Protein AF-A0A2V2CBQ3-F1 (afdb_monomer_lite)

Foldseek 3Di:
DDDDDDDDDDDDDDDDDDDDDDDDDDDDDDDDDDDDDDDDDDDDDDDDDDDDDDPDDPPDPDDPCPDPDDQQAKWKAFAQDQWIQGLHDTDGHPGHWHDDPRFTKDQQCVLQVSLVWDWDDDPQKIKIKDWDWPCWDWDADPVGAIDTDGDDTDMWMKIFGAPAQWIDIVNHIFGFPDPDGWHDDPNTIIDGLRSQWGDPPVDIDGPCRRANPKDDDPVRRMIIGNHDQSQQDKPPDHFFDQQVPDDPVSCPQWDWPAWPAFFQDWQWTWTWTDDPFKIWTATDGDPPPDDTNYDRHRGTFKIKGQDQVMAGSNRQGQFAALVSCPSRDDCVQQQFKWFAADPRRTTRMIMGGHSGTDDDPPRIDGNVLVVVLVVCVVPVVPDDPQQDNVVSDGDD

Structure (mmCIF, N/CA/C/O backbone):
data_AF-A0A2V2CBQ3-F1
#
_entry.id   AF-A0A2V2CBQ3-F1
#
loop_
_atom_site.group_PDB
_atom_site.id
_atom_site.type_symbol
_atom_site.label_atom_id
_atom_site.label_alt_id
_atom_site.label_comp_id
_atom_site.label_asym_id
_atom_site.label_entity_id
_atom_site.label_seq_id
_atom_site.pdbx_PDB_ins_code
_atom_site.Cartn_x
_atom_site.Cartn_y
_atom_site.Cartn_z
_atom_site.occupancy
_atom_site.B_iso_or_equiv
_atom_site.auth_seq_id
_atom_site.auth_comp_id
_atom_site.auth_asym_id
_atom_site.auth_atom_id
_atom_site.pdbx_PDB_model_num
ATOM 1 N N . MET A 1 1 ? -43.769 33.024 8.539 1.00 32.38 1 MET A N 1
ATOM 2 C CA . MET A 1 1 ? -44.663 33.004 7.355 1.00 32.38 1 MET A CA 1
ATOM 3 C C . MET A 1 1 ? -44.149 31.916 6.425 1.00 32.38 1 MET A C 1
ATOM 5 O O . MET A 1 1 ? -42.959 31.910 6.174 1.00 32.38 1 MET A O 1
ATOM 9 N N . LYS A 1 2 ? -44.961 30.880 6.172 1.00 29.22 2 LYS A N 1
ATOM 10 C CA . LYS A 1 2 ? -45.545 30.566 4.846 1.00 29.22 2 LYS A CA 1
ATOM 11 C C . LYS A 1 2 ? -44.474 30.163 3.806 1.00 29.22 2 LYS A C 1
ATOM 13 O O . LYS A 1 2 ? -43.781 31.044 3.329 1.00 29.22 2 LYS A O 1
ATOM 18 N N . SER A 1 3 ? -44.202 28.866 3.587 1.00 29.14 3 SER A N 1
ATOM 19 C CA . SER A 1 3 ? -45.005 27.875 2.809 1.00 29.14 3 SER A CA 1
ATOM 20 C C . SER A 1 3 ? -44.884 28.097 1.291 1.00 29.14 3 SER A C 1
ATOM 22 O O . SER A 1 3 ? -45.005 29.240 0.870 1.00 29.14 3 SER A O 1
ATOM 24 N N . LEU A 1 4 ? -44.658 27.105 0.425 1.00 30.08 4 LEU A N 1
ATOM 25 C CA . LEU A 1 4 ? -45.409 25.860 0.130 1.00 30.08 4 LEU A CA 1
ATOM 26 C C . LEU A 1 4 ? -44.372 24.775 -0.323 1.00 30.08 4 LEU A C 1
ATOM 28 O O . LEU A 1 4 ? -43.324 25.156 -0.825 1.00 30.08 4 LEU A O 1
ATOM 32 N N . THR A 1 5 ? -44.484 23.458 -0.077 1.00 33.03 5 THR A N 1
ATOM 33 C CA . THR A 1 5 ? -45.500 22.476 -0.548 1.00 33.03 5 THR A CA 1
ATOM 34 C C . THR A 1 5 ? -45.423 22.212 -2.067 1.00 33.03 5 THR A C 1
ATOM 36 O O . THR A 1 5 ? -45.412 23.179 -2.815 1.00 33.03 5 THR A O 1
ATOM 39 N N . ALA A 1 6 ? -45.506 20.996 -2.628 1.00 31.03 6 ALA A N 1
ATOM 40 C CA . ALA A 1 6 ? -45.269 19.606 -2.185 1.00 31.03 6 ALA A CA 1
ATOM 41 C C . ALA A 1 6 ? -45.460 18.668 -3.418 1.00 31.03 6 ALA A C 1
ATOM 43 O O . ALA A 1 6 ? -45.726 19.144 -4.519 1.00 31.03 6 ALA A O 1
ATOM 44 N N . VAL A 1 7 ? -45.506 17.354 -3.141 1.00 28.03 7 VAL A N 1
ATOM 45 C CA . VAL A 1 7 ? -46.329 16.301 -3.784 1.00 28.03 7 VAL A CA 1
ATOM 46 C C . VAL A 1 7 ? -45.612 15.430 -4.824 1.00 28.03 7 VAL A C 1
ATOM 48 O O . VAL A 1 7 ? -45.522 15.803 -5.983 1.00 28.03 7 VAL A O 1
ATOM 51 N N . PHE A 1 8 ? -45.296 14.183 -4.450 1.00 26.88 8 PHE A N 1
ATOM 52 C CA . PHE A 1 8 ? -46.101 13.042 -4.915 1.00 26.88 8 PHE A CA 1
ATOM 53 C C . PHE A 1 8 ? -46.028 11.849 -3.951 1.00 26.88 8 PHE A C 1
ATOM 55 O O . PHE A 1 8 ? -44.972 11.497 -3.440 1.00 26.88 8 PHE A O 1
ATOM 62 N N . LEU A 1 9 ? -47.194 11.270 -3.666 1.00 25.61 9 LEU A N 1
ATOM 63 C CA . LEU A 1 9 ? -47.426 10.181 -2.718 1.00 25.61 9 LEU A CA 1
ATOM 64 C C . LEU A 1 9 ? -48.476 9.272 -3.354 1.00 25.61 9 LEU A C 1
ATOM 66 O O . LEU A 1 9 ? -49.533 9.789 -3.688 1.00 25.61 9 LEU A O 1
ATOM 70 N N . LEU A 1 10 ? -48.179 7.982 -3.549 1.00 25.28 10 LEU A N 1
ATOM 71 C CA . LEU A 1 10 ? -49.083 6.864 -3.906 1.00 25.28 10 LEU A CA 1
ATOM 72 C C . LEU A 1 10 ? -48.185 5.611 -4.138 1.00 25.28 10 LEU A C 1
ATOM 74 O O . LEU A 1 10 ? -47.135 5.764 -4.747 1.00 25.28 10 LEU A O 1
ATOM 78 N N . LEU A 1 11 ? -48.506 4.362 -3.769 1.00 24.80 11 LEU A N 1
ATOM 79 C CA . LEU A 1 11 ? -49.503 3.826 -2.830 1.00 24.80 11 LEU A CA 1
ATOM 80 C C . LEU A 1 11 ? -49.262 2.301 -2.624 1.00 24.80 11 LEU A C 1
ATOM 82 O O . LEU A 1 11 ? -49.096 1.590 -3.603 1.00 24.80 11 LEU A O 1
ATOM 86 N N . LEU A 1 12 ? -49.344 1.824 -1.373 1.00 27.50 12 LEU A N 1
ATOM 87 C CA . LEU A 1 12 ? -50.060 0.607 -0.910 1.00 27.50 12 LEU A CA 1
ATOM 88 C C . LEU A 1 12 ? -49.927 -0.758 -1.665 1.00 27.50 12 LEU A C 1
ATOM 90 O O . LEU A 1 12 ? -50.436 -0.910 -2.768 1.00 27.50 12 LEU A O 1
ATOM 94 N N . LEU A 1 13 ? -49.424 -1.802 -0.960 1.00 25.86 13 LEU A N 1
ATOM 95 C CA . LEU A 1 13 ? -50.165 -2.991 -0.412 1.00 25.86 13 LEU A CA 1
ATOM 96 C C . LEU A 1 13 ? -50.078 -4.286 -1.281 1.00 25.86 13 LEU A C 1
ATOM 98 O O . LEU A 1 13 ? -49.736 -4.183 -2.449 1.00 25.86 13 LEU A O 1
ATOM 102 N N . LEU A 1 14 ? -50.331 -5.536 -0.821 1.00 26.02 14 LEU A N 1
ATOM 103 C CA . LEU A 1 14 ? -50.767 -6.113 0.482 1.00 26.02 14 LEU A CA 1
ATOM 104 C C . LEU A 1 14 ? -50.340 -7.614 0.622 1.00 26.02 14 LEU A C 1
ATOM 106 O O . LEU A 1 14 ? -50.509 -8.361 -0.333 1.00 26.02 14 LEU A O 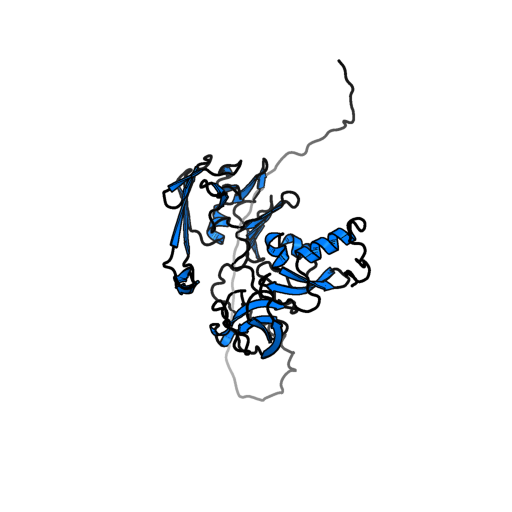1
ATOM 110 N N . THR A 1 15 ? -49.981 -8.074 1.838 1.00 28.55 15 THR A N 1
ATOM 111 C CA . THR A 1 15 ? -50.139 -9.459 2.407 1.00 28.55 15 THR A CA 1
ATOM 112 C C . THR A 1 15 ? -49.576 -10.730 1.741 1.00 28.55 15 THR A C 1
ATOM 114 O O . THR A 1 15 ? -49.825 -11.010 0.576 1.00 28.55 15 THR A O 1
ATOM 117 N N . GLY A 1 16 ? -49.043 -11.635 2.584 1.00 25.05 16 GLY A N 1
ATOM 118 C CA . GLY A 1 16 ? -48.804 -13.046 2.235 1.00 25.05 16 GLY A CA 1
ATOM 119 C C . GLY A 1 16 ? -48.281 -13.940 3.376 1.00 25.05 16 GLY A C 1
ATOM 120 O O . GLY A 1 16 ? -47.281 -14.621 3.189 1.00 25.05 16 GLY A O 1
ATOM 121 N N . CYS A 1 17 ? -48.900 -13.932 4.565 1.00 25.58 17 CYS A N 1
ATOM 122 C CA . CYS A 1 17 ? -48.469 -14.783 5.691 1.00 25.58 17 CYS A CA 1
ATOM 123 C C . CYS A 1 17 ? -49.008 -16.232 5.627 1.00 25.58 17 CYS A C 1
ATOM 125 O O . CYS A 1 17 ? -50.073 -16.461 5.058 1.00 25.58 17 CYS A O 1
ATOM 127 N N . ALA A 1 18 ? -48.341 -17.117 6.390 1.00 26.84 18 ALA A N 1
ATOM 128 C CA . ALA A 1 18 ? -48.795 -18.403 6.968 1.00 26.84 18 ALA A CA 1
ATOM 129 C C . ALA A 1 18 ? -48.280 -19.726 6.343 1.00 26.84 18 ALA A C 1
ATOM 131 O O . ALA A 1 18 ? -48.861 -20.287 5.421 1.00 26.84 18 ALA A O 1
ATOM 132 N N . GLU A 1 19 ? -47.207 -20.240 6.958 1.00 27.80 19 GLU A N 1
ATOM 133 C CA . GLU A 1 19 ? -47.078 -21.579 7.574 1.00 27.80 19 GLU A CA 1
ATOM 134 C C . GLU A 1 19 ? -47.936 -22.765 7.068 1.00 27.80 19 GLU A C 1
ATOM 136 O O . GLU A 1 19 ? -49.166 -22.720 7.126 1.00 27.80 19 GLU A O 1
ATOM 141 N N . ARG A 1 20 ? -47.281 -23.928 6.857 1.00 27.45 20 ARG A N 1
ATOM 142 C CA . ARG A 1 20 ? -47.580 -25.171 7.619 1.00 27.45 20 ARG A CA 1
ATOM 143 C C . ARG A 1 20 ? -46.588 -26.334 7.401 1.00 27.45 20 ARG A C 1
ATOM 145 O O . ARG A 1 20 ? -46.480 -26.869 6.309 1.00 27.45 20 ARG A O 1
ATOM 152 N N . THR A 1 21 ? -45.955 -26.743 8.506 1.00 26.55 21 THR A N 1
ATOM 153 C CA . THR A 1 21 ? -45.690 -28.127 8.989 1.00 26.55 21 THR A CA 1
ATOM 154 C C . THR A 1 21 ? -45.501 -29.307 8.012 1.00 26.55 21 THR A C 1
ATOM 156 O O . THR A 1 21 ? -46.413 -29.665 7.269 1.00 26.55 21 THR A O 1
ATOM 159 N N . ALA A 1 22 ? -44.390 -30.036 8.206 1.00 29.22 22 ALA A N 1
ATOM 160 C CA . ALA A 1 22 ? -44.133 -31.408 7.729 1.00 29.22 22 ALA A CA 1
ATOM 161 C C . ALA A 1 22 ? -45.016 -32.484 8.428 1.00 29.22 22 ALA A C 1
ATOM 163 O O . ALA A 1 22 ? -45.823 -32.138 9.299 1.00 29.22 22 ALA A O 1
ATOM 164 N N . PRO A 1 23 ? -44.877 -33.785 8.080 1.00 35.09 23 PRO A N 1
ATOM 165 C CA . PRO A 1 23 ? -43.941 -34.645 8.832 1.00 35.09 23 PRO A CA 1
ATOM 166 C C . PRO A 1 23 ? -43.165 -35.695 7.989 1.00 35.09 23 PRO A C 1
ATOM 168 O O . PRO A 1 23 ? -43.266 -35.733 6.767 1.00 35.09 23 PRO A O 1
ATOM 171 N N . ALA A 1 24 ? -42.356 -36.516 8.674 1.00 27.16 24 ALA A N 1
ATOM 172 C CA . ALA A 1 24 ? -41.306 -37.400 8.139 1.00 27.16 24 ALA A CA 1
ATOM 173 C C . ALA A 1 24 ? -41.681 -38.899 7.996 1.00 27.16 24 ALA A C 1
ATOM 175 O O . ALA A 1 24 ? -42.701 -39.329 8.526 1.00 27.16 24 ALA A O 1
ATOM 176 N N . GLN A 1 25 ? -40.789 -39.667 7.342 1.00 28.55 25 GLN A N 1
ATOM 177 C CA . GLN A 1 25 ? -40.514 -41.127 7.423 1.00 28.55 25 GLN A CA 1
ATOM 178 C C . GLN A 1 25 ? -39.205 -41.355 6.618 1.00 28.55 25 GLN A C 1
ATOM 180 O O . GLN A 1 25 ? -39.153 -40.907 5.478 1.00 28.55 25 GLN A O 1
ATOM 185 N N . GLU A 1 26 ? -38.045 -41.833 7.091 1.00 25.42 26 GLU A N 1
ATOM 186 C CA . GLU A 1 26 ? -37.598 -42.881 8.043 1.00 25.42 26 GLU A CA 1
ATOM 187 C C . GLU A 1 26 ? -37.241 -44.250 7.390 1.00 25.42 26 GLU A C 1
ATOM 189 O O . GLU A 1 26 ? -38.099 -45.100 7.193 1.00 25.42 26 GLU A O 1
ATOM 194 N N . LEU A 1 27 ? -35.938 -44.391 7.071 1.00 24.86 27 LEU A N 1
ATOM 195 C CA . LEU A 1 27 ? -35.013 -45.553 7.156 1.00 24.86 27 LEU A CA 1
ATOM 196 C C . LEU A 1 27 ? -35.394 -46.987 6.672 1.00 24.86 27 LEU A C 1
ATOM 198 O O . LEU A 1 27 ? -36.161 -47.665 7.343 1.00 24.86 27 LEU A O 1
ATOM 202 N N . GLU A 1 28 ? -34.626 -47.481 5.667 1.00 28.28 28 GLU A N 1
ATOM 203 C CA . GLU A 1 28 ? -33.830 -48.758 5.650 1.00 28.28 28 GLU A CA 1
ATOM 204 C C . GLU A 1 28 ? -34.537 -50.144 5.873 1.00 28.28 28 GLU A C 1
ATOM 206 O O . GLU A 1 28 ? -35.717 -50.174 6.217 1.00 28.28 28 GLU A O 1
ATOM 211 N N . PRO A 1 29 ? -33.887 -51.342 5.735 1.00 41.50 29 PRO A N 1
ATOM 212 C CA . PRO A 1 29 ? -32.581 -51.719 5.142 1.00 41.50 29 PRO A CA 1
ATOM 213 C C . PRO A 1 29 ? -32.579 -52.981 4.200 1.00 41.50 29 PRO A C 1
ATOM 215 O O . PRO A 1 29 ? -33.563 -53.704 4.066 1.00 41.50 29 PRO A O 1
ATOM 218 N N . ALA A 1 30 ? -31.370 -53.321 3.712 1.00 25.28 30 ALA A N 1
ATOM 219 C CA . ALA A 1 30 ? -30.761 -54.676 3.604 1.00 25.28 30 ALA A CA 1
ATOM 220 C C . ALA A 1 30 ? -31.042 -55.695 2.456 1.00 25.28 30 ALA A C 1
ATOM 222 O O . ALA A 1 30 ? -32.166 -55.932 2.025 1.00 25.28 30 ALA A O 1
ATOM 223 N N . HIS A 1 31 ? -29.932 -56.403 2.131 1.00 28.77 31 HIS A N 1
ATOM 224 C CA . HIS A 1 31 ? -29.731 -57.826 1.736 1.00 28.77 31 HIS A CA 1
ATOM 225 C C . HIS A 1 31 ? -28.999 -58.039 0.383 1.00 28.77 31 HIS A C 1
ATOM 227 O O . HIS A 1 31 ? -29.616 -58.014 -0.673 1.00 28.77 31 HIS A O 1
ATOM 233 N N . THR A 1 32 ? -27.656 -58.075 0.319 1.00 25.19 32 THR A N 1
ATOM 234 C CA . THR A 1 32 ? -26.702 -59.196 0.591 1.00 25.19 32 THR A CA 1
ATOM 235 C C . THR A 1 32 ? -26.794 -60.450 -0.311 1.00 25.19 32 THR A C 1
ATOM 237 O O . THR A 1 32 ? -27.691 -61.257 -0.104 1.00 25.19 32 THR A O 1
ATOM 240 N N . HIS A 1 33 ? -25.793 -60.608 -1.205 1.00 29.44 33 HIS A N 1
ATOM 241 C CA . HIS A 1 33 ? -25.006 -61.806 -1.642 1.00 29.44 33 HIS A CA 1
ATOM 242 C C . HIS A 1 33 ? -25.632 -63.231 -1.661 1.00 29.44 33 HIS A C 1
ATOM 244 O O . HIS A 1 33 ? -26.348 -63.592 -0.731 1.00 29.44 33 HIS A O 1
ATOM 250 N N . PRO A 1 34 ? -25.317 -64.095 -2.665 1.00 35.06 34 PRO A N 1
ATOM 251 C CA . PRO A 1 34 ? -23.983 -64.722 -2.884 1.00 35.06 34 PRO A CA 1
ATOM 252 C C . PRO A 1 34 ? -23.519 -64.728 -4.371 1.00 35.06 34 PRO A C 1
ATOM 254 O O . PRO A 1 34 ? -24.324 -64.462 -5.254 1.00 35.06 34 PRO A O 1
ATOM 257 N N . ALA A 1 35 ? -22.253 -64.889 -4.788 1.00 28.41 35 ALA A N 1
ATOM 258 C CA . ALA A 1 35 ? -21.064 -65.619 -4.306 1.00 28.41 35 ALA A CA 1
ATOM 259 C C . ALA A 1 35 ? -21.034 -67.134 -4.623 1.00 28.41 35 ALA A C 1
ATOM 261 O O . ALA A 1 35 ? -21.599 -67.920 -3.874 1.00 28.41 35 ALA A O 1
ATOM 262 N N . GLU A 1 36 ? -20.285 -67.543 -5.660 1.00 27.98 36 GLU A N 1
ATOM 263 C CA . GLU A 1 36 ? -19.547 -68.822 -5.670 1.00 27.98 36 GLU A CA 1
ATOM 264 C C . GLU A 1 36 ? -18.370 -68.813 -6.673 1.00 27.98 36 GLU A C 1
ATOM 266 O O . GLU A 1 36 ? -18.295 -67.956 -7.555 1.00 27.98 36 GLU A O 1
ATOM 271 N N . THR A 1 37 ? -17.405 -69.709 -6.457 1.00 27.81 37 THR A N 1
ATOM 272 C CA . THR A 1 37 ? -16.025 -69.692 -6.984 1.00 27.81 37 THR A CA 1
ATOM 273 C C . THR A 1 37 ? -15.750 -70.776 -8.037 1.00 27.81 37 THR A C 1
ATOM 275 O O . THR A 1 37 ? -16.454 -71.780 -8.052 1.00 27.81 37 THR A O 1
ATOM 278 N N . GLN A 1 38 ? -14.670 -70.634 -8.834 1.00 29.81 38 GLN A N 1
ATOM 279 C CA . GLN A 1 38 ? -13.606 -71.664 -8.957 1.00 29.81 38 GLN A CA 1
ATOM 280 C C . GLN A 1 38 ? -12.414 -71.274 -9.866 1.00 29.81 38 GLN A C 1
ATOM 282 O O . GLN A 1 38 ? -12.567 -71.016 -11.053 1.00 29.81 38 GLN A O 1
ATOM 287 N N . ASP A 1 39 ? -11.235 -71.252 -9.239 1.00 27.12 39 ASP A N 1
ATOM 288 C CA . ASP A 1 39 ? -9.911 -71.761 -9.644 1.00 27.12 39 ASP A CA 1
ATOM 289 C C . ASP A 1 39 ? -9.388 -71.731 -11.105 1.00 27.12 39 ASP A C 1
ATOM 291 O O . ASP A 1 39 ? -9.804 -72.487 -11.975 1.00 27.12 39 ASP A O 1
ATOM 295 N N . ALA A 1 40 ? -8.296 -70.967 -11.248 1.00 29.75 40 ALA A N 1
ATOM 296 C CA . ALA A 1 40 ? -6.975 -71.367 -11.766 1.00 29.75 40 ALA A CA 1
ATOM 297 C C . ALA A 1 40 ? -6.806 -72.004 -13.167 1.00 29.75 40 ALA A C 1
ATOM 299 O O . ALA A 1 40 ? -6.965 -73.207 -13.340 1.00 29.75 40 ALA A O 1
ATOM 300 N N . GLU A 1 41 ? -6.169 -71.248 -14.072 1.00 29.66 41 GLU A N 1
ATOM 301 C CA . GLU A 1 41 ? -4.864 -71.632 -14.649 1.00 29.66 41 GLU A CA 1
ATOM 302 C C . GLU A 1 41 ? -4.155 -70.403 -15.252 1.00 29.66 41 GLU A C 1
ATOM 304 O O . GLU A 1 41 ? -4.803 -69.489 -15.757 1.00 29.66 41 GLU A O 1
ATOM 309 N N . ALA A 1 42 ? -2.821 -70.376 -15.204 1.00 36.94 42 ALA A N 1
ATOM 310 C CA . ALA A 1 42 ? -1.997 -69.392 -15.903 1.00 36.94 42 ALA A CA 1
ATOM 311 C C . ALA A 1 42 ? -0.841 -70.111 -16.603 1.00 36.94 42 ALA A C 1
ATOM 313 O O . ALA A 1 42 ? -0.143 -70.903 -15.964 1.00 36.94 42 ALA A O 1
ATOM 314 N N . PRO A 1 43 ? -0.615 -69.819 -17.893 1.00 37.41 43 PRO A N 1
ATOM 315 C CA . PRO A 1 43 ? 0.761 -69.681 -18.356 1.00 37.41 43 PRO A CA 1
ATOM 316 C C . PRO A 1 43 ? 0.996 -68.504 -19.322 1.00 37.41 43 PRO A C 1
ATOM 318 O O . PRO A 1 43 ? 0.245 -68.273 -20.262 1.00 37.41 43 PRO A O 1
ATOM 321 N N . GLU A 1 44 ? 2.116 -67.830 -19.062 1.00 29.89 44 GLU A N 1
ATOM 322 C CA . GLU A 1 44 ? 3.075 -67.218 -19.998 1.00 29.89 44 GLU A CA 1
ATOM 323 C C . GLU A 1 44 ? 2.595 -66.324 -21.164 1.00 29.89 44 GLU A C 1
ATOM 325 O O . GLU A 1 44 ? 2.169 -66.768 -22.226 1.00 29.89 44 GLU A O 1
ATOM 330 N N . ALA A 1 45 ? 2.838 -65.026 -20.950 1.00 39.59 45 ALA A N 1
ATOM 331 C CA . ALA A 1 45 ? 3.334 -64.015 -21.888 1.00 39.59 45 ALA A CA 1
ATOM 332 C C . ALA A 1 45 ? 3.377 -64.343 -23.398 1.00 39.59 45 ALA A C 1
ATOM 334 O O . ALA A 1 45 ? 4.243 -65.071 -23.887 1.00 39.59 45 ALA A O 1
ATOM 335 N N . VAL A 1 46 ? 2.566 -63.600 -24.153 1.00 32.78 46 VAL A N 1
ATOM 336 C CA . VAL A 1 46 ? 2.851 -63.209 -25.539 1.00 32.78 46 VAL A CA 1
ATOM 337 C C . VAL A 1 46 ? 2.710 -61.692 -25.602 1.00 32.78 46 VAL A C 1
ATOM 339 O O . VAL A 1 46 ? 1.652 -61.167 -25.263 1.00 32.78 46 VAL A O 1
ATOM 342 N N . GLU A 1 47 ? 3.766 -60.987 -26.005 1.00 41.28 47 GLU A N 1
ATOM 343 C CA . GLU A 1 47 ? 3.702 -59.535 -26.187 1.00 41.28 47 GLU A CA 1
ATOM 344 C C . GLU A 1 47 ? 2.909 -59.174 -27.449 1.00 41.28 47 GLU A C 1
ATOM 346 O O . GLU A 1 47 ? 3.100 -59.757 -28.521 1.00 41.28 47 GLU A O 1
ATOM 351 N N . THR A 1 48 ? 2.045 -58.170 -27.322 1.00 32.12 48 THR A N 1
ATOM 352 C CA . THR A 1 48 ? 1.369 -57.494 -28.435 1.00 32.12 48 THR A CA 1
ATOM 353 C C . THR A 1 48 ? 1.502 -55.979 -28.270 1.00 32.12 48 THR A C 1
ATOM 355 O O . THR A 1 48 ? 1.667 -55.527 -27.138 1.00 32.12 48 THR A O 1
ATOM 358 N N . PRO A 1 49 ? 1.500 -55.204 -29.372 1.00 37.97 49 PRO A N 1
ATOM 359 C CA . PRO A 1 49 ? 2.113 -53.876 -29.391 1.00 37.97 49 PRO A CA 1
ATOM 360 C C . PRO A 1 49 ? 1.341 -52.817 -28.606 1.00 37.97 49 PRO A C 1
ATOM 362 O O . PRO A 1 49 ? 0.130 -52.923 -28.433 1.00 37.97 49 PRO A O 1
ATOM 365 N N . GLU A 1 50 ? 2.074 -51.782 -28.204 1.00 35.25 50 GLU A N 1
ATOM 366 C CA . GLU A 1 50 ? 1.601 -50.629 -27.439 1.00 35.25 50 GLU A CA 1
ATOM 367 C C . GLU A 1 50 ? 0.410 -49.921 -28.111 1.00 35.25 50 GLU A C 1
ATOM 369 O O . GLU A 1 50 ? 0.435 -49.620 -29.310 1.00 35.25 50 GLU A O 1
ATOM 374 N N . ASP A 1 51 ? -0.621 -49.623 -27.315 1.00 37.16 51 ASP A N 1
ATOM 375 C CA . ASP A 1 51 ? -1.684 -48.687 -27.686 1.00 37.16 51 ASP A CA 1
ATOM 376 C C . ASP A 1 51 ? -1.103 -47.273 -27.901 1.00 37.16 51 ASP A C 1
ATOM 378 O O . ASP A 1 51 ? -0.084 -46.917 -27.300 1.00 37.16 51 ASP A O 1
ATOM 382 N N . PRO A 1 52 ? -1.720 -46.432 -28.753 1.00 39.41 52 PRO A N 1
ATOM 383 C CA . PRO A 1 52 ? -1.186 -45.110 -29.050 1.00 39.41 52 PRO A CA 1
ATOM 384 C C . PRO A 1 52 ? -1.178 -44.229 -27.798 1.00 39.41 52 PRO A C 1
ATOM 386 O O . PRO A 1 52 ? -2.226 -43.977 -27.200 1.00 39.41 52 PRO A O 1
ATOM 389 N N . VAL A 1 53 ? 0.007 -43.715 -27.454 1.00 37.84 53 VAL A N 1
ATOM 390 C CA . VAL A 1 53 ? 0.207 -42.748 -26.369 1.00 37.84 53 VAL A CA 1
ATOM 391 C C . VAL A 1 53 ? -0.750 -41.573 -26.562 1.00 37.84 53 VAL A C 1
ATOM 393 O O . VAL A 1 53 ? -0.606 -40.768 -27.485 1.00 37.84 53 VAL A O 1
ATOM 396 N N . THR A 1 54 ? -1.744 -41.484 -25.679 1.00 35.97 54 THR A N 1
ATOM 397 C CA . THR A 1 54 ? -2.515 -40.254 -25.500 1.00 35.97 54 THR A CA 1
ATOM 398 C C . THR A 1 54 ? -1.546 -39.227 -24.922 1.00 35.97 54 THR A C 1
ATOM 400 O O . THR A 1 54 ? -0.882 -39.565 -23.942 1.00 35.97 54 THR A O 1
ATOM 403 N N . PRO A 1 55 ? -1.407 -38.017 -25.496 1.00 37.09 55 PRO A N 1
ATOM 404 C CA . PRO A 1 55 ? -0.543 -37.006 -24.907 1.00 37.09 55 PRO A CA 1
ATOM 405 C C . PRO A 1 55 ? -1.045 -36.716 -23.497 1.00 37.09 55 PRO A C 1
ATOM 407 O O . PRO A 1 55 ? -2.209 -36.340 -23.332 1.00 37.09 55 PRO A O 1
ATOM 410 N N . GLU A 1 56 ? -0.192 -36.919 -22.497 1.00 36.22 56 GLU A N 1
ATOM 411 C CA . GLU A 1 56 ? -0.491 -36.458 -21.148 1.00 36.22 56 GLU A CA 1
ATOM 412 C C . GLU A 1 56 ? -0.723 -34.946 -21.213 1.00 36.22 56 GLU A C 1
ATOM 414 O O . GLU A 1 56 ? -0.027 -34.219 -21.934 1.00 36.22 56 GLU A O 1
ATOM 419 N N . ALA A 1 57 ? -1.770 -34.481 -20.529 1.00 38.97 57 ALA A N 1
ATOM 420 C CA . ALA A 1 57 ? -1.994 -33.051 -20.388 1.00 38.97 57 ALA A CA 1
ATOM 421 C C . ALA A 1 57 ? -0.739 -32.443 -19.742 1.00 38.97 57 ALA A C 1
ATOM 423 O O . ALA A 1 57 ? -0.176 -33.087 -18.854 1.00 38.97 57 ALA A O 1
ATOM 424 N N . PRO A 1 58 ? -0.282 -31.252 -20.172 1.00 35.41 58 PRO A N 1
ATOM 425 C CA . PRO A 1 58 ? 0.873 -30.629 -19.545 1.00 35.41 58 PRO A CA 1
ATOM 426 C C . PRO A 1 58 ? 0.586 -30.503 -18.052 1.00 35.41 58 PRO A C 1
ATOM 428 O O . PRO A 1 58 ? -0.451 -29.951 -17.675 1.00 35.41 58 PRO A O 1
ATOM 431 N N . GLU A 1 59 ? 1.476 -31.054 -17.227 1.00 34.72 59 GLU A N 1
ATOM 432 C CA . GLU A 1 59 ? 1.388 -30.889 -15.783 1.00 34.72 59 GLU A CA 1
ATOM 433 C C . GLU A 1 59 ? 1.329 -29.389 -15.498 1.00 34.72 59 GLU A C 1
ATOM 435 O O . GLU A 1 59 ? 2.185 -28.620 -15.947 1.00 34.72 59 GLU A O 1
ATOM 440 N N . THR A 1 60 ? 0.267 -28.959 -14.815 1.00 34.47 60 THR A N 1
ATOM 441 C CA . THR A 1 60 ? 0.182 -27.596 -14.296 1.00 34.47 60 THR A CA 1
ATOM 442 C C . THR A 1 60 ? 1.432 -27.383 -13.449 1.00 34.47 60 THR A C 1
ATOM 444 O O . THR A 1 60 ? 1.660 -28.216 -12.568 1.00 34.47 60 THR A O 1
ATOM 447 N N . PRO A 1 61 ? 2.247 -26.338 -13.692 1.00 34.97 61 PRO A N 1
ATOM 448 C CA . PRO A 1 61 ? 3.451 -26.123 -12.905 1.00 34.97 61 PRO A CA 1
ATOM 449 C C . PRO A 1 61 ? 3.082 -26.116 -11.425 1.00 34.97 61 PRO A C 1
ATOM 451 O O . PRO A 1 61 ? 2.168 -25.384 -11.035 1.00 34.97 61 PRO A O 1
ATOM 454 N N . GLU A 1 62 ? 3.753 -26.943 -10.618 1.00 32.38 62 GLU A N 1
ATOM 455 C CA . GLU A 1 62 ? 3.623 -26.839 -9.168 1.00 32.38 62 GLU A CA 1
ATOM 456 C C . GLU A 1 62 ? 3.961 -25.396 -8.791 1.00 32.38 62 GLU A C 1
ATOM 458 O O . GLU A 1 62 ? 5.032 -24.886 -9.135 1.00 32.38 62 GLU A O 1
ATOM 463 N N . ALA A 1 63 ? 3.005 -24.713 -8.155 1.00 31.66 63 ALA A N 1
ATOM 464 C CA . ALA A 1 63 ? 3.228 -23.368 -7.658 1.00 31.66 63 ALA A CA 1
ATOM 465 C C . ALA A 1 63 ? 4.437 -23.414 -6.721 1.00 31.66 63 ALA A C 1
ATOM 467 O O . ALA A 1 63 ? 4.507 -24.285 -5.853 1.00 31.66 63 ALA A O 1
ATOM 468 N N . ALA A 1 64 ? 5.399 -22.515 -6.932 1.00 26.78 64 ALA A N 1
ATOM 469 C CA . ALA A 1 64 ? 6.620 -22.507 -6.146 1.00 26.78 64 ALA A CA 1
ATOM 470 C C . ALA A 1 64 ? 6.276 -22.390 -4.653 1.00 26.78 64 ALA A C 1
ATOM 472 O O . ALA A 1 64 ? 5.593 -21.453 -4.240 1.00 26.78 64 ALA A O 1
ATOM 473 N N . ASP A 1 65 ? 6.745 -23.360 -3.865 1.00 29.69 65 ASP A N 1
ATOM 474 C CA . ASP A 1 65 ? 6.566 -23.412 -2.414 1.00 29.69 65 ASP A CA 1
ATOM 475 C C . ASP A 1 65 ? 7.440 -22.338 -1.748 1.00 29.69 65 ASP A C 1
ATOM 477 O O . ASP A 1 65 ? 8.557 -22.584 -1.282 1.00 29.69 65 ASP A O 1
ATOM 481 N N . TYR A 1 66 ? 6.939 -21.102 -1.764 1.00 29.56 66 TYR A N 1
ATOM 482 C CA . TYR A 1 66 ? 7.432 -20.006 -0.941 1.00 29.56 66 TYR A CA 1
ATOM 483 C C . TYR A 1 66 ? 6.990 -20.267 0.505 1.00 29.56 66 TYR A C 1
ATOM 485 O O . TYR A 1 66 ? 5.959 -19.764 0.952 1.00 29.56 66 TYR A O 1
ATOM 493 N N . GLY A 1 67 ? 7.754 -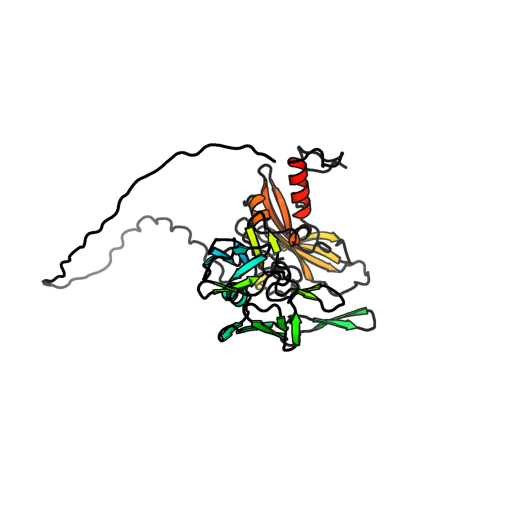21.117 1.197 1.00 27.05 67 GLY A N 1
ATOM 494 C CA . GLY A 1 67 ? 7.404 -21.637 2.520 1.00 27.05 67 GLY A CA 1
ATOM 495 C C . GLY A 1 67 ? 7.039 -20.548 3.533 1.00 27.05 67 GLY A C 1
ATOM 496 O O . GLY A 1 67 ? 7.736 -19.540 3.631 1.00 27.05 67 GLY A O 1
ATOM 497 N N . ASP A 1 68 ? 5.952 -20.790 4.280 1.00 33.91 68 ASP A N 1
ATOM 498 C CA . ASP A 1 68 ? 5.320 -19.874 5.243 1.00 33.91 68 ASP A CA 1
ATOM 499 C C . ASP A 1 68 ? 5.300 -18.416 4.753 1.00 33.91 68 ASP A C 1
ATOM 501 O O . ASP A 1 68 ? 6.020 -17.560 5.270 1.00 33.91 68 ASP A O 1
ATOM 505 N N . ALA A 1 69 ? 4.457 -18.150 3.747 1.00 33.88 69 ALA A N 1
ATOM 506 C CA . ALA A 1 69 ? 4.264 -16.838 3.135 1.00 33.88 69 ALA A CA 1
ATOM 507 C C . ALA A 1 69 ? 4.115 -15.724 4.187 1.00 33.88 69 ALA A C 1
ATOM 509 O O . ALA A 1 69 ? 3.049 -15.513 4.775 1.00 33.88 69 ALA A O 1
ATOM 510 N N . ALA A 1 70 ? 5.211 -14.999 4.412 1.00 35.62 70 ALA A N 1
ATOM 511 C CA . ALA A 1 70 ? 5.218 -13.807 5.234 1.00 35.62 70 ALA A CA 1
ATOM 512 C C . ALA A 1 70 ? 4.252 -12.769 4.644 1.00 35.62 70 ALA A C 1
ATOM 514 O O . ALA A 1 70 ? 4.037 -12.703 3.436 1.00 35.62 70 ALA A O 1
ATOM 515 N N . PHE A 1 71 ? 3.681 -11.931 5.504 1.00 37.03 71 PHE A N 1
ATOM 516 C CA . PHE A 1 71 ? 2.872 -10.793 5.081 1.00 37.03 71 PHE A CA 1
ATOM 517 C C . PHE A 1 71 ? 3.711 -9.847 4.193 1.00 37.03 71 PHE A C 1
ATOM 519 O O . PHE A 1 71 ? 4.664 -9.222 4.674 1.00 37.03 71 PHE A O 1
ATOM 526 N N . CYS A 1 72 ? 3.366 -9.760 2.903 1.00 36.09 72 CYS A N 1
ATOM 527 C CA . CYS A 1 72 ? 4.133 -9.043 1.872 1.00 36.09 72 CYS A CA 1
ATOM 528 C C . CYS A 1 72 ? 3.384 -7.849 1.253 1.00 36.09 72 CYS A C 1
ATOM 530 O O . CYS A 1 72 ? 4.002 -7.055 0.551 1.00 36.09 72 CYS A O 1
ATOM 532 N N . GLY A 1 73 ? 2.077 -7.712 1.484 1.00 49.34 73 GLY A N 1
ATOM 533 C CA . GLY A 1 73 ? 1.213 -6.699 0.880 1.00 49.34 73 GLY A CA 1
ATOM 534 C C . GLY A 1 73 ? 0.123 -6.229 1.839 1.00 49.34 73 GLY A C 1
ATOM 535 O O . GLY A 1 73 ? -0.282 -6.958 2.742 1.00 49.34 73 GLY A O 1
ATOM 536 N N . GLY A 1 74 ? -0.350 -5.001 1.641 1.00 64.44 74 GLY A N 1
ATOM 537 C CA . GLY A 1 74 ? -1.321 -4.344 2.512 1.00 64.44 74 GLY A CA 1
ATOM 538 C C . GLY A 1 74 ? -2.672 -5.060 2.575 1.00 64.44 74 GLY A C 1
ATOM 539 O O . GLY A 1 74 ? -3.014 -5.897 1.735 1.00 64.44 74 GLY A O 1
ATOM 540 N N . ILE A 1 75 ? -3.466 -4.703 3.585 1.00 78.75 75 ILE A N 1
ATOM 541 C CA . ILE A 1 75 ? -4.837 -5.207 3.745 1.00 78.75 75 ILE A CA 1
ATOM 542 C C . ILE A 1 75 ? -5.793 -4.187 3.135 1.00 78.75 75 ILE A C 1
ATOM 544 O O . ILE A 1 75 ? -5.942 -3.107 3.706 1.00 78.75 75 ILE A O 1
ATOM 548 N N . THR A 1 76 ? -6.460 -4.516 2.027 1.00 80.38 76 THR A N 1
ATOM 549 C CA . THR A 1 76 ? -7.553 -3.693 1.483 1.00 80.38 76 THR A CA 1
ATOM 550 C C . THR A 1 76 ? -8.885 -4.128 2.091 1.00 80.38 76 THR A C 1
ATOM 552 O O . THR A 1 76 ? -9.252 -5.306 2.052 1.00 80.38 76 THR A O 1
ATOM 555 N N . LEU A 1 77 ? -9.615 -3.162 2.640 1.00 87.88 77 LEU A N 1
ATOM 556 C CA . LEU A 1 77 ? -10.884 -3.314 3.344 1.00 87.88 77 LEU A CA 1
ATOM 557 C C . LEU A 1 77 ? -11.967 -2.501 2.632 1.00 87.88 77 LEU A C 1
ATOM 559 O O . LEU A 1 77 ? -11.744 -1.324 2.371 1.00 87.88 77 LEU A O 1
ATOM 563 N N . PHE A 1 78 ? -13.147 -3.073 2.394 1.00 86.75 78 PHE A N 1
ATOM 564 C CA . PHE A 1 78 ? -14.269 -2.377 1.748 1.00 86.75 78 PHE A CA 1
ATOM 565 C C . PHE A 1 78 ? -15.432 -2.184 2.736 1.00 86.75 78 PHE A C 1
ATOM 567 O O . PHE A 1 78 ? -15.804 -3.106 3.464 1.00 86.75 78 PHE A O 1
ATOM 574 N N . ALA A 1 79 ? -16.023 -0.987 2.785 1.00 89.62 79 ALA A N 1
ATOM 575 C CA . ALA A 1 79 ? -17.150 -0.696 3.670 1.00 89.62 79 ALA A CA 1
ATOM 576 C C . ALA A 1 79 ? -18.382 -1.535 3.297 1.00 89.62 79 ALA A C 1
ATOM 578 O O . ALA A 1 79 ? -18.877 -1.486 2.173 1.00 89.62 79 ALA A O 1
ATOM 579 N N . GLY A 1 80 ? -18.923 -2.267 4.271 1.00 93.12 80 GLY A N 1
ATOM 580 C CA . GLY A 1 80 ? -20.091 -3.129 4.089 1.00 93.12 80 GLY A CA 1
ATOM 581 C C . GLY A 1 80 ? -19.800 -4.493 3.454 1.00 93.12 80 GLY A C 1
ATOM 582 O O . GLY A 1 80 ? -20.722 -5.308 3.392 1.00 93.12 80 GLY A O 1
ATOM 583 N N . ASP A 1 81 ? -18.557 -4.777 3.050 1.00 92.31 81 ASP A N 1
ATOM 584 C CA . ASP A 1 81 ? -18.145 -6.092 2.550 1.00 92.31 81 ASP A CA 1
ATOM 585 C C . ASP A 1 81 ? -17.407 -6.890 3.646 1.00 92.31 81 ASP A C 1
ATOM 587 O O . ASP A 1 81 ? -16.428 -6.397 4.211 1.00 92.31 81 ASP A O 1
ATOM 591 N N . PRO A 1 82 ? -17.844 -8.114 3.999 1.00 94.81 82 PRO A N 1
ATOM 592 C CA . PRO A 1 82 ? -17.090 -8.994 4.888 1.00 94.81 82 PRO A CA 1
ATOM 593 C C . PRO A 1 82 ? -15.873 -9.657 4.213 1.00 94.81 82 PRO A C 1
ATOM 595 O O . PRO A 1 82 ? -15.188 -10.433 4.876 1.00 94.81 82 PRO A O 1
ATOM 598 N N . VAL A 1 83 ? -15.592 -9.401 2.930 1.00 90.44 83 VAL A N 1
ATOM 599 C CA . VAL A 1 83 ? -14.404 -9.901 2.220 1.00 90.44 83 VAL A CA 1
ATOM 600 C C . VAL A 1 83 ? -13.348 -8.798 2.100 1.00 90.44 83 VAL A C 1
ATOM 602 O O . VAL A 1 83 ? -13.577 -7.738 1.522 1.00 90.44 83 VAL A O 1
ATOM 605 N N . ALA A 1 84 ? -12.166 -9.063 2.650 1.00 89.19 84 ALA A N 1
ATOM 606 C CA . ALA A 1 84 ? -10.970 -8.243 2.499 1.00 89.19 84 ALA A CA 1
ATOM 607 C C . ALA A 1 84 ? -10.074 -8.803 1.389 1.00 89.19 84 ALA A C 1
ATOM 609 O O . ALA A 1 84 ? -10.183 -9.975 1.023 1.00 89.19 84 ALA A O 1
ATOM 610 N N . ARG A 1 85 ? -9.124 -7.993 0.912 1.00 76.00 85 ARG A N 1
ATOM 611 C CA . ARG A 1 85 ? -7.964 -8.489 0.159 1.00 76.00 85 ARG A CA 1
ATOM 612 C C . ARG A 1 85 ? -6.726 -8.429 1.045 1.00 76.00 85 ARG A C 1
ATOM 614 O O . ARG A 1 85 ? -6.300 -7.341 1.421 1.00 76.00 85 ARG A O 1
ATOM 621 N N . VAL A 1 86 ? -6.151 -9.585 1.360 1.00 76.19 86 VAL A N 1
ATOM 622 C CA . VAL A 1 86 ? -4.887 -9.716 2.103 1.00 76.19 86 VAL A CA 1
ATOM 623 C C . VAL A 1 86 ? -3.850 -10.264 1.138 1.00 76.19 86 VAL A C 1
ATOM 625 O O . VAL A 1 86 ? -4.055 -11.340 0.586 1.00 76.19 86 VAL A O 1
ATOM 628 N N . ASN A 1 87 ? -2.769 -9.524 0.879 1.00 65.38 87 ASN A N 1
ATOM 629 C CA . ASN A 1 87 ? -1.837 -9.848 -0.211 1.00 65.38 87 ASN A CA 1
ATOM 630 C C . ASN A 1 87 ? -2.571 -10.115 -1.551 1.00 65.38 87 ASN A C 1
ATOM 632 O O . ASN A 1 87 ? -2.201 -11.009 -2.311 1.00 65.38 87 ASN A O 1
ATOM 636 N N . SER A 1 88 ? -3.641 -9.361 -1.847 1.00 61.06 88 SER A N 1
ATOM 637 C CA . SER A 1 88 ? -4.588 -9.561 -2.976 1.00 61.06 88 SER A CA 1
ATOM 638 C C . SER A 1 88 ? -5.532 -10.766 -2.920 1.00 61.06 88 SER A C 1
ATOM 640 O O . SER A 1 88 ? -6.441 -10.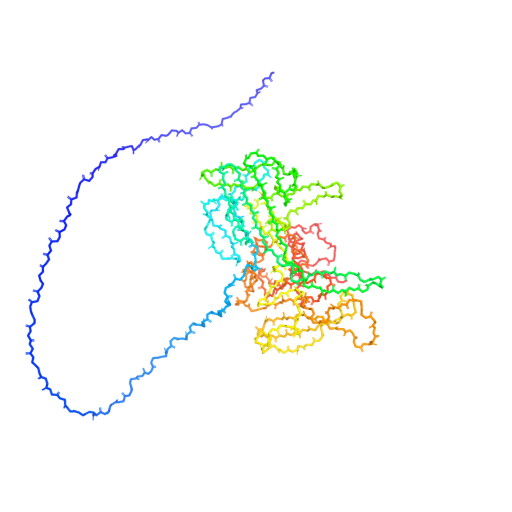830 -3.750 1.00 61.06 88 SER A O 1
ATOM 642 N N . GLU A 1 89 ? -5.357 -11.705 -1.993 1.00 69.50 89 GLU A N 1
ATOM 643 C CA . GLU A 1 89 ? -6.234 -12.872 -1.870 1.00 69.50 89 GLU A CA 1
ATOM 644 C C . GLU A 1 89 ? -7.501 -12.526 -1.081 1.00 69.50 89 GLU A C 1
ATOM 646 O O . GLU A 1 89 ? -7.459 -11.756 -0.119 1.00 69.50 89 GLU A O 1
ATOM 651 N N . GLU A 1 90 ? -8.643 -13.078 -1.497 1.00 81.81 90 GLU A N 1
ATOM 652 C CA . GLU A 1 90 ? -9.925 -12.857 -0.823 1.00 81.81 90 GLU A CA 1
ATOM 653 C C . GLU A 1 90 ? -9.961 -13.592 0.523 1.00 81.81 90 GLU A C 1
ATOM 655 O O . GLU A 1 90 ? -9.954 -14.824 0.580 1.00 81.81 90 GLU A O 1
ATOM 660 N N . VAL A 1 91 ? -10.044 -12.829 1.616 1.00 87.94 91 VAL A N 1
ATOM 661 C CA . VAL A 1 91 ? -10.120 -13.356 2.983 1.00 87.94 91 VAL A CA 1
ATOM 662 C C . VAL A 1 91 ? -11.399 -12.868 3.653 1.00 87.94 91 VAL A C 1
ATOM 664 O O . VAL A 1 91 ? -11.675 -11.671 3.710 1.00 87.94 91 VAL A O 1
ATOM 667 N N . ALA A 1 92 ? -12.188 -13.804 4.179 1.00 94.62 92 ALA A N 1
ATOM 668 C CA . ALA A 1 92 ? -13.403 -13.489 4.921 1.00 94.62 92 ALA A CA 1
ATOM 669 C C . ALA A 1 92 ? -13.082 -13.020 6.352 1.00 94.62 92 ALA A C 1
ATOM 671 O O . ALA A 1 92 ? -12.368 -13.699 7.091 1.00 94.62 92 ALA A O 1
ATOM 672 N N . MET A 1 93 ? -13.663 -11.888 6.742 1.00 95.44 93 MET A N 1
ATOM 673 C CA . MET A 1 93 ? -13.595 -11.293 8.077 1.00 95.44 93 MET A CA 1
ATOM 674 C C . MET A 1 93 ? -14.754 -11.769 8.965 1.00 95.44 93 MET A C 1
ATOM 676 O O . MET A 1 93 ? -15.794 -12.215 8.476 1.00 95.44 93 MET A O 1
ATOM 680 N N . GLU A 1 94 ? -14.625 -11.606 10.286 1.00 94.88 94 GLU A N 1
ATOM 681 C CA . GLU A 1 94 ? -15.712 -11.866 11.242 1.00 94.88 94 GLU A CA 1
ATOM 682 C C . GLU A 1 94 ? -16.940 -10.963 11.037 1.00 94.88 94 GLU A C 1
ATOM 684 O O . GLU A 1 94 ? -18.055 -11.353 11.385 1.00 94.88 94 GLU A O 1
ATOM 689 N N . SER A 1 95 ? -16.742 -9.766 10.480 1.00 96.19 95 SER A N 1
ATOM 690 C CA . SER A 1 95 ? -17.792 -8.817 10.114 1.00 96.19 95 SER A CA 1
ATOM 691 C C . SER A 1 95 ? -17.237 -7.760 9.155 1.00 96.19 95 SER A C 1
ATOM 693 O O . SER A 1 95 ? -16.028 -7.547 9.091 1.00 96.19 95 SER A O 1
ATOM 695 N N . ALA A 1 96 ? -18.115 -7.075 8.424 1.00 96.50 96 ALA A N 1
ATOM 696 C CA . ALA A 1 96 ? -17.717 -6.019 7.500 1.00 96.50 96 ALA A CA 1
ATOM 697 C C . ALA A 1 96 ? -17.184 -4.764 8.236 1.00 96.50 96 ALA A C 1
ATOM 699 O O . ALA A 1 96 ? -17.761 -4.380 9.265 1.00 96.50 96 ALA A O 1
ATOM 700 N N . PRO A 1 97 ? -16.152 -4.082 7.700 1.00 96.38 97 PRO A N 1
ATOM 701 C CA . PRO A 1 97 ? -15.823 -2.691 8.008 1.00 96.38 97 PRO A CA 1
ATOM 702 C C . PRO A 1 97 ? -17.005 -1.765 7.700 1.00 96.38 97 PRO A C 1
ATOM 704 O O . PRO A 1 97 ? -17.889 -2.105 6.909 1.00 96.38 97 PRO A O 1
ATOM 707 N N . PHE A 1 98 ? -17.024 -0.567 8.279 1.00 95.00 98 PHE A N 1
ATOM 708 C CA . PHE A 1 98 ? -18.059 0.424 7.973 1.00 95.00 98 PHE A CA 1
ATOM 709 C C . PHE A 1 98 ? -17.541 1.858 8.079 1.00 95.00 98 PHE A C 1
ATOM 711 O O . PHE A 1 98 ? -16.583 2.134 8.794 1.00 95.00 98 PHE A O 1
ATOM 718 N N . PHE A 1 99 ? -18.219 2.780 7.397 1.00 91.50 99 PHE A N 1
ATOM 719 C CA . PHE A 1 99 ? -17.980 4.214 7.518 1.00 91.50 99 PHE A CA 1
ATOM 720 C C . PHE A 1 99 ? -19.130 4.882 8.275 1.00 91.50 99 PHE A C 1
ATOM 722 O O . PHE A 1 99 ? -20.297 4.686 7.927 1.00 91.50 99 PHE A O 1
ATOM 729 N N . GLU A 1 100 ? -18.821 5.663 9.309 1.00 90.38 100 GLU A N 1
ATOM 730 C CA . GLU A 1 100 ? -19.825 6.350 10.127 1.00 90.38 100 GLU A CA 1
ATOM 731 C C . GLU A 1 100 ? -19.269 7.654 10.714 1.00 90.38 100 GLU A C 1
ATOM 733 O O . GLU A 1 100 ? -18.139 7.698 11.180 1.00 90.38 100 GLU A O 1
ATOM 738 N N . GLU A 1 101 ? -20.063 8.729 10.680 1.00 88.06 101 GLU A N 1
ATOM 739 C CA . GLU A 1 101 ? -19.733 10.055 11.248 1.00 88.06 101 GLU A CA 1
ATOM 740 C C . GLU A 1 101 ? -18.401 10.698 10.786 1.00 88.06 101 GLU A C 1
ATOM 742 O O . GLU A 1 101 ? -17.956 11.683 11.370 1.00 88.06 101 GLU A O 1
ATOM 747 N N . GLY A 1 102 ? -17.824 10.227 9.675 1.00 86.56 102 GLY A N 1
ATOM 748 C CA . GLY A 1 102 ? -16.540 10.701 9.142 1.00 86.56 102 GLY A CA 1
ATOM 749 C C . GLY A 1 102 ? -15.374 9.738 9.379 1.00 86.56 102 GLY A C 1
ATOM 750 O O . GLY A 1 102 ? -14.286 9.993 8.876 1.00 86.56 102 GLY A O 1
ATOM 751 N N . GLU A 1 103 ? -15.616 8.625 10.072 1.00 90.06 103 GLU A N 1
ATOM 752 C CA . GLU A 1 103 ? -14.612 7.650 10.497 1.00 90.06 103 GLU A CA 1
ATOM 753 C C . GLU A 1 103 ? -14.787 6.300 9.795 1.00 90.06 103 GLU A C 1
ATOM 755 O O . GLU A 1 103 ? -15.903 5.774 9.709 1.00 90.06 103 GLU A O 1
ATOM 760 N N . PHE A 1 104 ? -13.684 5.706 9.327 1.00 92.00 104 PHE A N 1
ATOM 761 C CA . PHE A 1 104 ? -13.672 4.329 8.826 1.00 92.00 104 PHE A CA 1
ATOM 762 C C . PHE A 1 104 ? -13.298 3.368 9.953 1.00 92.00 104 PHE A C 1
ATOM 764 O O . PHE A 1 104 ? -12.206 3.433 10.516 1.00 92.00 104 PHE A O 1
ATOM 771 N N . TYR A 1 105 ? -14.218 2.469 10.279 1.00 95.12 105 TYR A N 1
ATOM 772 C CA . TYR A 1 105 ? -14.108 1.517 11.372 1.00 95.12 105 TYR A CA 1
ATOM 773 C C . TYR A 1 105 ? -13.699 0.143 10.848 1.00 95.12 105 TYR A C 1
ATOM 775 O O . TYR A 1 105 ? -14.449 -0.502 10.108 1.00 95.12 105 TYR A O 1
ATOM 783 N N . VAL A 1 106 ? -12.532 -0.334 11.284 1.00 95.19 106 VAL A N 1
ATOM 784 C CA . VAL A 1 106 ? -11.984 -1.640 10.887 1.00 95.19 106 VAL A CA 1
ATOM 785 C C . VAL A 1 106 ? -12.246 -2.705 11.960 1.00 95.19 106 VAL A C 1
ATOM 787 O O . VAL A 1 106 ? -12.129 -2.383 13.146 1.00 95.19 106 VAL A O 1
ATOM 790 N N . PRO A 1 107 ? -12.574 -3.963 11.596 1.00 96.88 107 PRO A N 1
ATOM 791 C CA . PRO A 1 107 ? -12.619 -5.077 12.544 1.00 96.88 107 PRO A CA 1
ATOM 792 C C . PRO A 1 107 ? -11.229 -5.286 13.162 1.00 96.88 107 PRO A C 1
ATOM 794 O O . PRO A 1 107 ? -10.268 -5.637 12.473 1.00 96.88 107 PRO A O 1
ATOM 797 N N . LEU A 1 108 ? -11.097 -5.003 14.460 1.00 96.00 108 LEU A N 1
ATOM 798 C CA . LEU A 1 108 ? -9.789 -4.842 15.096 1.00 96.00 108 LEU A CA 1
ATOM 799 C C . LEU A 1 108 ? -9.023 -6.160 15.199 1.00 96.00 108 LEU A C 1
ATOM 801 O O . LEU A 1 108 ? -7.808 -6.163 15.013 1.00 96.00 108 LEU A O 1
ATOM 805 N N . ARG A 1 109 ? -9.711 -7.272 15.489 1.00 95.62 109 ARG A N 1
ATOM 806 C CA . ARG A 1 109 ? -9.056 -8.578 15.616 1.00 95.62 109 ARG A CA 1
ATOM 807 C C . ARG A 1 109 ? -8.496 -9.025 14.273 1.00 95.62 109 ARG A C 1
ATOM 809 O O . ARG A 1 109 ? -7.296 -9.269 14.200 1.00 95.62 109 ARG A O 1
ATOM 816 N N . PHE A 1 110 ? -9.324 -9.027 13.224 1.00 94.44 110 PHE A N 1
ATOM 817 C CA . PHE A 1 110 ? -8.874 -9.300 11.859 1.00 94.44 110 PHE A CA 1
ATOM 818 C C . PHE A 1 110 ? -7.638 -8.482 11.472 1.00 94.44 110 PHE A C 1
ATOM 820 O O . PHE A 1 110 ? -6.617 -9.049 11.083 1.00 94.44 110 PHE A O 1
ATOM 827 N N . ALA A 1 111 ? -7.714 -7.154 11.606 1.00 91.19 111 ALA A N 1
ATOM 828 C CA . ALA A 1 111 ? -6.628 -6.270 11.207 1.00 91.19 111 ALA A CA 1
ATOM 829 C C . ALA A 1 111 ? -5.350 -6.526 12.025 1.00 91.19 111 ALA A C 1
ATOM 831 O O . ALA A 1 111 ? -4.270 -6.634 11.452 1.00 91.19 111 ALA A O 1
ATOM 832 N N . ALA A 1 112 ? -5.460 -6.672 13.349 1.00 89.62 112 ALA A N 1
ATOM 833 C CA . ALA A 1 112 ? -4.315 -6.921 14.220 1.00 89.62 112 ALA A CA 1
ATOM 834 C C . ALA A 1 112 ? -3.640 -8.269 13.931 1.00 89.62 112 ALA A C 1
ATOM 836 O O . ALA A 1 112 ? -2.433 -8.303 13.680 1.00 89.62 112 ALA A O 1
ATOM 837 N N . GLU A 1 113 ? -4.406 -9.361 13.914 1.00 89.25 113 GLU A N 1
ATOM 838 C CA . GLU A 1 113 ? -3.870 -10.712 13.718 1.00 89.25 113 GLU A CA 1
ATOM 839 C C . GLU A 1 113 ? -3.255 -10.873 12.319 1.00 89.25 113 GLU A C 1
ATOM 841 O O . GLU A 1 113 ? -2.156 -11.414 12.193 1.00 89.25 113 GLU A O 1
ATOM 846 N N . THR A 1 114 ? -3.882 -10.302 11.282 1.00 84.50 114 THR A N 1
ATOM 847 C CA . THR A 1 114 ? -3.348 -10.315 9.905 1.00 84.50 114 THR A CA 1
ATOM 848 C C . THR A 1 114 ? -2.030 -9.537 9.780 1.00 84.50 114 THR A C 1
ATOM 850 O O . THR A 1 114 ? -1.150 -9.924 9.015 1.00 84.50 114 THR A O 1
ATOM 853 N N . LEU A 1 115 ? -1.844 -8.472 10.570 1.00 78.69 115 LEU A N 1
ATOM 854 C CA . LEU A 1 115 ? -0.605 -7.679 10.625 1.00 78.69 115 LEU A CA 1
ATOM 855 C C . LEU A 1 115 ?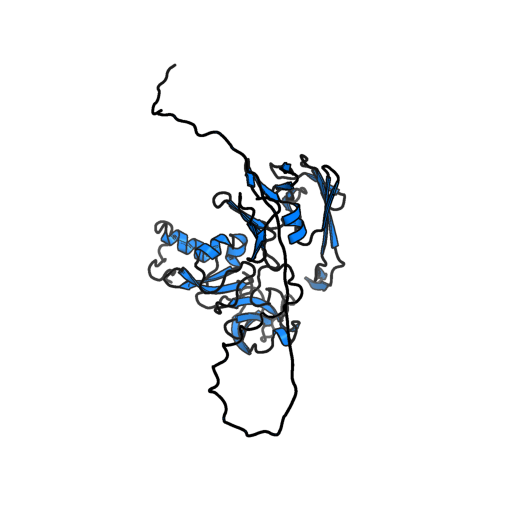 0.477 -8.267 11.555 1.00 78.69 115 LEU A C 1
ATOM 857 O O . LEU A 1 115 ? 1.512 -7.627 11.789 1.00 78.69 115 LEU A O 1
ATOM 861 N N . GLY A 1 116 ? 0.247 -9.468 12.098 1.00 79.38 116 GLY A N 1
ATOM 862 C CA . GLY A 1 116 ? 1.175 -10.171 12.984 1.00 79.38 116 GLY A CA 1
ATOM 863 C C . GLY A 1 116 ? 1.177 -9.674 14.434 1.00 79.38 116 GLY A C 1
ATOM 864 O O . GLY A 1 116 ? 2.143 -9.924 15.157 1.00 79.38 116 GLY A O 1
ATOM 865 N N . TRP A 1 117 ? 0.132 -8.966 14.872 1.00 87.50 117 TRP A N 1
ATOM 866 C CA . TRP A 1 117 ? -0.076 -8.639 16.283 1.00 87.50 117 TRP A CA 1
ATOM 867 C C . TRP A 1 117 ? -0.853 -9.750 16.990 1.00 87.50 117 TRP A C 1
ATOM 869 O O . TRP A 1 117 ? -1.799 -10.322 16.454 1.00 87.50 117 TRP A O 1
ATOM 879 N N . HIS A 1 118 ? -0.506 -10.006 18.245 1.00 90.94 118 HIS A N 1
ATOM 880 C CA . HIS A 1 118 ? -1.343 -10.775 19.148 1.00 90.94 118 HIS A CA 1
ATOM 881 C C . HIS A 1 118 ? -2.504 -9.906 19.647 1.00 90.94 118 HIS A C 1
ATOM 883 O O . HIS A 1 118 ? -2.266 -8.827 20.188 1.00 90.94 118 HIS A O 1
ATOM 889 N N . TYR A 1 119 ? -3.739 -10.387 19.491 1.00 95.75 119 TYR A N 1
ATOM 890 C CA . TYR A 1 119 ? -4.954 -9.772 20.028 1.00 95.75 119 TYR A CA 1
ATOM 891 C C . TYR A 1 119 ? -5.412 -10.503 21.301 1.00 95.75 119 TYR A C 1
ATOM 893 O O . TYR A 1 119 ? -5.563 -11.727 21.306 1.00 95.75 119 TYR A O 1
ATOM 901 N N . ALA A 1 120 ? -5.706 -9.753 22.364 1.00 96.94 120 ALA A N 1
ATOM 902 C CA . ALA A 1 120 ? -6.349 -10.250 23.578 1.00 96.94 120 ALA A CA 1
ATOM 903 C C . ALA A 1 120 ? -7.450 -9.286 24.057 1.00 96.94 120 ALA A C 1
ATOM 905 O O . ALA A 1 120 ? -7.365 -8.077 23.864 1.00 96.94 120 ALA A O 1
ATOM 906 N N . GLU A 1 121 ? -8.492 -9.825 24.691 1.00 95.56 121 GLU A N 1
ATOM 907 C CA . GLU A 1 121 ? -9.700 -9.090 25.088 1.00 95.56 121 GLU A CA 1
ATOM 908 C C . GLU A 1 121 ? -10.174 -9.565 26.470 1.00 95.56 121 GLU A C 1
ATOM 910 O O . GLU A 1 121 ? -10.416 -10.760 26.664 1.00 95.56 121 GLU A O 1
ATOM 915 N N . ASP A 1 122 ? -10.324 -8.635 27.417 1.00 96.06 122 ASP A N 1
ATOM 916 C CA . ASP A 1 122 ? -10.930 -8.860 28.736 1.00 96.06 122 ASP A CA 1
ATOM 917 C C . ASP A 1 122 ? -12.021 -7.809 28.987 1.00 96.06 122 ASP A C 1
ATOM 919 O O . ASP A 1 122 ? -11.760 -6.650 29.316 1.00 96.06 122 ASP A O 1
ATOM 923 N N . GLY A 1 123 ? -13.278 -8.204 28.776 1.00 93.75 123 GLY A N 1
ATOM 924 C CA . GLY A 1 123 ? -14.412 -7.287 28.866 1.00 93.75 123 GLY A CA 1
ATOM 925 C C . GLY A 1 123 ? -14.311 -6.167 27.830 1.00 93.75 123 GLY A C 1
ATOM 926 O O . GLY A 1 123 ? -14.332 -6.431 26.634 1.00 93.75 123 GLY A O 1
ATOM 927 N N . ASP A 1 124 ? -14.236 -4.916 28.279 1.00 95.50 124 ASP A N 1
ATOM 928 C CA . ASP A 1 124 ? -14.103 -3.741 27.406 1.00 95.50 124 ASP A CA 1
ATOM 929 C C . ASP A 1 124 ? -12.643 -3.318 27.170 1.00 95.50 124 ASP A C 1
ATOM 931 O O . ASP A 1 124 ? -12.406 -2.351 26.450 1.00 95.50 124 ASP A O 1
ATOM 935 N N . THR A 1 125 ? -11.671 -4.039 27.736 1.00 96.56 125 THR A N 1
ATOM 936 C CA . THR A 1 125 ? -10.236 -3.790 27.552 1.00 96.56 125 THR A CA 1
ATOM 937 C C . THR A 1 125 ? -9.671 -4.714 26.473 1.00 96.56 125 THR A C 1
ATOM 939 O O . THR A 1 125 ? -9.915 -5.922 26.482 1.00 96.56 125 THR A O 1
ATOM 942 N N . ILE A 1 126 ? -8.904 -4.145 25.542 1.00 97.88 126 ILE A N 1
ATOM 943 C CA . ILE A 1 126 ? -8.200 -4.863 24.476 1.00 97.88 126 ILE A CA 1
ATOM 944 C C . ILE A 1 126 ? -6.703 -4.638 24.661 1.00 97.88 126 ILE A C 1
ATOM 946 O O . ILE A 1 126 ? -6.254 -3.494 24.727 1.00 97.88 126 ILE A O 1
ATOM 950 N N . THR A 1 127 ? -5.932 -5.720 24.684 1.00 96.75 127 THR A N 1
ATOM 951 C CA . THR A 1 127 ? -4.468 -5.678 24.665 1.00 96.75 127 THR A CA 1
ATOM 952 C C . THR A 1 127 ? -3.984 -6.163 23.305 1.00 96.75 127 THR A C 1
ATOM 954 O O . THR A 1 127 ? -4.356 -7.253 22.867 1.00 96.75 127 THR A O 1
ATOM 957 N N . LEU A 1 128 ? -3.142 -5.373 22.642 1.00 95.06 128 LEU A N 1
ATOM 958 C CA . LEU A 1 128 ? -2.449 -5.772 21.418 1.00 95.06 128 LEU A CA 1
ATOM 959 C C . LEU A 1 128 ? -0.948 -5.805 21.696 1.00 95.06 128 LEU A C 1
ATOM 961 O O . LEU A 1 128 ? -0.421 -4.864 22.284 1.00 95.06 128 LEU A O 1
ATOM 965 N N . SER A 1 129 ? -0.235 -6.833 21.241 1.00 91.50 129 SER A N 1
ATOM 966 C CA . SER A 1 129 ? 1.233 -6.815 21.282 1.00 91.50 129 SER A CA 1
ATOM 967 C C . SER A 1 129 ? 1.881 -7.394 20.029 1.00 91.50 129 SER A C 1
ATOM 969 O O . SER A 1 129 ? 1.400 -8.360 19.443 1.00 91.50 129 SER A O 1
ATOM 971 N N . ALA A 1 130 ? 2.990 -6.793 19.607 1.00 83.25 130 ALA A N 1
ATOM 972 C CA . ALA A 1 130 ? 3.804 -7.277 18.499 1.00 83.25 130 ALA A CA 1
ATOM 973 C C . ALA A 1 130 ? 5.285 -7.119 18.834 1.00 83.25 130 ALA A C 1
ATOM 975 O O . ALA A 1 130 ? 5.731 -6.048 19.243 1.00 83.25 130 ALA A O 1
ATOM 976 N N . THR A 1 131 ? 6.063 -8.175 18.610 1.00 78.00 131 THR A N 1
ATOM 977 C CA . THR A 1 131 ? 7.525 -8.123 18.683 1.00 78.00 131 THR A CA 1
ATOM 978 C C . THR A 1 131 ? 8.064 -8.117 17.265 1.00 78.00 131 THR A C 1
ATOM 980 O O . THR A 1 131 ? 7.966 -9.130 16.574 1.00 78.00 131 THR A O 1
ATOM 983 N N . LYS A 1 132 ? 8.643 -6.993 16.829 1.00 61.97 132 LYS A N 1
ATOM 984 C CA . LYS A 1 132 ? 9.338 -6.904 15.541 1.00 61.97 132 LYS A CA 1
ATOM 985 C C . LYS A 1 132 ? 10.817 -6.628 15.782 1.00 61.97 132 LYS A C 1
ATOM 987 O O . LYS A 1 132 ? 11.196 -5.628 16.396 1.00 61.97 132 LYS A O 1
ATOM 992 N N . THR A 1 133 ? 11.664 -7.512 15.271 1.00 51.44 133 THR A N 1
ATOM 993 C CA . THR A 1 133 ? 13.071 -7.194 15.036 1.00 51.44 133 THR A CA 1
ATOM 994 C C . THR A 1 133 ? 13.104 -6.146 13.934 1.00 51.44 133 THR A C 1
ATOM 996 O O . THR A 1 133 ? 12.575 -6.391 12.851 1.00 51.44 133 THR A O 1
ATOM 999 N N . TRP A 1 134 ? 13.700 -4.978 14.178 1.00 49.28 134 TRP A N 1
ATOM 1000 C CA . TRP A 1 134 ? 14.153 -4.188 13.036 1.00 49.28 134 TRP A CA 1
ATOM 1001 C C . TRP A 1 134 ? 15.368 -4.949 12.526 1.00 49.28 134 TRP A C 1
ATOM 1003 O O . TRP A 1 134 ? 16.326 -5.123 13.282 1.00 49.28 134 TRP A O 1
ATOM 1013 N N . GLU A 1 135 ? 15.324 -5.441 11.292 1.00 41.16 135 GLU A N 1
ATOM 1014 C CA . GLU A 1 135 ? 16.454 -6.196 10.741 1.00 41.16 135 GLU A CA 1
ATOM 1015 C C . GLU A 1 135 ? 17.736 -5.358 10.812 1.00 41.16 135 GLU A C 1
ATOM 1017 O O . GLU A 1 135 ? 18.790 -5.884 11.163 1.00 41.16 135 GLU A O 1
ATOM 1022 N N . TRP A 1 136 ? 17.603 -4.034 10.635 1.00 39.78 136 TRP A N 1
ATOM 1023 C CA . TRP A 1 136 ? 18.689 -3.070 10.766 1.00 39.78 136 TRP A CA 1
ATOM 1024 C C . TRP A 1 136 ? 18.244 -1.749 11.417 1.00 39.78 136 TRP A C 1
ATOM 1026 O O . TRP A 1 136 ? 17.174 -1.211 11.125 1.00 39.78 136 TRP A O 1
ATOM 1036 N N . GLY A 1 137 ? 19.100 -1.198 12.276 1.00 40.44 137 GLY A N 1
ATOM 1037 C CA . GLY A 1 137 ? 19.058 0.177 12.776 1.00 40.44 137 GLY A CA 1
ATOM 1038 C C . GLY A 1 137 ? 20.315 0.943 12.364 1.00 40.44 137 GLY A C 1
ATOM 1039 O O . GLY A 1 137 ? 21.377 0.345 12.197 1.00 40.44 137 GLY A O 1
ATOM 1040 N N . VAL A 1 138 ? 20.195 2.261 12.198 1.00 40.44 138 VAL A N 1
ATOM 1041 C CA . VAL A 1 138 ? 21.281 3.134 11.726 1.00 40.44 138 VAL A CA 1
ATOM 1042 C C . VAL A 1 138 ? 21.960 3.817 12.914 1.00 40.44 138 VAL A C 1
ATOM 1044 O O . VAL A 1 138 ? 21.355 4.670 13.564 1.00 40.44 138 VAL A O 1
ATOM 1047 N N . ASP A 1 139 ? 23.221 3.479 13.178 1.00 47.72 139 ASP A N 1
ATOM 1048 C CA . ASP A 1 139 ? 24.072 4.247 14.091 1.00 47.72 139 ASP A CA 1
ATOM 1049 C C . ASP A 1 139 ? 24.893 5.268 13.289 1.00 47.72 139 ASP A C 1
ATOM 1051 O O . ASP A 1 139 ? 25.562 4.901 12.325 1.00 47.72 139 ASP A O 1
ATOM 1055 N N . PHE A 1 140 ? 24.874 6.540 13.695 1.00 44.38 140 PHE A N 1
ATOM 1056 C CA . PHE A 1 140 ? 25.635 7.614 13.043 1.00 44.38 140 PHE A CA 1
ATOM 1057 C C . PHE A 1 140 ? 26.973 7.860 13.750 1.00 44.38 140 PHE A C 1
ATOM 1059 O O . PHE A 1 140 ? 27.025 8.089 14.963 1.00 44.38 140 PHE A O 1
ATOM 1066 N N . ALA A 1 141 ? 28.061 7.847 12.985 1.00 50.59 141 ALA A N 1
ATOM 1067 C CA . ALA A 1 141 ? 29.406 8.132 13.458 1.00 50.59 141 ALA A CA 1
ATOM 1068 C C . ALA A 1 141 ? 29.681 9.656 13.505 1.00 50.59 141 ALA A C 1
ATOM 1070 O O . ALA A 1 141 ? 29.118 10.418 12.715 1.00 50.59 141 ALA A O 1
ATOM 1071 N N . PRO A 1 142 ? 30.558 10.148 14.408 1.00 47.00 142 PRO A N 1
ATOM 1072 C CA . PRO A 1 142 ? 30.813 11.588 14.569 1.00 47.00 142 PRO A CA 1
ATOM 1073 C C . PRO A 1 142 ? 31.479 12.291 13.373 1.00 47.00 142 PRO A C 1
ATOM 1075 O O . PRO A 1 142 ? 31.572 13.517 13.370 1.00 47.00 142 PRO A O 1
ATOM 1078 N N . ASP A 1 143 ? 31.988 11.531 12.406 1.00 59.75 143 ASP A N 1
ATOM 1079 C CA . ASP A 1 143 ? 32.564 12.001 11.141 1.00 59.75 143 ASP A CA 1
ATOM 1080 C C . ASP A 1 143 ? 31.532 12.094 10.001 1.00 59.75 143 ASP A C 1
ATOM 1082 O O . ASP A 1 143 ? 31.861 12.600 8.930 1.00 59.75 143 ASP A O 1
ATOM 1086 N N . GLY A 1 144 ? 30.284 11.674 10.240 1.00 36.56 144 GLY A N 1
ATOM 1087 C CA . GLY A 1 144 ? 29.205 11.654 9.252 1.00 36.56 144 GLY A CA 1
ATOM 1088 C C . GLY A 1 144 ? 28.996 10.299 8.571 1.00 36.56 144 GLY A C 1
ATOM 1089 O O . GLY A 1 144 ? 28.046 10.170 7.802 1.00 36.56 144 GLY A O 1
ATOM 1090 N N . GLY A 1 145 ? 29.822 9.288 8.864 1.00 34.25 145 GLY A N 1
ATOM 1091 C CA . GLY A 1 145 ? 29.534 7.910 8.461 1.00 34.25 145 GLY A CA 1
ATOM 1092 C C . GLY A 1 145 ? 28.309 7.342 9.188 1.00 34.25 145 GLY A C 1
ATOM 1093 O O . GLY A 1 145 ? 27.860 7.881 10.202 1.00 34.25 145 GLY A O 1
ATOM 1094 N N . TYR A 1 146 ? 27.782 6.218 8.711 1.00 45.00 146 TYR A N 1
ATOM 1095 C CA . TYR A 1 146 ? 26.793 5.431 9.446 1.00 45.00 146 TYR A CA 1
ATOM 1096 C C . TYR A 1 146 ? 27.100 3.935 9.343 1.00 45.00 146 TYR A C 1
ATOM 1098 O O . TYR A 1 146 ? 27.811 3.500 8.439 1.00 45.00 146 TYR A O 1
ATOM 1106 N N . SER A 1 147 ? 26.562 3.141 10.267 1.00 40.78 147 SER A N 1
ATOM 1107 C CA . SER A 1 147 ? 26.614 1.678 10.209 1.00 40.78 147 SER A CA 1
ATOM 1108 C C . SER A 1 147 ? 25.246 1.079 10.500 1.00 40.78 147 SER A C 1
ATOM 1110 O O . SER A 1 147 ? 24.597 1.466 11.475 1.00 40.78 147 SER A O 1
ATOM 1112 N N . LEU A 1 148 ? 24.841 0.106 9.685 1.00 40.53 148 LEU A N 1
ATOM 1113 C CA . LEU A 1 148 ? 23.701 -0.751 9.985 1.00 40.53 148 LEU A CA 1
ATOM 1114 C C . LEU A 1 148 ? 24.093 -1.747 11.082 1.00 40.53 148 LEU A C 1
ATOM 1116 O O . LEU A 1 148 ? 25.114 -2.427 10.978 1.00 40.53 148 LEU A O 1
ATOM 1120 N N . ARG A 1 149 ? 23.274 -1.854 12.128 1.00 52.84 149 ARG A N 1
ATOM 1121 C CA . ARG A 1 149 ? 23.377 -2.919 13.137 1.00 52.84 149 ARG A CA 1
ATOM 1122 C C . ARG A 1 149 ? 22.066 -3.690 13.245 1.00 52.84 149 ARG A C 1
ATOM 1124 O O . ARG A 1 149 ? 21.017 -3.059 13.135 1.00 52.84 149 ARG A O 1
ATOM 1131 N N . PRO A 1 150 ? 22.090 -5.000 13.538 1.00 47.00 150 PRO A N 1
ATOM 1132 C CA . PRO A 1 150 ? 20.885 -5.703 13.950 1.00 47.00 150 PRO A CA 1
ATOM 1133 C C . PRO A 1 150 ? 20.311 -5.016 15.191 1.00 47.00 150 PRO A C 1
ATOM 1135 O O . PRO A 1 150 ? 21.047 -4.765 16.154 1.00 47.00 150 PRO A O 1
ATOM 1138 N N . CYS A 1 151 ? 19.023 -4.679 15.181 1.00 52.28 151 CYS A N 1
ATOM 1139 C CA . CYS A 1 151 ? 18.374 -4.203 16.397 1.00 52.28 151 CYS A CA 1
ATOM 1140 C C . CYS A 1 151 ? 17.997 -5.384 17.287 1.00 52.28 151 CYS A C 1
ATOM 1142 O O . CYS A 1 151 ? 17.610 -6.450 16.807 1.00 52.28 151 CYS A O 1
ATOM 1144 N N . ASP A 1 152 ? 18.029 -5.159 18.600 1.00 62.97 152 ASP A N 1
ATOM 1145 C CA . ASP A 1 152 ? 17.305 -6.026 19.521 1.00 62.97 152 ASP A CA 1
ATOM 1146 C C . ASP A 1 152 ? 15.809 -6.031 19.139 1.00 62.97 152 ASP A C 1
ATOM 1148 O O . ASP A 1 152 ? 15.285 -4.986 18.731 1.00 62.97 152 ASP A O 1
ATOM 1152 N N . PRO A 1 153 ? 15.096 -7.168 19.260 1.00 66.00 153 PRO A N 1
ATOM 1153 C CA . PRO A 1 153 ? 13.660 -7.215 19.020 1.00 66.00 153 PRO A CA 1
ATOM 1154 C C . PRO A 1 153 ? 12.926 -6.206 19.904 1.00 66.00 153 PRO A C 1
ATOM 1156 O O . PRO A 1 153 ? 13.011 -6.268 21.132 1.00 66.00 153 PRO A O 1
ATOM 1159 N N . VAL A 1 154 ? 12.191 -5.285 19.282 1.00 69.75 154 VAL A N 1
ATOM 1160 C CA . VAL A 1 154 ? 11.373 -4.311 20.004 1.00 69.75 154 VAL A CA 1
ATOM 1161 C C . VAL A 1 154 ? 9.958 -4.870 20.105 1.00 69.75 154 VAL A C 1
ATOM 1163 O O . VAL A 1 154 ? 9.330 -5.186 19.094 1.00 69.75 154 VAL A O 1
ATOM 1166 N N . THR A 1 155 ? 9.451 -4.993 21.328 1.00 81.44 155 THR A N 1
ATOM 1167 C CA . THR A 1 155 ? 8.034 -5.273 21.578 1.00 81.44 155 THR A CA 1
ATOM 1168 C C . THR A 1 155 ? 7.287 -3.950 21.694 1.00 81.44 155 THR A C 1
ATOM 1170 O O . THR A 1 155 ? 7.687 -3.090 22.477 1.00 81.44 155 THR A O 1
ATOM 1173 N N . GLN A 1 156 ? 6.219 -3.790 20.915 1.00 83.00 156 GLN A N 1
ATOM 1174 C CA . GLN A 1 156 ? 5.188 -2.786 21.159 1.00 83.00 156 GLN A CA 1
ATOM 1175 C C . GLN A 1 156 ? 3.995 -3.453 21.840 1.00 83.00 156 GLN A C 1
ATOM 1177 O O . GLN A 1 156 ? 3.585 -4.548 21.449 1.00 83.00 156 GLN A O 1
ATOM 1182 N N . GLU A 1 157 ? 3.441 -2.776 22.837 1.00 91.00 157 GLU A N 1
ATOM 1183 C CA . GLU A 1 157 ? 2.230 -3.163 23.555 1.00 91.00 157 GLU A CA 1
ATOM 1184 C C . GLU A 1 157 ? 1.252 -1.982 23.558 1.00 91.00 157 GLU A C 1
ATOM 1186 O O . GLU A 1 157 ? 1.646 -0.840 23.809 1.00 91.00 157 GLU A O 1
ATOM 1191 N N . LEU A 1 158 ? -0.014 -2.255 23.251 1.00 93.81 158 LEU A N 1
ATOM 1192 C CA . LEU A 1 158 ? -1.115 -1.300 23.275 1.00 93.81 158 LEU A CA 1
ATOM 1193 C C . LEU A 1 158 ? -2.198 -1.805 24.227 1.00 93.81 158 LEU A C 1
ATOM 1195 O O . LEU A 1 158 ? -2.609 -2.960 24.118 1.00 93.81 158 LEU A O 1
ATOM 1199 N N . GLU A 1 159 ? -2.722 -0.931 25.082 1.00 96.19 159 GLU A N 1
ATOM 1200 C CA . GLU A 1 159 ? -3.955 -1.189 25.836 1.00 96.19 159 GLU A CA 1
ATOM 1201 C C . GLU A 1 159 ? -5.024 -0.164 25.439 1.00 96.19 159 GLU A C 1
ATOM 1203 O O . GLU A 1 159 ? -4.834 1.042 25.599 1.00 96.19 159 GLU A O 1
ATOM 1208 N N . LEU A 1 160 ? -6.140 -0.653 24.902 1.00 96.06 160 LEU A N 1
ATOM 1209 C CA . LEU A 1 160 ? -7.280 0.118 24.405 1.00 96.06 160 LEU A CA 1
ATOM 1210 C C . LEU A 1 160 ? -8.505 -0.189 25.278 1.00 96.06 160 LEU A C 1
ATOM 1212 O O . LEU A 1 160 ? -8.636 -1.298 25.795 1.00 96.06 160 LEU A O 1
ATOM 1216 N N . THR A 1 161 ? -9.442 0.752 25.410 1.00 97.19 161 THR A N 1
ATOM 1217 C CA . THR A 1 161 ? -10.738 0.501 26.067 1.00 97.19 161 THR A CA 1
ATOM 1218 C C . THR A 1 161 ? -11.896 0.955 25.180 1.00 97.19 161 THR A C 1
ATOM 1220 O O . THR A 1 161 ? -11.853 2.035 24.590 1.00 97.19 161 THR A O 1
ATOM 1223 N N . VAL A 1 162 ? -12.940 0.130 25.068 1.00 97.44 162 VAL A N 1
ATOM 1224 C CA . VAL A 1 162 ? -14.142 0.438 24.275 1.00 97.44 162 VAL A CA 1
ATOM 1225 C C . VAL A 1 162 ? -14.819 1.705 24.801 1.00 97.44 162 VAL A C 1
ATOM 1227 O O . VAL A 1 162 ? -15.129 1.813 25.985 1.00 97.44 162 VAL A O 1
ATOM 1230 N N . GLY A 1 163 ? -15.089 2.650 23.902 1.00 96.75 163 GLY A N 1
ATOM 1231 C CA . GLY A 1 163 ? -15.716 3.936 24.206 1.00 96.75 163 GLY A CA 1
ATOM 1232 C C . GLY A 1 163 ? -14.765 5.026 24.712 1.00 96.75 163 GLY A C 1
ATOM 1233 O O . GLY A 1 163 ? -15.207 6.164 24.859 1.00 96.75 163 GLY A O 1
ATOM 1234 N N . GLU A 1 164 ? -13.486 4.719 24.943 1.00 96.31 164 GLU A N 1
ATOM 1235 C CA . GLU A 1 164 ? -12.498 5.673 25.455 1.00 96.31 164 GLU A CA 1
ATOM 1236 C C . GLU A 1 164 ? -11.586 6.218 24.345 1.00 96.31 164 GLU A C 1
ATOM 1238 O O . GLU A 1 164 ? -11.259 5.531 23.380 1.00 96.31 164 GLU A O 1
ATOM 1243 N N . ARG A 1 165 ? -11.157 7.478 24.494 1.00 92.75 165 ARG A N 1
ATOM 1244 C CA . ARG A 1 165 ? -10.196 8.139 23.583 1.00 92.75 165 ARG A CA 1
ATOM 1245 C C . ARG A 1 165 ? -8.738 7.929 23.978 1.00 92.75 165 ARG A C 1
ATOM 1247 O O . ARG A 1 165 ? -7.838 8.135 23.166 1.00 92.75 165 ARG A O 1
ATOM 1254 N N . ALA A 1 166 ? -8.514 7.602 25.245 1.00 93.00 166 ALA A N 1
ATOM 1255 C CA . ALA A 1 166 ? -7.195 7.344 25.784 1.00 93.00 166 ALA A CA 1
ATOM 1256 C C . ALA A 1 166 ? -6.835 5.867 25.610 1.00 93.00 166 ALA A C 1
ATOM 1258 O O . ALA A 1 166 ? -7.680 4.984 25.754 1.00 93.00 166 ALA A O 1
ATOM 1259 N N . PHE A 1 167 ? -5.563 5.618 25.339 1.00 94.12 167 PHE A N 1
ATOM 1260 C CA . PHE A 1 167 ? -4.965 4.292 25.280 1.00 94.12 167 PHE A CA 1
ATOM 1261 C C . PHE A 1 167 ? -3.602 4.321 25.970 1.00 94.12 167 PHE A C 1
ATOM 1263 O O . PHE A 1 167 ? -3.101 5.395 26.311 1.00 94.12 167 PHE A O 1
ATOM 1270 N N . THR A 1 168 ? -2.988 3.162 26.197 1.00 93.94 168 THR A N 1
ATOM 1271 C CA . THR A 1 168 ? -1.569 3.116 26.572 1.00 93.94 168 THR A CA 1
ATOM 1272 C C . THR A 1 168 ? -0.726 2.561 25.435 1.00 93.94 168 THR A C 1
ATOM 1274 O O . THR A 1 168 ? -1.152 1.646 24.734 1.00 93.94 168 THR A O 1
ATOM 1277 N N . LEU A 1 169 ? 0.464 3.130 25.254 1.00 90.19 169 LEU A N 1
ATOM 1278 C CA . LEU A 1 169 ? 1.516 2.643 24.371 1.00 90.19 169 LEU A CA 1
ATOM 1279 C C . LEU A 1 169 ? 2.728 2.326 25.246 1.00 90.19 169 LEU A C 1
ATOM 1281 O O . LEU A 1 169 ? 3.293 3.217 25.877 1.00 90.19 169 LEU A O 1
ATOM 1285 N N . ASN A 1 170 ? 3.111 1.051 25.321 1.00 90.00 170 ASN A N 1
ATOM 1286 C CA . ASN A 1 170 ? 4.199 0.555 26.173 1.00 90.00 170 ASN A CA 1
ATOM 1287 C C . ASN A 1 170 ? 4.066 0.981 27.656 1.00 90.00 170 ASN A C 1
ATOM 1289 O O . ASN A 1 170 ? 5.063 1.202 28.345 1.00 90.00 170 ASN A O 1
ATOM 1293 N N . GLY A 1 171 ? 2.826 1.114 28.144 1.00 90.06 171 GLY A N 1
ATOM 1294 C CA . GLY A 1 171 ? 2.500 1.558 29.504 1.00 90.06 171 GLY A CA 1
ATOM 1295 C C . GLY A 1 171 ? 2.449 3.079 29.718 1.00 90.06 171 GLY A C 1
ATOM 1296 O O . GLY A 1 171 ? 2.100 3.513 30.817 1.00 90.06 171 GLY A O 1
ATOM 1297 N N . GLU A 1 172 ? 2.749 3.899 28.706 1.00 90.44 172 GLU A N 1
ATOM 1298 C CA . GLU A 1 172 ? 2.553 5.354 28.759 1.00 90.44 172 GLU A CA 1
ATOM 1299 C C . GLU A 1 172 ? 1.171 5.732 28.215 1.00 90.44 172 GLU A C 1
ATOM 1301 O O . GLU A 1 172 ? 0.751 5.233 27.175 1.00 90.44 172 GLU A O 1
ATOM 1306 N N . ALA A 1 173 ? 0.441 6.597 28.924 1.00 91.81 173 ALA A N 1
ATOM 1307 C CA . ALA A 1 173 ? -0.904 7.011 28.528 1.00 91.81 173 ALA A CA 1
ATOM 1308 C C . ALA A 1 173 ? -0.864 8.066 27.409 1.00 91.81 173 ALA A C 1
ATOM 1310 O O . ALA A 1 173 ? -0.204 9.097 27.545 1.00 91.81 173 ALA A O 1
ATOM 1311 N N . VAL A 1 174 ? -1.623 7.819 26.344 1.00 90.31 174 VAL A N 1
ATOM 1312 C CA . VAL A 1 174 ? -1.716 8.632 25.126 1.00 90.31 174 VAL A CA 1
ATOM 1313 C C . VAL A 1 174 ? -3.191 8.937 24.847 1.00 90.31 174 VAL A C 1
ATOM 1315 O O . VAL A 1 174 ? -4.057 8.095 25.082 1.00 90.31 174 VAL A O 1
ATOM 1318 N N . GLU A 1 175 ? -3.500 10.137 24.351 1.00 90.06 175 GLU A N 1
ATOM 1319 C CA . GLU A 1 175 ? -4.853 10.506 23.913 1.00 90.06 175 GLU A CA 1
ATOM 1320 C C . GLU A 1 175 ? -4.916 10.565 22.380 1.00 90.06 175 GLU A C 1
ATOM 1322 O O . GLU A 1 175 ? -4.075 11.199 21.739 1.00 90.06 175 GLU A O 1
ATOM 1327 N N . SER A 1 176 ? -5.910 9.891 21.797 1.00 89.69 176 SER A N 1
ATOM 1328 C CA . SER A 1 176 ? -6.125 9.852 20.350 1.00 89.69 176 SER A CA 1
ATOM 1329 C C . SER A 1 176 ? -6.548 11.210 19.776 1.00 89.69 176 SER A C 1
ATOM 1331 O O . SER A 1 176 ? -7.322 11.955 20.390 1.00 89.69 176 SER A O 1
ATOM 1333 N N . CYS A 1 177 ? -6.100 11.500 18.552 1.00 86.44 177 CYS A N 1
ATOM 1334 C CA . CYS A 1 177 ? -6.561 12.623 17.736 1.00 86.44 177 CYS A CA 1
ATOM 1335 C C . CYS A 1 177 ? -7.848 12.334 16.939 1.00 86.44 177 CYS A C 1
ATOM 1337 O O . CYS A 1 177 ? -8.504 13.299 16.552 1.00 86.44 177 CYS A O 1
ATOM 1339 N N . SER A 1 178 ? -8.222 11.063 16.738 1.00 86.12 178 SER A N 1
ATOM 1340 C CA . SER A 1 178 ? -9.421 10.631 15.988 1.00 86.12 178 SER A CA 1
ATOM 1341 C C . SER A 1 178 ? -10.695 11.305 16.483 1.00 86.12 178 SER A C 1
ATOM 1343 O O . SER A 1 178 ? -10.783 11.615 17.670 1.00 86.12 178 SER A O 1
ATOM 1345 N N . ALA A 1 179 ? -11.715 11.534 15.655 1.00 86.94 179 ALA A N 1
ATOM 1346 C CA . ALA A 1 179 ? -13.020 11.954 16.175 1.00 86.94 179 ALA A CA 1
ATOM 1347 C C . ALA A 1 179 ? -13.757 10.774 16.841 1.00 86.94 179 ALA A C 1
ATOM 1349 O O . ALA A 1 179 ? -14.487 10.981 17.817 1.00 86.94 179 ALA A O 1
ATOM 1350 N N . GLY A 1 180 ? -13.513 9.552 16.361 1.00 91.94 180 GLY A N 1
ATOM 1351 C CA . GLY A 1 180 ? -14.073 8.307 16.877 1.00 91.94 180 GLY A CA 1
ATOM 1352 C C . GLY A 1 180 ? -13.465 7.791 18.191 1.00 91.94 180 GLY A C 1
ATOM 1353 O O . GLY A 1 180 ? -12.582 8.387 18.810 1.00 91.94 180 GLY A O 1
ATOM 1354 N N . VAL A 1 181 ? -13.982 6.637 18.619 1.00 96.12 181 VAL A N 1
ATOM 1355 C CA . VAL A 1 181 ? -13.509 5.805 19.744 1.00 96.12 181 VAL A CA 1
ATOM 1356 C C . VAL A 1 181 ? -13.661 4.326 19.364 1.00 96.12 181 VAL A C 1
ATOM 1358 O O . VAL A 1 181 ? -14.434 4.033 18.451 1.00 96.12 181 VAL A O 1
ATOM 1361 N N . PRO A 1 182 ? -12.997 3.363 20.031 1.00 97.12 182 PRO A N 1
ATOM 1362 C CA . PRO A 1 182 ? -13.217 1.950 19.746 1.00 97.12 182 PRO A CA 1
ATOM 1363 C C . PRO A 1 182 ? -14.660 1.575 20.113 1.00 97.12 182 PRO A C 1
ATOM 1365 O O . PRO A 1 182 ? -15.140 1.945 21.186 1.00 97.12 182 PRO A O 1
ATOM 1368 N N . VAL A 1 183 ? -15.368 0.836 19.256 1.00 97.50 183 VAL A N 1
ATOM 1369 C CA . VAL A 1 183 ? -16.780 0.463 19.475 1.00 97.50 183 VAL A CA 1
ATOM 1370 C C . VAL A 1 183 ? -16.989 -1.041 19.365 1.00 97.50 183 VAL A C 1
ATOM 1372 O O . VAL A 1 183 ? -16.382 -1.697 18.524 1.00 97.50 183 VAL A O 1
ATOM 1375 N N . ARG A 1 184 ? -17.896 -1.602 20.174 1.00 97.12 184 ARG A N 1
ATOM 1376 C CA . ARG A 1 184 ? -18.352 -2.990 20.012 1.00 97.12 184 ARG A CA 1
ATOM 1377 C C . ARG A 1 184 ? -19.674 -3.032 19.244 1.00 97.12 184 ARG A C 1
ATOM 1379 O O . ARG A 1 184 ? -20.650 -2.420 19.676 1.00 97.12 184 ARG A O 1
ATOM 1386 N N . ARG A 1 185 ? -19.731 -3.802 18.154 1.00 95.56 185 ARG A N 1
ATOM 1387 C CA . ARG A 1 185 ? -20.961 -4.123 17.402 1.00 95.56 185 ARG A CA 1
ATOM 1388 C C . ARG A 1 185 ? -21.011 -5.628 17.172 1.00 95.56 185 ARG A C 1
ATOM 1390 O O . ARG A 1 185 ? -20.014 -6.205 16.767 1.00 95.56 185 ARG A O 1
ATOM 1397 N N . ASP A 1 186 ? -22.134 -6.263 17.504 1.00 92.62 186 ASP A N 1
ATOM 1398 C CA . ASP A 1 186 ? -22.363 -7.706 17.309 1.00 92.62 186 ASP A CA 1
ATOM 1399 C C . ASP A 1 186 ? -21.203 -8.617 17.782 1.00 92.62 186 ASP A C 1
ATOM 1401 O O . ASP A 1 186 ? -20.834 -9.597 17.143 1.00 92.62 186 ASP A O 1
ATOM 1405 N N . SER A 1 187 ? -20.645 -8.289 18.956 1.00 92.88 187 SER A N 1
ATOM 1406 C CA . SER A 1 187 ? -19.473 -8.928 19.590 1.00 92.88 187 SER A CA 1
ATOM 1407 C C . SER A 1 187 ? -18.116 -8.736 18.891 1.00 92.88 187 SER A C 1
ATOM 1409 O O . SER A 1 187 ? -17.121 -9.263 19.381 1.00 92.88 187 SER A O 1
ATOM 1411 N N . VAL A 1 188 ? -18.041 -7.944 17.821 1.00 96.94 188 VAL A N 1
ATOM 1412 C CA . VAL A 1 188 ? -16.790 -7.524 17.169 1.00 96.94 188 VAL A CA 1
ATOM 1413 C C . VAL A 1 188 ? -16.359 -6.159 17.713 1.00 96.94 188 VAL A C 1
ATOM 1415 O O . VAL A 1 188 ? -17.186 -5.252 17.853 1.00 96.94 188 VAL A O 1
ATOM 1418 N N . ILE A 1 189 ? -15.070 -6.012 18.035 1.00 97.81 189 ILE A N 1
ATOM 1419 C CA . ILE A 1 189 ? -14.456 -4.711 18.322 1.00 97.81 189 ILE A CA 1
ATOM 1420 C C . ILE A 1 189 ? -14.031 -4.064 17.014 1.00 97.81 189 ILE A C 1
ATOM 1422 O O . ILE A 1 189 ? -13.330 -4.672 16.209 1.00 97.81 189 ILE A O 1
ATOM 1426 N N . TYR A 1 190 ? -14.414 -2.807 16.855 1.00 97.31 190 TYR A N 1
ATOM 1427 C CA . TYR A 1 190 ? -14.007 -1.952 15.761 1.00 97.31 190 TYR A CA 1
ATOM 1428 C C . TYR A 1 190 ? -13.159 -0.798 16.273 1.00 97.31 190 TYR A C 1
ATOM 1430 O O . TYR A 1 190 ? -13.469 -0.213 17.313 1.00 97.31 190 TYR A O 1
ATOM 1438 N N . LEU A 1 191 ? -12.129 -0.445 15.512 1.00 95.94 191 LEU A N 1
ATOM 1439 C CA . LEU A 1 191 ? -11.248 0.684 15.792 1.00 95.94 191 LEU A CA 1
ATOM 1440 C C . LEU A 1 191 ? -11.364 1.697 14.637 1.00 95.94 191 LEU A C 1
ATOM 1442 O O . LEU A 1 191 ? -11.324 1.260 13.484 1.00 95.94 191 LEU A O 1
ATOM 1446 N N . PRO A 1 192 ? -11.528 3.010 14.896 1.00 93.94 192 PRO A N 1
ATOM 1447 C CA . PRO A 1 192 ? -11.342 4.022 13.860 1.00 93.94 192 PRO A CA 1
ATOM 1448 C C . PRO A 1 192 ? -9.928 3.915 13.285 1.00 93.94 192 PRO A C 1
ATOM 1450 O O . PRO A 1 192 ? -8.967 3.707 14.032 1.00 93.94 192 PRO A O 1
ATOM 1453 N N . LEU A 1 193 ? -9.792 4.040 11.967 1.00 88.25 193 LEU A N 1
ATOM 1454 C CA . LEU A 1 193 ? -8.518 3.847 11.273 1.00 88.25 193 LEU A CA 1
ATOM 1455 C C . LEU A 1 193 ? -7.420 4.806 11.761 1.00 88.25 193 LEU A C 1
ATOM 1457 O O . LEU A 1 193 ? -6.256 4.425 11.875 1.00 88.25 193 LEU A O 1
ATOM 1461 N N . ASP A 1 194 ? -7.791 6.039 12.089 1.00 86.38 194 ASP A N 1
ATOM 1462 C CA . ASP A 1 194 ? -6.881 7.070 12.577 1.00 86.38 194 ASP A CA 1
ATOM 1463 C C . ASP A 1 194 ? -6.726 7.066 14.113 1.00 86.38 194 ASP A C 1
ATOM 1465 O O . ASP A 1 194 ? -5.956 7.867 14.645 1.00 86.38 194 ASP A O 1
ATOM 1469 N N . PHE A 1 195 ? -7.384 6.151 14.844 1.00 91.25 195 PHE A N 1
ATOM 1470 C CA . PHE A 1 195 ? -7.409 6.142 16.314 1.00 91.25 195 PHE A CA 1
ATOM 1471 C C . PHE A 1 195 ? -6.018 6.085 16.952 1.00 91.25 195 PHE A C 1
ATOM 1473 O O . PHE A 1 195 ? -5.781 6.687 17.998 1.00 91.25 195 PHE A O 1
ATOM 1480 N N . LEU A 1 196 ? -5.074 5.404 16.308 1.00 87.62 196 LEU A N 1
ATOM 1481 C CA . LEU A 1 196 ? -3.692 5.299 16.778 1.00 87.62 196 LEU A CA 1
ATOM 1482 C C . LEU A 1 196 ? -2.808 6.485 16.364 1.00 87.62 196 LEU A C 1
ATOM 1484 O O . LEU A 1 196 ? -1.581 6.394 16.434 1.00 87.62 196 LEU A O 1
ATOM 1488 N N . THR A 1 197 ? -3.426 7.592 15.955 1.00 84.62 197 THR A N 1
ATOM 1489 C CA . THR A 1 197 ? -2.784 8.878 15.680 1.00 84.62 197 THR A CA 1
ATOM 1490 C C . THR A 1 197 ? -2.931 9.796 16.893 1.00 84.62 197 THR A C 1
ATOM 1492 O O . THR A 1 197 ? -4.017 9.923 17.456 1.00 84.62 197 THR A O 1
ATOM 1495 N N . PHE A 1 198 ? -1.843 10.437 17.308 1.00 81.44 198 PHE A N 1
ATOM 1496 C CA . PHE A 1 198 ? -1.758 11.263 18.517 1.00 81.44 198 PHE A CA 1
ATOM 1497 C C . PHE A 1 198 ? -0.773 12.426 18.320 1.00 81.44 198 PHE A C 1
ATOM 1499 O O . PHE A 1 198 ? -0.147 12.541 17.268 1.00 81.44 198 PHE A O 1
ATOM 1506 N N . SER A 1 199 ? -0.610 13.304 19.313 1.00 79.00 199 SER A N 1
ATOM 1507 C CA . SER A 1 199 ? 0.408 14.366 19.282 1.00 79.00 199 SER A CA 1
ATOM 1508 C C . SER A 1 199 ? 1.277 14.343 20.536 1.00 79.00 199 SER A C 1
ATOM 1510 O O . SER A 1 199 ? 0.770 14.216 21.649 1.00 79.00 199 SER A O 1
ATOM 1512 N N . ASP A 1 200 ? 2.586 14.486 20.341 1.00 72.94 200 ASP A N 1
ATOM 1513 C CA . ASP A 1 200 ? 3.620 14.555 21.384 1.00 72.94 200 ASP A CA 1
ATOM 1514 C C . ASP A 1 200 ? 4.093 15.996 21.676 1.00 72.94 200 ASP A C 1
ATOM 1516 O O . ASP A 1 200 ? 4.888 16.225 22.588 1.00 72.94 200 ASP A O 1
ATOM 1520 N N . GLY A 1 201 ? 3.576 16.977 20.930 1.00 69.06 201 GLY A N 1
ATOM 1521 C CA . GLY A 1 201 ? 3.954 18.390 21.007 1.00 69.06 201 GLY A CA 1
ATOM 1522 C C . GLY A 1 201 ? 4.992 18.839 19.972 1.00 69.06 201 GLY A C 1
ATOM 1523 O O . GLY A 1 201 ? 5.042 20.037 19.688 1.00 69.06 201 GLY A O 1
ATOM 1524 N N . ASP A 1 202 ? 5.743 17.913 19.369 1.00 64.69 202 ASP A N 1
ATOM 1525 C CA . ASP A 1 202 ? 6.665 18.184 18.254 1.00 64.69 202 ASP A CA 1
ATOM 1526 C C . ASP A 1 202 ? 6.020 17.868 16.889 1.00 64.69 202 ASP A C 1
ATOM 1528 O O . ASP A 1 202 ? 6.408 18.441 15.868 1.00 64.69 202 ASP A O 1
ATOM 1532 N N . GLY A 1 203 ? 4.980 17.026 16.860 1.00 65.38 203 GLY A N 1
ATOM 1533 C CA . GLY A 1 203 ? 4.180 16.783 15.662 1.00 65.38 203 GLY A CA 1
ATOM 1534 C C . GLY A 1 203 ? 2.909 15.970 15.906 1.00 65.38 203 GLY A C 1
ATOM 1535 O O . GLY A 1 203 ? 2.414 15.846 17.029 1.00 65.38 203 GLY A O 1
ATOM 1536 N N . GLN A 1 204 ? 2.371 15.426 14.815 1.00 65.62 204 GLN A N 1
ATOM 1537 C CA . GLN A 1 204 ? 1.344 14.390 14.830 1.00 65.62 204 GLN A CA 1
ATOM 1538 C C . GLN A 1 204 ? 2.035 13.054 14.530 1.00 65.62 204 GLN A C 1
ATOM 1540 O O . GLN A 1 204 ? 2.674 12.903 13.491 1.00 65.62 204 GLN A O 1
ATOM 1545 N N . GLN A 1 205 ? 1.941 12.119 15.469 1.00 69.62 205 GLN A N 1
ATOM 1546 C CA . GLN A 1 205 ? 2.543 10.789 15.429 1.00 69.62 205 GLN A CA 1
ATOM 1547 C C . GLN A 1 205 ? 1.464 9.740 15.156 1.00 69.62 205 GLN A C 1
ATOM 1549 O O . GLN A 1 205 ? 0.294 9.960 15.460 1.00 69.62 205 GLN A O 1
ATOM 1554 N N . SER A 1 206 ? 1.850 8.573 14.644 1.00 70.38 206 SER A N 1
ATOM 1555 C CA . SER A 1 206 ? 0.978 7.392 14.586 1.00 70.38 206 SER A CA 1
ATOM 1556 C C . SER A 1 206 ? 1.724 6.150 15.065 1.00 70.38 206 SER A C 1
ATOM 1558 O O . SER A 1 206 ? 2.948 6.083 14.939 1.00 70.38 206 SER A O 1
ATOM 1560 N N . VAL A 1 207 ? 1.015 5.163 15.624 1.00 69.56 207 VAL A N 1
ATOM 1561 C CA . VAL A 1 207 ? 1.633 3.883 16.014 1.00 69.56 207 VAL A CA 1
ATOM 1562 C C . VAL A 1 207 ? 2.038 3.115 14.744 1.00 69.56 207 VAL A C 1
ATOM 1564 O O . VAL A 1 207 ? 1.165 2.624 14.021 1.00 69.56 207 VAL A O 1
ATOM 1567 N N . PRO A 1 208 ? 3.345 2.964 14.454 1.00 58.22 208 PRO A N 1
ATOM 1568 C CA . PRO A 1 208 ? 3.819 2.709 13.094 1.00 58.22 208 PRO A CA 1
ATOM 1569 C C . PRO A 1 208 ? 3.641 1.263 12.610 1.00 58.22 208 PRO A C 1
ATOM 1571 O O . PRO A 1 208 ? 4.052 0.950 11.499 1.00 58.22 208 PRO A O 1
ATOM 1574 N N . TRP A 1 209 ? 3.105 0.362 13.440 1.00 64.25 209 TRP A N 1
ATOM 1575 C CA . TRP A 1 209 ? 3.034 -1.075 13.145 1.00 64.25 209 TRP A CA 1
ATOM 1576 C C . TRP A 1 209 ? 1.620 -1.652 13.066 1.00 64.25 209 TRP A C 1
ATOM 1578 O O . TRP A 1 209 ? 1.491 -2.788 12.607 1.00 64.25 209 TRP A O 1
ATOM 1588 N N . LEU A 1 210 ? 0.584 -0.936 13.527 1.00 71.94 210 LEU A N 1
ATOM 1589 C CA . LEU A 1 210 ? -0.808 -1.381 13.374 1.00 71.94 210 LEU A CA 1
ATOM 1590 C C . LEU A 1 210 ? -1.486 -0.636 12.224 1.00 71.94 210 LEU A C 1
ATOM 1592 O O . LEU A 1 210 ? -1.806 -1.269 11.233 1.00 71.94 210 LEU A O 1
ATOM 1596 N N . PHE A 1 211 ? -1.625 0.691 12.295 1.00 72.44 211 PHE A N 1
ATOM 1597 C CA . PHE A 1 211 ? -2.208 1.488 11.200 1.00 72.44 211 PHE A CA 1
ATOM 1598 C C . PHE A 1 211 ? -1.251 2.552 10.633 1.00 72.44 211 PHE A C 1
ATOM 1600 O O . PHE A 1 211 ? -1.680 3.429 9.884 1.00 72.44 211 PHE A O 1
ATOM 1607 N N . GLY A 1 212 ? 0.047 2.478 10.942 1.00 63.78 212 GLY A N 1
ATOM 1608 C CA . GLY A 1 212 ? 1.054 3.400 10.410 1.00 63.78 212 GLY A CA 1
ATOM 1609 C C . GLY A 1 212 ? 1.074 3.422 8.880 1.00 63.78 212 GLY A C 1
ATOM 1610 O O . GLY A 1 212 ? 1.280 2.392 8.247 1.00 63.78 212 GLY A O 1
ATOM 1611 N N . GLY A 1 213 ? 0.853 4.593 8.277 1.00 60.41 213 GLY A N 1
ATOM 1612 C CA . GLY A 1 213 ? 0.786 4.720 6.816 1.00 60.41 213 GLY A CA 1
ATOM 1613 C C . GLY A 1 213 ? -0.396 3.977 6.182 1.00 60.41 213 GLY A C 1
ATOM 1614 O O . GLY A 1 213 ? -0.261 3.453 5.080 1.00 60.41 213 GLY A O 1
ATOM 1615 N N . SER A 1 214 ? -1.526 3.882 6.888 1.00 72.12 214 SER A N 1
ATOM 1616 C CA . SER A 1 214 ? -2.789 3.423 6.299 1.00 72.12 214 SER A CA 1
ATOM 1617 C C . SER A 1 214 ? -3.501 4.566 5.580 1.00 72.12 214 SER A C 1
ATOM 1619 O O . SER A 1 214 ? -3.401 5.724 5.992 1.00 72.12 214 SER A O 1
ATOM 1621 N N . THR A 1 215 ? -4.241 4.237 4.528 1.00 68.19 215 THR A N 1
ATOM 1622 C CA . THR A 1 215 ? -4.973 5.179 3.673 1.00 68.19 215 THR A CA 1
ATOM 1623 C C . THR A 1 215 ? -6.460 4.833 3.636 1.00 68.19 215 THR A C 1
ATOM 1625 O O . THR A 1 215 ? -6.863 3.716 3.968 1.00 68.19 215 THR A O 1
ATOM 1628 N N . TYR A 1 216 ? -7.297 5.809 3.282 1.00 74.94 216 TYR A N 1
ATOM 1629 C CA . TYR A 1 216 ? -8.745 5.644 3.201 1.00 74.94 216 TYR A CA 1
ATOM 1630 C C . TYR A 1 216 ? -9.357 6.600 2.175 1.00 74.94 216 TYR A C 1
ATOM 1632 O O . TYR A 1 216 ? -9.083 7.800 2.217 1.00 74.94 216 TYR A O 1
ATOM 1640 N N . ASP A 1 217 ? -10.212 6.067 1.302 1.00 67.75 217 ASP A N 1
ATOM 1641 C CA . ASP A 1 217 ? -11.037 6.830 0.368 1.00 67.75 217 ASP A CA 1
ATOM 1642 C C . ASP A 1 217 ? -12.520 6.785 0.809 1.00 67.75 217 ASP A C 1
ATOM 1644 O O . ASP A 1 217 ? -13.148 5.719 0.759 1.00 67.75 217 ASP A O 1
ATOM 1648 N N . PRO A 1 218 ? -13.112 7.923 1.231 1.00 67.00 218 PRO A N 1
ATOM 1649 C CA . PRO A 1 218 ? -14.510 7.994 1.648 1.00 67.00 218 PRO A CA 1
ATOM 1650 C C . PRO A 1 218 ? -15.542 8.013 0.518 1.00 67.00 218 PRO A C 1
ATOM 1652 O O . PRO A 1 218 ? -16.723 7.795 0.799 1.00 67.00 218 PRO A O 1
ATOM 1655 N N . GLU A 1 219 ? -15.148 8.287 -0.725 1.00 64.94 219 GLU A N 1
ATOM 1656 C CA . GLU A 1 219 ? -16.054 8.264 -1.878 1.00 64.94 219 GLU A CA 1
ATOM 1657 C C . GLU A 1 219 ? -16.113 6.863 -2.496 1.00 64.94 219 GLU A C 1
ATOM 1659 O O . GLU A 1 219 ? -17.203 6.364 -2.790 1.00 64.94 219 GLU A O 1
ATOM 1664 N N . ALA A 1 220 ? -14.961 6.196 -2.616 1.00 58.38 220 ALA A N 1
ATOM 1665 C CA . ALA A 1 220 ? -14.860 4.812 -3.075 1.00 58.38 220 ALA A CA 1
ATOM 1666 C C . ALA A 1 220 ? -15.157 3.778 -1.967 1.00 58.38 220 ALA A C 1
ATOM 1668 O O . ALA A 1 220 ? -15.490 2.630 -2.265 1.00 58.38 220 ALA A O 1
ATOM 1669 N N . GLY A 1 221 ? -15.084 4.177 -0.693 1.00 73.06 221 GLY A N 1
ATOM 1670 C CA . GLY A 1 221 ? -15.500 3.369 0.454 1.00 73.06 221 GLY A CA 1
ATOM 1671 C C . GLY A 1 221 ? -14.533 2.244 0.827 1.00 73.06 221 GLY A C 1
ATOM 1672 O O . GLY A 1 221 ? -14.982 1.217 1.343 1.00 73.06 221 GLY A O 1
ATOM 1673 N N . TYR A 1 222 ? -13.231 2.412 0.583 1.00 77.25 222 TYR A N 1
ATOM 1674 C CA . TYR A 1 222 ? -12.205 1.420 0.917 1.00 77.25 222 TYR A CA 1
ATOM 1675 C C . TYR A 1 222 ? -11.040 2.022 1.711 1.00 77.25 222 TYR A C 1
ATOM 1677 O O . TYR A 1 222 ? -10.684 3.184 1.529 1.00 77.25 222 TYR A O 1
ATOM 1685 N N . ALA A 1 223 ? -10.420 1.213 2.571 1.00 79.50 223 ALA A N 1
ATOM 1686 C CA . ALA A 1 223 ? -9.199 1.546 3.307 1.00 79.50 223 ALA A CA 1
ATOM 1687 C C . ALA A 1 223 ? -8.082 0.540 3.014 1.00 79.50 223 ALA A C 1
ATOM 1689 O O . ALA A 1 223 ? -8.363 -0.620 2.705 1.00 79.50 223 ALA A O 1
ATOM 1690 N N . ILE A 1 224 ? -6.823 0.961 3.158 1.00 73.88 224 ILE A N 1
ATOM 1691 C CA . ILE A 1 224 ? -5.648 0.098 2.993 1.00 73.88 224 ILE A CA 1
ATOM 1692 C C . ILE A 1 224 ? -4.713 0.227 4.199 1.00 73.88 224 ILE A C 1
ATOM 1694 O O . ILE A 1 224 ? -4.365 1.337 4.590 1.00 73.88 224 ILE A O 1
ATOM 1698 N N . LEU A 1 225 ? -4.308 -0.898 4.801 1.00 80.19 225 LEU A N 1
ATOM 1699 C CA . LEU A 1 225 ? -3.505 -0.927 6.036 1.00 80.19 225 LEU A CA 1
ATOM 1700 C C . LEU A 1 225 ? -2.005 -1.199 5.791 1.00 80.19 225 LEU A C 1
ATOM 1702 O O . LEU A 1 225 ? -1.672 -2.147 5.083 1.00 80.19 225 LEU A O 1
ATOM 1706 N N . ASN A 1 226 ? -1.125 -0.442 6.475 1.00 65.88 226 ASN A N 1
ATOM 1707 C CA . ASN A 1 226 ? 0.358 -0.545 6.473 1.00 65.88 226 ASN A CA 1
ATOM 1708 C C . ASN A 1 226 ? 1.034 -0.440 5.087 1.00 65.88 226 ASN A C 1
ATOM 1710 O O . ASN A 1 226 ? 1.773 -1.326 4.657 1.00 65.88 226 ASN A O 1
ATOM 1714 N N . GLY A 1 227 ? 0.828 0.687 4.409 1.00 52.12 227 GLY A N 1
ATOM 1715 C CA . GLY A 1 227 ? 0.915 0.761 2.957 1.00 52.12 227 GLY A CA 1
ATOM 1716 C C . GLY A 1 227 ? 2.272 0.876 2.248 1.00 52.12 227 GLY A C 1
ATOM 1717 O O . GLY A 1 227 ? 2.218 1.214 1.081 1.00 52.12 227 GLY A O 1
ATOM 1718 N N . GLN A 1 228 ? 3.470 0.725 2.842 1.00 49.16 228 GLN A N 1
ATOM 1719 C CA . GLN A 1 228 ? 4.713 1.113 2.113 1.00 49.16 228 GLN A CA 1
ATOM 1720 C C . GLN A 1 228 ? 5.932 0.173 2.185 1.00 49.16 228 GLN A C 1
ATOM 1722 O O . GLN A 1 228 ? 6.406 -0.282 1.146 1.00 49.16 228 GLN A O 1
ATOM 1727 N N . ARG A 1 229 ? 6.515 -0.097 3.364 1.00 46.75 229 ARG A N 1
ATOM 1728 C CA . ARG A 1 229 ? 7.902 -0.626 3.418 1.00 46.75 229 ARG A CA 1
ATOM 1729 C C . ARG A 1 229 ? 8.103 -2.046 2.885 1.00 46.75 229 ARG A C 1
ATOM 1731 O O . ARG A 1 229 ? 9.138 -2.297 2.282 1.00 46.75 229 ARG A O 1
ATOM 1738 N N . ASN A 1 230 ? 7.144 -2.944 3.094 1.00 48.59 230 ASN A N 1
ATOM 1739 C CA . ASN A 1 230 ? 7.242 -4.331 2.617 1.00 48.59 230 ASN A CA 1
ATOM 1740 C C . ASN A 1 230 ? 6.599 -4.519 1.233 1.00 48.59 230 ASN A C 1
ATOM 1742 O O . ASN A 1 230 ? 6.743 -5.577 0.632 1.00 48.59 230 ASN A O 1
ATOM 1746 N N . GLU A 1 231 ? 5.900 -3.495 0.738 1.00 57.78 231 GLU A N 1
ATOM 1747 C CA . GLU A 1 231 ? 5.080 -3.562 -0.473 1.00 57.78 231 GLU A CA 1
ATOM 1748 C C . GLU A 1 231 ? 5.813 -3.110 -1.734 1.00 57.78 231 GLU A C 1
ATOM 1750 O O . GLU A 1 231 ? 5.370 -3.413 -2.839 1.00 57.78 231 GLU A O 1
ATOM 1755 N N . ALA A 1 232 ? 6.928 -2.392 -1.582 1.00 61.94 232 ALA A N 1
ATOM 1756 C CA . ALA A 1 232 ? 7.798 -1.983 -2.677 1.00 61.94 232 ALA A CA 1
ATOM 1757 C C . ALA A 1 232 ? 8.659 -3.169 -3.155 1.00 61.94 232 ALA A C 1
ATOM 1759 O O . ALA A 1 232 ? 9.877 -3.185 -2.987 1.00 61.94 232 ALA A O 1
ATOM 1760 N N . GLY A 1 233 ? 8.016 -4.196 -3.709 1.00 68.00 233 GLY A N 1
ATOM 1761 C CA . GLY A 1 233 ? 8.665 -5.416 -4.175 1.00 68.00 233 GLY A CA 1
ATOM 1762 C C . GLY A 1 233 ? 7.834 -6.188 -5.196 1.00 68.00 233 GLY A C 1
ATOM 1763 O O . GLY A 1 233 ? 6.632 -5.977 -5.335 1.00 68.00 233 GLY A O 1
ATOM 1764 N N . LEU A 1 234 ? 8.491 -7.067 -5.950 1.00 77.38 234 LEU A N 1
ATOM 1765 C CA . LEU A 1 234 ? 7.921 -7.791 -7.084 1.00 77.38 234 LEU A CA 1
ATOM 1766 C C . LEU A 1 234 ? 8.747 -9.056 -7.370 1.00 77.38 234 LEU A C 1
ATOM 1768 O O . LEU A 1 234 ? 9.969 -9.055 -7.230 1.00 77.38 234 LEU A O 1
ATOM 1772 N N . GLY A 1 235 ? 8.098 -10.160 -7.752 1.00 75.31 235 GLY A N 1
ATOM 1773 C CA . GLY A 1 235 ? 8.798 -11.389 -8.168 1.00 75.31 235 GLY A CA 1
ATOM 1774 C C . GLY A 1 235 ? 9.751 -12.002 -7.125 1.00 75.31 235 GLY A C 1
ATOM 1775 O O . GLY A 1 235 ? 10.698 -12.693 -7.499 1.00 75.31 235 GLY A O 1
ATOM 1776 N N . GLY A 1 236 ? 9.527 -11.732 -5.833 1.00 73.69 236 GLY A N 1
ATOM 1777 C CA . GLY A 1 236 ? 10.369 -12.181 -4.716 1.00 73.69 236 GLY A CA 1
ATOM 1778 C C . GLY A 1 236 ? 11.492 -11.219 -4.301 1.00 73.69 236 GLY A C 1
ATOM 1779 O O . GLY A 1 236 ? 12.226 -11.531 -3.369 1.00 73.69 236 GLY A O 1
ATOM 1780 N N . PHE A 1 237 ? 11.632 -10.062 -4.952 1.00 79.19 237 PHE A N 1
ATOM 1781 C CA . PHE A 1 237 ? 12.628 -9.032 -4.628 1.00 79.19 237 PHE A CA 1
ATOM 1782 C C . PHE A 1 237 ? 11.946 -7.801 -4.033 1.00 79.19 237 PHE A C 1
ATOM 1784 O O . PHE A 1 237 ? 10.863 -7.437 -4.483 1.00 79.19 237 PHE A O 1
ATOM 1791 N N . ALA A 1 238 ? 12.581 -7.135 -3.070 1.00 75.88 238 ALA A N 1
ATOM 1792 C CA . ALA A 1 238 ? 12.100 -5.873 -2.509 1.00 75.88 238 ALA A CA 1
ATOM 1793 C C . ALA A 1 238 ? 13.151 -4.761 -2.628 1.00 75.88 238 ALA A C 1
ATOM 1795 O O . ALA A 1 238 ? 14.357 -5.000 -2.535 1.00 75.88 238 ALA A O 1
ATOM 1796 N N . VAL A 1 239 ? 12.678 -3.531 -2.814 1.00 76.44 239 VAL A N 1
ATOM 1797 C CA . VAL A 1 239 ? 13.501 -2.320 -2.807 1.00 76.44 239 VAL A CA 1
ATOM 1798 C C . VAL A 1 239 ? 14.214 -2.203 -1.450 1.00 76.44 239 VAL A C 1
ATOM 1800 O O . VAL A 1 239 ? 13.649 -2.503 -0.400 1.00 76.44 239 VAL A O 1
ATOM 1803 N N . TRP A 1 240 ? 15.476 -1.781 -1.490 1.00 75.00 240 TRP A N 1
ATOM 1804 C CA . TRP A 1 240 ? 16.457 -1.737 -0.400 1.00 75.00 240 TRP A CA 1
ATOM 1805 C C . TRP A 1 240 ? 16.994 -3.081 0.123 1.00 75.00 240 TRP A C 1
ATOM 1807 O O . TRP A 1 240 ? 17.860 -3.064 0.997 1.00 75.00 240 TRP A O 1
ATOM 1817 N N . GLN A 1 241 ? 16.597 -4.234 -0.430 1.00 75.06 241 GLN A N 1
ATOM 1818 C CA . GLN A 1 241 ? 17.359 -5.476 -0.216 1.00 75.06 241 GLN A CA 1
ATOM 1819 C C . GLN A 1 241 ? 18.741 -5.381 -0.877 1.00 75.06 241 GLN A C 1
ATOM 1821 O O . GLN A 1 241 ? 18.871 -4.803 -1.957 1.00 75.06 241 GLN A O 1
ATOM 1826 N N . ASN A 1 242 ? 19.770 -5.984 -0.270 1.00 81.19 242 ASN A N 1
ATOM 1827 C CA . ASN A 1 242 ? 21.079 -6.095 -0.909 1.00 81.19 242 ASN A CA 1
ATOM 1828 C C . ASN A 1 242 ? 21.132 -7.328 -1.826 1.00 81.19 242 ASN A C 1
ATOM 1830 O O . ASN A 1 242 ? 21.115 -8.466 -1.359 1.00 81.19 242 ASN A O 1
ATOM 1834 N N . TRP A 1 243 ? 21.224 -7.088 -3.133 1.00 85.88 243 TRP A N 1
ATOM 1835 C CA . TRP A 1 243 ? 21.332 -8.092 -4.188 1.00 85.88 243 TRP A CA 1
ATOM 1836 C C . TRP A 1 243 ? 22.440 -9.116 -3.923 1.00 85.88 243 TRP A C 1
ATOM 1838 O O . TRP A 1 243 ? 22.199 -10.316 -4.040 1.00 85.88 243 TRP A O 1
ATOM 1848 N N . ASP A 1 244 ? 23.641 -8.687 -3.533 1.00 85.12 244 ASP A N 1
ATOM 1849 C CA . ASP A 1 244 ? 24.779 -9.603 -3.383 1.00 85.12 244 ASP A CA 1
ATOM 1850 C C . ASP A 1 244 ? 24.666 -10.490 -2.136 1.00 85.12 244 ASP A C 1
ATOM 1852 O O . ASP A 1 244 ? 25.235 -11.585 -2.102 1.00 85.12 244 ASP A O 1
ATOM 1856 N N . GLU A 1 245 ? 23.873 -10.061 -1.150 1.00 81.25 245 GLU A N 1
ATOM 1857 C CA . GLU A 1 245 ? 23.536 -10.835 0.047 1.00 81.25 245 GLU A CA 1
ATOM 1858 C C . GLU A 1 245 ? 22.370 -11.817 -0.178 1.00 81.25 245 GLU A C 1
ATOM 1860 O O . GLU A 1 245 ? 22.192 -12.744 0.616 1.00 81.25 245 GLU A O 1
ATOM 1865 N N . LEU A 1 246 ? 21.602 -11.678 -1.271 1.00 78.31 246 LEU A N 1
ATOM 1866 C CA . LEU A 1 246 ? 20.495 -12.591 -1.576 1.00 78.31 246 LEU A CA 1
ATOM 1867 C C . LEU A 1 246 ? 20.986 -14.033 -1.804 1.00 78.31 246 LEU A C 1
ATOM 1869 O O . LEU A 1 246 ? 22.047 -14.234 -2.417 1.00 78.31 246 LEU A O 1
ATOM 1873 N N . PRO A 1 247 ? 20.191 -15.051 -1.412 1.00 81.31 247 PRO A N 1
ATOM 1874 C CA . PRO A 1 247 ? 20.477 -16.454 -1.697 1.00 81.31 247 PRO A CA 1
ATOM 1875 C C . PRO A 1 247 ? 20.765 -16.713 -3.181 1.00 81.31 247 PRO A C 1
ATOM 1877 O O . PRO A 1 247 ? 20.064 -16.218 -4.062 1.00 81.31 247 PRO A O 1
ATOM 1880 N N . GLU A 1 248 ? 21.766 -17.551 -3.467 1.00 83.69 248 GLU A N 1
ATOM 1881 C CA . GLU A 1 248 ? 22.181 -17.872 -4.843 1.00 83.69 248 GLU A CA 1
ATOM 1882 C C . GLU A 1 248 ? 21.012 -18.394 -5.696 1.00 83.69 248 GLU A C 1
ATOM 1884 O O . GLU A 1 248 ? 20.824 -17.936 -6.818 1.00 83.69 248 GLU A O 1
ATOM 1889 N N . VAL A 1 249 ? 20.159 -19.248 -5.118 1.00 82.56 249 VAL A N 1
ATOM 1890 C CA . VAL A 1 249 ? 18.945 -19.797 -5.756 1.00 82.56 249 VAL A CA 1
ATOM 1891 C C . VAL A 1 249 ? 17.928 -18.731 -6.182 1.00 82.56 249 VAL A C 1
ATOM 1893 O O . VAL A 1 249 ? 17.191 -18.929 -7.143 1.00 82.56 249 VAL A O 1
ATOM 1896 N N . GLN A 1 250 ? 17.883 -17.583 -5.501 1.00 81.38 250 GLN A N 1
ATOM 1897 C CA . GLN A 1 250 ? 16.966 -16.493 -5.839 1.00 81.38 250 GLN A CA 1
ATOM 1898 C C . GLN A 1 250 ? 17.474 -15.717 -7.063 1.00 81.38 250 GLN A C 1
ATOM 1900 O O . GLN A 1 250 ? 16.695 -15.388 -7.962 1.00 81.38 250 GLN A O 1
ATOM 1905 N N . ARG A 1 251 ? 18.794 -15.497 -7.123 1.00 88.69 251 ARG A N 1
ATOM 1906 C CA . ARG A 1 251 ? 19.502 -14.835 -8.232 1.00 88.69 251 ARG A CA 1
ATOM 1907 C C . ARG A 1 251 ? 19.807 -15.754 -9.418 1.00 88.69 251 ARG A C 1
ATOM 1909 O O . ARG A 1 251 ? 20.215 -15.266 -10.470 1.00 88.69 251 ARG A O 1
ATOM 1916 N N . GLU A 1 252 ? 19.623 -17.065 -9.283 1.00 89.94 252 GLU A N 1
ATOM 1917 C CA . GLU A 1 252 ? 19.945 -18.027 -10.338 1.00 89.94 252 GLU A CA 1
ATOM 1918 C C . GLU A 1 252 ? 19.194 -17.709 -11.645 1.00 89.94 252 GLU A C 1
ATOM 1920 O O . GLU A 1 252 ? 17.993 -17.428 -11.664 1.00 89.94 252 GLU A O 1
ATOM 1925 N N . GLY A 1 253 ? 19.919 -17.716 -12.764 1.00 89.88 253 GLY A N 1
ATOM 1926 C CA . GLY A 1 253 ? 19.366 -17.417 -14.085 1.00 89.88 253 GLY A CA 1
ATOM 1927 C C . GLY A 1 253 ? 19.135 -15.931 -14.393 1.00 89.88 253 GLY A C 1
ATOM 1928 O O . GLY A 1 253 ? 18.733 -15.633 -15.516 1.00 89.88 253 GLY A O 1
ATOM 1929 N N . PHE A 1 254 ? 19.406 -15.003 -13.467 1.00 95.12 254 PHE A N 1
ATOM 1930 C CA . PHE A 1 254 ? 19.510 -13.583 -13.811 1.00 95.12 254 PHE A CA 1
ATOM 1931 C C . PHE A 1 254 ? 20.827 -13.287 -14.531 1.00 95.12 254 PHE A C 1
ATOM 1933 O O . PHE A 1 254 ? 21.896 -13.741 -14.121 1.00 95.12 254 PHE A O 1
ATOM 1940 N N . ALA A 1 255 ? 20.747 -12.490 -15.594 1.00 93.19 255 ALA A N 1
ATOM 1941 C CA . ALA A 1 255 ? 21.902 -11.977 -16.322 1.00 93.19 255 ALA A CA 1
ATOM 1942 C C . ALA A 1 255 ? 21.979 -10.454 -16.185 1.00 93.19 255 ALA A C 1
ATOM 1944 O O . ALA A 1 255 ? 20.955 -9.777 -16.252 1.00 93.19 255 ALA A O 1
ATOM 1945 N N . GLU A 1 256 ? 23.190 -9.917 -16.031 1.00 94.88 256 GLU A N 1
ATOM 1946 C CA . GLU A 1 256 ? 23.424 -8.475 -16.139 1.00 94.88 256 GLU A CA 1
ATOM 1947 C C . GLU A 1 256 ? 23.105 -8.020 -17.570 1.00 94.88 256 GLU A C 1
ATOM 1949 O O . GLU A 1 256 ? 23.671 -8.531 -18.541 1.00 94.88 256 GLU A O 1
ATOM 1954 N N . SER A 1 257 ? 22.161 -7.092 -17.687 1.00 88.94 257 SER A N 1
ATOM 1955 C CA . SER A 1 257 ? 21.690 -6.502 -18.941 1.00 88.94 257 SER A CA 1
ATOM 1956 C C . SER A 1 257 ? 22.564 -5.317 -19.351 1.00 88.94 257 SER A C 1
ATOM 1958 O O . SER A 1 257 ? 22.980 -5.195 -20.507 1.00 88.94 257 SER A O 1
ATOM 1960 N N . GLY A 1 258 ? 22.914 -4.481 -18.370 1.00 89.50 258 GLY A N 1
ATOM 1961 C CA . GLY A 1 258 ? 23.813 -3.350 -18.530 1.00 89.50 258 GLY A CA 1
ATOM 1962 C C . GLY A 1 258 ? 23.563 -2.247 -17.504 1.00 89.50 258 GLY A C 1
ATOM 1963 O O . GLY A 1 258 ? 22.785 -2.392 -16.566 1.00 89.50 258 GLY A O 1
ATOM 1964 N N . MET A 1 259 ? 24.242 -1.120 -17.704 1.00 90.12 259 MET A N 1
ATOM 1965 C CA . MET A 1 259 ? 24.063 0.098 -16.917 1.00 90.12 259 MET A CA 1
ATOM 1966 C C . MET A 1 259 ? 22.988 0.980 -17.562 1.00 90.12 259 MET A C 1
ATOM 1968 O O . MET A 1 259 ? 23.150 1.388 -18.713 1.00 90.12 259 MET A O 1
ATOM 1972 N N . LEU A 1 260 ? 21.931 1.305 -16.814 1.00 89.12 260 LEU A N 1
ATOM 1973 C CA . LEU A 1 260 ? 20.839 2.173 -17.270 1.00 89.12 260 LEU A CA 1
ATOM 1974 C C . LEU A 1 260 ? 21.237 3.654 -17.233 1.00 89.12 260 LEU A C 1
ATOM 1976 O O . LEU A 1 260 ? 20.893 4.421 -18.131 1.00 89.12 260 LEU A O 1
ATOM 1980 N N . GLY A 1 261 ? 22.014 4.051 -16.224 1.00 87.38 261 GLY A N 1
ATOM 1981 C CA . GLY A 1 261 ? 22.519 5.412 -16.075 1.00 87.38 261 GLY A CA 1
ATOM 1982 C C . GLY A 1 261 ? 23.042 5.698 -14.670 1.00 87.38 261 GLY A C 1
ATOM 1983 O O . GLY A 1 261 ? 23.214 4.790 -13.861 1.00 87.38 261 GLY A O 1
ATOM 1984 N N . GLN A 1 262 ? 23.288 6.975 -14.392 1.00 85.56 262 GLN A N 1
ATOM 1985 C CA . GLN A 1 262 ? 23.593 7.481 -13.054 1.00 85.56 262 GLN A CA 1
ATOM 1986 C C . GLN A 1 262 ? 22.290 7.717 -12.278 1.00 85.56 262 GLN A C 1
ATOM 1988 O O . GLN A 1 262 ? 21.374 8.345 -12.806 1.00 85.56 262 GLN A O 1
ATOM 1993 N N . SER A 1 263 ? 22.243 7.261 -11.025 1.00 79.12 263 SER A N 1
ATOM 1994 C CA . SER A 1 263 ? 21.168 7.565 -10.075 1.00 79.12 263 SER A CA 1
ATOM 1995 C C . SER A 1 263 ? 20.958 9.077 -9.924 1.00 79.12 263 SER A C 1
ATOM 1997 O O . SER A 1 263 ? 21.923 9.843 -9.851 1.00 79.12 263 SER A O 1
ATOM 1999 N N . SER A 1 264 ? 19.698 9.506 -9.813 1.00 67.44 264 SER A N 1
ATOM 2000 C CA . SER A 1 264 ? 19.321 10.913 -9.606 1.00 67.44 264 SER A CA 1
ATOM 2001 C C . SER A 1 264 ? 19.887 11.507 -8.308 1.00 67.44 264 SER A C 1
ATOM 2003 O O . SER A 1 264 ? 20.096 12.720 -8.226 1.00 67.44 264 SER A O 1
ATOM 2005 N N . ILE A 1 265 ? 20.163 10.667 -7.301 1.00 61.59 265 ILE A N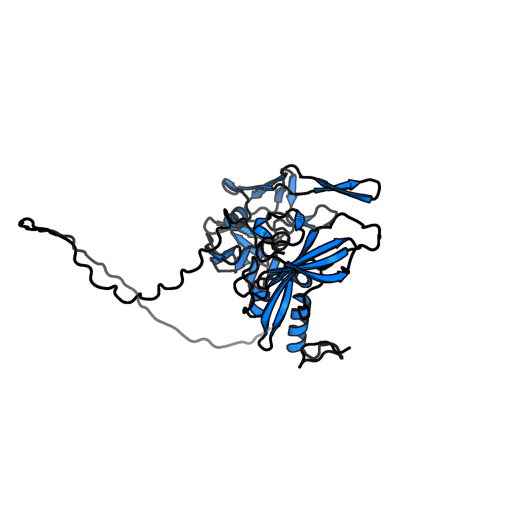 1
ATOM 2006 C CA . ILE A 1 265 ? 20.823 11.042 -6.043 1.00 61.59 265 ILE A CA 1
ATOM 2007 C C . ILE A 1 265 ? 22.002 10.097 -5.752 1.00 61.59 265 ILE A C 1
ATOM 2009 O O . ILE A 1 265 ? 21.909 8.881 -5.910 1.00 61.59 265 ILE A O 1
ATOM 2013 N N . GLY A 1 266 ? 23.117 10.660 -5.279 1.00 65.81 266 GLY A N 1
ATOM 2014 C CA . GLY A 1 266 ? 24.312 9.909 -4.883 1.00 65.81 266 GLY A CA 1
ATOM 2015 C C . GLY A 1 266 ? 25.273 9.578 -6.032 1.00 65.81 266 GLY A C 1
ATOM 2016 O O . GLY A 1 266 ? 25.086 9.973 -7.181 1.00 65.81 266 GLY A O 1
ATOM 2017 N N . GLU A 1 267 ? 26.339 8.853 -5.692 1.00 81.94 267 GLU A N 1
ATOM 2018 C CA . GLU A 1 267 ? 27.475 8.551 -6.579 1.00 81.94 267 GLU A CA 1
ATOM 2019 C C . GLU A 1 267 ? 27.423 7.094 -7.066 1.00 81.94 267 GLU A C 1
ATOM 2021 O O . GLU A 1 267 ? 28.379 6.321 -6.957 1.00 81.94 267 GLU A O 1
ATOM 2026 N N . TYR A 1 268 ? 26.251 6.714 -7.581 1.00 84.38 268 TYR A N 1
ATOM 2027 C CA . TYR A 1 268 ? 25.923 5.350 -7.985 1.00 84.38 268 TYR A CA 1
ATOM 2028 C C . TYR A 1 268 ? 25.411 5.282 -9.426 1.00 84.38 268 TYR A C 1
ATOM 2030 O O . TYR A 1 268 ? 24.639 6.128 -9.881 1.00 84.38 268 TYR A O 1
ATOM 2038 N N . ASN A 1 269 ? 25.812 4.229 -10.126 1.00 90.44 269 ASN A N 1
ATOM 2039 C CA . ASN A 1 269 ? 25.196 3.777 -11.363 1.00 90.44 269 ASN A CA 1
ATOM 2040 C C . ASN A 1 269 ? 24.054 2.806 -11.039 1.00 90.44 269 ASN A C 1
ATOM 2042 O O . ASN A 1 269 ? 24.190 1.976 -10.142 1.00 90.44 269 ASN A O 1
ATOM 2046 N N . VAL A 1 270 ? 22.971 2.863 -11.808 1.00 93.00 270 VAL A N 1
ATOM 2047 C CA . VAL A 1 270 ? 21.904 1.859 -11.789 1.00 93.00 270 VAL A CA 1
ATOM 2048 C C . VAL A 1 270 ? 22.248 0.776 -12.812 1.00 93.00 270 VAL A C 1
ATOM 2050 O O . VAL A 1 270 ? 22.404 1.064 -14.003 1.00 93.00 270 VAL A O 1
ATOM 2053 N N . VAL A 1 271 ? 22.396 -0.464 -12.348 1.00 95.38 271 VAL A N 1
ATOM 2054 C CA . VAL A 1 271 ? 22.692 -1.649 -13.168 1.00 95.38 271 VAL A CA 1
ATOM 2055 C C . VAL A 1 271 ? 21.493 -2.590 -13.152 1.00 95.38 271 VAL A C 1
ATOM 2057 O O . VAL A 1 271 ? 20.946 -2.893 -12.096 1.00 95.38 271 VAL A O 1
ATOM 2060 N N . GLU A 1 272 ? 21.084 -3.046 -14.331 1.00 96.88 272 GLU A N 1
ATOM 2061 C CA . GLU A 1 272 ? 19.929 -3.919 -14.525 1.00 96.88 272 GLU A CA 1
ATOM 2062 C C . GLU A 1 272 ? 20.353 -5.394 -14.598 1.00 96.88 272 GLU A C 1
ATOM 2064 O O . GLU A 1 272 ? 21.226 -5.772 -15.386 1.00 96.88 272 GLU A O 1
ATOM 2069 N N . TYR A 1 273 ? 19.665 -6.244 -13.835 1.00 96.69 273 TYR A N 1
ATOM 2070 C CA . TYR A 1 273 ? 19.695 -7.700 -13.958 1.00 96.69 273 TYR A CA 1
ATOM 2071 C C . TYR A 1 273 ? 18.328 -8.202 -14.440 1.00 96.69 273 TYR A C 1
ATOM 2073 O O . TYR A 1 273 ? 17.303 -7.863 -13.854 1.00 96.69 273 TYR A O 1
ATOM 2081 N N . MET A 1 274 ? 18.294 -9.042 -15.478 1.00 94.50 274 MET A N 1
ATOM 2082 C CA . MET A 1 274 ? 17.046 -9.543 -16.075 1.00 94.50 274 MET A CA 1
ATOM 2083 C C . MET A 1 274 ? 16.925 -11.068 -16.028 1.00 94.50 274 MET A C 1
ATOM 2085 O O . MET A 1 274 ? 17.897 -11.789 -16.276 1.00 94.50 274 MET A O 1
ATOM 2089 N N . ARG A 1 275 ? 15.698 -11.560 -15.809 1.00 92.88 275 ARG A N 1
ATOM 2090 C CA . ARG A 1 275 ? 15.299 -12.965 -15.991 1.00 92.88 275 ARG A CA 1
ATOM 2091 C C . ARG A 1 275 ? 13.831 -13.046 -16.409 1.00 92.88 275 ARG A C 1
ATOM 2093 O O . ARG A 1 275 ? 12.953 -12.705 -15.632 1.00 92.88 275 ARG A O 1
ATOM 2100 N N . GLY A 1 276 ? 13.555 -13.540 -17.617 1.00 86.00 276 GLY A N 1
ATOM 2101 C CA . GLY A 1 276 ? 12.190 -13.905 -18.033 1.00 86.00 276 GLY A CA 1
ATOM 2102 C C . GLY A 1 276 ? 11.153 -12.773 -18.018 1.00 86.00 276 GLY A C 1
ATOM 2103 O O . GLY A 1 276 ? 9.993 -13.046 -17.765 1.00 86.00 276 GLY A O 1
ATOM 2104 N N . GLY A 1 277 ? 11.550 -11.518 -18.257 1.00 89.00 277 GLY A N 1
ATOM 2105 C CA . GLY A 1 277 ? 10.637 -10.367 -18.170 1.00 89.00 277 GLY A CA 1
ATOM 2106 C C . GLY A 1 277 ? 10.467 -9.797 -16.757 1.00 89.00 277 GLY A C 1
ATOM 2107 O O . GLY A 1 277 ? 9.634 -8.917 -16.563 1.00 89.00 277 GLY A O 1
ATOM 2108 N N . LEU A 1 278 ? 11.250 -10.267 -15.780 1.00 93.88 278 LEU A N 1
ATOM 2109 C CA . LEU A 1 278 ? 11.496 -9.612 -14.493 1.00 93.88 278 LEU A CA 1
ATOM 2110 C C . LEU A 1 278 ? 12.854 -8.894 -14.548 1.00 93.88 278 LEU A C 1
ATOM 2112 O O . LEU A 1 278 ? 13.861 -9.491 -14.942 1.00 93.88 278 LEU A O 1
ATOM 2116 N N . HIS A 1 279 ? 12.864 -7.626 -14.150 1.00 95.44 279 HIS A N 1
ATOM 2117 C CA . HIS A 1 279 ? 13.993 -6.701 -14.202 1.00 95.44 279 HIS A CA 1
ATOM 2118 C C . HIS A 1 279 ? 14.273 -6.208 -12.781 1.00 95.44 279 HIS A C 1
ATOM 2120 O O . HIS A 1 279 ? 13.351 -5.783 -12.086 1.00 95.44 279 HIS A O 1
ATOM 2126 N N . VAL A 1 280 ? 15.526 -6.275 -12.336 1.00 95.75 280 VAL A N 1
ATOM 2127 C CA . VAL A 1 280 ? 15.959 -5.836 -11.003 1.00 95.75 280 VAL A CA 1
ATOM 2128 C C . VAL A 1 280 ? 17.058 -4.796 -11.175 1.00 95.75 280 VAL A C 1
ATOM 2130 O O . VAL A 1 280 ? 18.111 -5.082 -11.746 1.00 95.75 280 VAL A O 1
ATOM 2133 N N . HIS A 1 281 ? 16.801 -3.584 -10.702 1.00 96.12 281 HIS A N 1
ATOM 2134 C CA . HIS A 1 281 ? 17.710 -2.448 -10.774 1.00 96.12 281 HIS A CA 1
ATOM 2135 C C . HIS A 1 281 ? 18.493 -2.347 -9.467 1.00 96.12 281 HIS A C 1
ATOM 2137 O O . HIS A 1 281 ? 17.904 -2.319 -8.386 1.00 96.12 281 HIS A O 1
ATOM 2143 N N . VAL A 1 282 ? 19.820 -2.294 -9.561 1.00 94.19 282 VAL A N 1
ATOM 2144 C CA . VAL A 1 282 ? 20.740 -2.383 -8.422 1.00 94.19 282 VAL A CA 1
ATOM 2145 C C . VAL A 1 282 ? 21.748 -1.240 -8.478 1.00 94.19 282 VAL A C 1
ATOM 2147 O O . VAL A 1 282 ? 22.347 -0.986 -9.526 1.00 94.19 282 VAL A O 1
ATOM 2150 N N . LEU A 1 283 ? 21.966 -0.565 -7.351 1.00 90.44 283 LEU A N 1
ATOM 2151 C CA . LEU A 1 283 ? 22.997 0.463 -7.237 1.00 90.44 283 LEU A CA 1
ATOM 2152 C C . LEU A 1 283 ? 24.394 -0.154 -7.214 1.00 90.44 283 LEU A C 1
ATOM 2154 O O . LEU A 1 283 ? 24.671 -1.078 -6.450 1.00 90.44 283 LEU A O 1
ATOM 2158 N N . ARG A 1 284 ? 25.289 0.416 -8.022 1.00 91.75 284 ARG A N 1
ATOM 2159 C CA . ARG A 1 284 ? 26.720 0.101 -8.075 1.00 91.75 284 ARG A CA 1
ATOM 2160 C C . ARG A 1 284 ? 27.544 1.385 -7.963 1.00 91.75 284 ARG A C 1
ATOM 2162 O O . ARG A 1 284 ? 27.255 2.325 -8.703 1.00 91.75 284 ARG A O 1
ATOM 2169 N N . PRO A 1 285 ? 28.563 1.463 -7.090 1.00 86.62 285 PRO A N 1
ATOM 2170 C CA . PRO A 1 285 ? 29.441 2.623 -6.978 1.00 86.62 285 PRO A CA 1
ATOM 2171 C C . PRO A 1 285 ? 30.018 3.081 -8.318 1.00 86.62 285 PRO A C 1
ATOM 2173 O O . PRO A 1 285 ? 30.342 2.272 -9.195 1.00 86.62 285 PRO A O 1
ATOM 2176 N N . MET A 1 286 ? 30.198 4.390 -8.475 1.00 83.25 286 MET A N 1
ATOM 2177 C CA . MET A 1 286 ? 30.900 4.933 -9.635 1.00 83.25 286 MET A CA 1
ATOM 2178 C C . MET A 1 286 ? 32.372 4.512 -9.644 1.00 83.25 286 MET A C 1
ATOM 2180 O O . MET A 1 286 ? 33.128 4.714 -8.697 1.00 83.25 286 MET A O 1
ATOM 2184 N N . THR A 1 287 ? 32.813 3.944 -10.767 1.00 71.06 287 THR A N 1
ATOM 2185 C CA . THR A 1 287 ? 34.192 3.461 -10.945 1.00 71.06 287 THR A CA 1
ATOM 2186 C C . THR A 1 287 ? 35.206 4.574 -11.244 1.00 71.06 287 THR A C 1
ATOM 2188 O O . THR A 1 287 ? 36.351 4.279 -11.587 1.00 71.06 287 THR A O 1
ATOM 2191 N N . ASP A 1 288 ? 34.804 5.845 -11.183 1.00 72.00 288 ASP A N 1
ATOM 2192 C CA . ASP A 1 288 ? 35.665 7.002 -11.463 1.00 72.00 288 ASP A CA 1
ATOM 2193 C C . ASP A 1 288 ? 36.497 7.463 -10.252 1.00 72.00 288 ASP A C 1
ATOM 2195 O O . ASP A 1 288 ? 37.418 8.269 -10.409 1.00 72.00 288 ASP A O 1
ATOM 2199 N N . GLY A 1 289 ? 36.250 6.875 -9.076 1.00 56.66 289 GLY A N 1
ATOM 2200 C CA . GLY A 1 289 ? 36.999 7.129 -7.846 1.00 56.66 289 GLY A CA 1
ATOM 2201 C C . GLY A 1 289 ? 36.452 8.279 -7.003 1.00 56.66 289 GLY A C 1
ATOM 2202 O O . GLY A 1 289 ? 37.199 8.811 -6.178 1.00 56.66 289 GLY A O 1
ATOM 2203 N N . THR A 1 290 ? 35.193 8.669 -7.213 1.00 61.62 290 THR A N 1
ATOM 2204 C CA . THR A 1 290 ? 34.490 9.637 -6.357 1.00 61.62 290 THR A CA 1
ATOM 2205 C C . THR A 1 290 ? 34.159 9.014 -4.983 1.00 61.62 290 THR A C 1
ATOM 2207 O O . THR A 1 290 ? 34.098 7.789 -4.836 1.00 61.62 290 THR A O 1
ATOM 2210 N N . GLU A 1 291 ? 34.102 9.842 -3.936 1.00 52.91 291 GLU A N 1
ATOM 2211 C CA . GLU A 1 291 ? 34.038 9.403 -2.535 1.00 52.91 291 GLU A CA 1
ATOM 2212 C C . GLU A 1 291 ? 32.584 9.173 -2.102 1.00 52.91 291 GLU A C 1
ATOM 2214 O O . GLU A 1 291 ? 31.926 10.059 -1.554 1.00 52.91 291 GLU A O 1
ATOM 2219 N N . VAL A 1 292 ? 32.114 7.946 -2.349 1.00 57.75 292 VAL A N 1
ATOM 2220 C CA . VAL A 1 292 ? 30.726 7.524 -2.137 1.00 57.75 292 VAL A CA 1
ATOM 2221 C C . VAL A 1 292 ? 30.213 7.908 -0.745 1.00 57.75 292 VAL A C 1
ATOM 2223 O O . VAL A 1 292 ? 30.730 7.474 0.286 1.00 57.75 292 VAL A O 1
ATOM 2226 N N . SER A 1 293 ? 29.139 8.696 -0.723 1.00 49.09 293 SER A N 1
ATOM 2227 C CA . SER A 1 293 ? 28.404 9.013 0.500 1.00 49.09 293 SER A CA 1
ATOM 2228 C C . SER A 1 293 ? 27.389 7.908 0.805 1.00 49.09 293 SER A C 1
ATOM 2230 O O . SER A 1 293 ? 26.364 7.772 0.139 1.00 49.09 293 SER A O 1
ATOM 2232 N N . GLY A 1 294 ? 27.692 7.117 1.836 1.00 55.50 294 GLY A N 1
ATOM 2233 C CA . GLY A 1 294 ? 26.883 5.978 2.271 1.00 55.50 294 GLY A CA 1
ATOM 2234 C C . GLY A 1 294 ? 27.346 4.641 1.694 1.00 55.50 294 GLY A C 1
ATOM 2235 O O . GLY A 1 294 ? 28.228 4.582 0.844 1.00 55.50 294 GLY A O 1
ATOM 2236 N N . ASP A 1 295 ? 26.736 3.572 2.193 1.00 67.50 295 ASP A N 1
ATOM 2237 C CA . ASP A 1 295 ? 26.962 2.191 1.771 1.00 67.50 295 ASP A CA 1
ATOM 2238 C C . ASP A 1 295 ? 25.650 1.633 1.204 1.00 67.50 295 ASP A C 1
ATOM 2240 O O . ASP A 1 295 ? 24.762 1.190 1.940 1.00 67.50 295 ASP A O 1
ATOM 2244 N N . HIS A 1 296 ? 25.486 1.785 -0.112 1.00 72.88 296 HIS A N 1
ATOM 2245 C CA . HIS A 1 296 ? 24.338 1.294 -0.879 1.00 72.88 296 HIS A CA 1
ATOM 2246 C C . HIS A 1 296 ? 24.766 0.441 -2.087 1.00 72.88 296 HIS A C 1
ATOM 2248 O O . HIS A 1 296 ? 23.959 0.220 -2.987 1.00 72.88 296 HIS A O 1
ATOM 2254 N N . ASP A 1 297 ? 26.012 -0.049 -2.133 1.00 85.06 297 ASP A N 1
ATOM 2255 C CA . ASP A 1 297 ? 26.410 -1.022 -3.160 1.00 85.06 297 ASP A CA 1
ATOM 2256 C C . ASP A 1 297 ? 25.588 -2.309 -3.002 1.00 85.06 297 ASP A C 1
ATOM 2258 O O . ASP A 1 297 ? 25.453 -2.852 -1.905 1.00 85.06 297 ASP A O 1
ATOM 2262 N N . GLY A 1 298 ? 24.990 -2.770 -4.096 1.00 82.94 298 GLY A N 1
ATOM 2263 C CA . GLY A 1 298 ? 24.095 -3.921 -4.098 1.00 82.94 298 GLY A CA 1
ATOM 2264 C C . GLY A 1 298 ? 22.658 -3.600 -3.686 1.00 82.94 298 GLY A C 1
ATOM 2265 O O . GLY A 1 298 ? 21.807 -4.475 -3.814 1.00 82.94 298 GLY A O 1
ATOM 2266 N N . ALA A 1 299 ? 22.328 -2.378 -3.256 1.00 83.94 299 ALA A N 1
ATOM 2267 C CA . ALA A 1 299 ? 20.947 -2.028 -2.928 1.00 83.94 299 ALA A CA 1
ATOM 2268 C C . ALA A 1 299 ? 20.045 -2.107 -4.173 1.00 83.94 299 ALA A C 1
ATOM 2270 O O . ALA A 1 299 ? 20.266 -1.399 -5.159 1.00 83.94 299 ALA A O 1
ATOM 2271 N N . ILE A 1 300 ? 19.009 -2.946 -4.116 1.00 84.75 300 ILE A N 1
ATOM 2272 C CA . ILE A 1 300 ? 17.937 -2.977 -5.113 1.00 84.75 300 ILE A CA 1
ATOM 2273 C C . ILE A 1 300 ? 17.159 -1.665 -5.006 1.00 84.75 300 ILE A C 1
ATOM 2275 O O . ILE A 1 300 ? 16.655 -1.327 -3.938 1.00 84.75 300 ILE A O 1
ATOM 2279 N N . VAL A 1 301 ? 17.040 -0.926 -6.103 1.00 85.81 301 VAL A N 1
ATOM 2280 C CA . VAL A 1 301 ? 16.312 0.352 -6.152 1.00 85.81 301 VAL A CA 1
ATOM 2281 C C . VAL A 1 301 ? 15.069 0.313 -7.018 1.00 85.81 301 VAL A C 1
ATOM 2283 O O . VAL A 1 301 ? 14.231 1.190 -6.864 1.00 85.81 301 VAL A O 1
ATOM 2286 N N . GLY A 1 302 ? 14.891 -0.715 -7.841 1.00 92.31 302 GLY A N 1
ATOM 2287 C CA . GLY A 1 302 ? 13.686 -0.907 -8.636 1.00 92.31 302 GLY A CA 1
ATOM 2288 C C . GLY A 1 302 ? 13.489 -2.365 -9.012 1.00 92.31 302 GLY A C 1
ATOM 2289 O O . GLY A 1 302 ? 14.460 -3.097 -9.214 1.00 92.31 302 GLY A O 1
ATOM 2290 N N . VAL A 1 303 ? 12.234 -2.797 -9.095 1.00 93.38 303 VAL A N 1
ATOM 2291 C CA . VAL A 1 303 ? 11.873 -4.117 -9.615 1.00 93.38 303 VAL A CA 1
ATOM 2292 C C . VAL A 1 303 ? 10.672 -3.980 -10.543 1.00 93.38 303 VAL A C 1
ATOM 2294 O O . VAL A 1 303 ? 9.613 -3.528 -10.110 1.00 93.38 303 VAL A O 1
ATOM 2297 N N . TYR A 1 304 ? 10.832 -4.389 -11.802 1.00 96.50 304 TYR A N 1
ATOM 2298 C CA . TYR A 1 304 ? 9.832 -4.238 -12.864 1.00 96.50 304 TYR A CA 1
ATOM 2299 C C . TYR A 1 304 ? 9.502 -5.573 -13.517 1.00 96.50 304 TYR A C 1
ATOM 2301 O O . TYR A 1 304 ? 10.358 -6.452 -13.623 1.00 96.50 304 TYR A O 1
ATOM 2309 N N . THR A 1 305 ? 8.271 -5.732 -13.999 1.00 95.56 305 THR A N 1
ATOM 2310 C CA . THR A 1 305 ? 7.894 -6.880 -14.813 1.00 95.56 305 THR A CA 1
ATOM 2311 C C . THR A 1 305 ? 6.967 -6.540 -15.971 1.00 95.56 305 THR A C 1
ATOM 2313 O O . THR A 1 305 ? 6.074 -5.699 -15.867 1.00 95.56 305 THR A O 1
ATOM 2316 N N . SER A 1 306 ? 7.177 -7.271 -17.063 1.00 95.31 306 SER A N 1
ATOM 2317 C CA . SER A 1 306 ? 6.268 -7.405 -18.204 1.00 95.31 306 SER A CA 1
ATOM 2318 C C . SER A 1 306 ? 5.671 -8.821 -18.314 1.00 95.31 306 SER A C 1
ATOM 2320 O O . SER A 1 306 ? 4.930 -9.107 -19.253 1.00 95.31 306 SER A O 1
ATOM 2322 N N . ASP A 1 307 ? 5.957 -9.713 -17.354 1.00 92.19 307 ASP A N 1
ATOM 2323 C CA . ASP A 1 307 ? 5.398 -11.067 -17.302 1.00 92.19 307 ASP A CA 1
ATOM 2324 C C . ASP A 1 307 ? 4.027 -11.060 -16.584 1.00 92.19 307 ASP A C 1
ATOM 2326 O O . ASP A 1 307 ? 3.965 -10.756 -15.391 1.00 92.19 307 ASP A O 1
ATOM 2330 N N . PRO A 1 308 ? 2.915 -11.427 -17.256 1.00 88.12 308 PRO A N 1
ATOM 2331 C CA . PRO A 1 308 ? 1.574 -11.443 -16.663 1.00 88.12 308 PRO A CA 1
ATOM 2332 C C . PRO A 1 308 ? 1.374 -12.531 -15.591 1.00 88.12 308 PRO A C 1
ATOM 2334 O O . PRO A 1 308 ? 0.331 -12.566 -14.935 1.00 88.12 308 PRO A O 1
ATOM 2337 N N . SER A 1 309 ? 2.328 -13.449 -15.405 1.00 86.06 309 SER A N 1
ATOM 2338 C CA . SER A 1 309 ? 2.324 -14.399 -14.286 1.00 86.06 309 SER A CA 1
ATOM 2339 C C . SER A 1 309 ? 2.854 -13.790 -12.984 1.00 86.06 309 SER A C 1
ATOM 2341 O O . SER A 1 309 ? 2.534 -14.299 -11.908 1.00 86.06 309 SER A O 1
ATOM 2343 N N . ILE A 1 310 ? 3.600 -12.682 -13.061 1.00 82.81 310 ILE A N 1
ATOM 2344 C CA . ILE A 1 310 ? 4.188 -11.997 -11.911 1.00 82.81 310 ILE A CA 1
ATOM 2345 C C . ILE A 1 310 ? 3.285 -10.825 -11.517 1.00 82.81 310 ILE A C 1
ATOM 2347 O O . ILE A 1 310 ? 3.058 -9.897 -12.291 1.00 82.81 310 ILE A O 1
ATOM 2351 N N . ALA A 1 311 ? 2.772 -10.867 -10.289 1.00 81.00 311 ALA A N 1
ATOM 2352 C CA . ALA A 1 311 ? 1.951 -9.808 -9.717 1.00 81.00 311 ALA A CA 1
ATOM 2353 C C . ALA A 1 311 ? 2.692 -9.082 -8.587 1.00 81.00 311 ALA A C 1
ATOM 2355 O O . ALA A 1 311 ? 3.548 -9.666 -7.916 1.00 81.00 311 ALA A O 1
ATOM 2356 N N . THR A 1 312 ? 2.332 -7.821 -8.349 1.00 78.94 312 THR A N 1
ATOM 2357 C CA . THR A 1 312 ? 2.706 -7.107 -7.123 1.00 78.94 312 THR A CA 1
ATOM 2358 C C . THR A 1 312 ? 2.061 -7.762 -5.890 1.00 78.94 312 THR A C 1
ATOM 2360 O O . THR A 1 312 ? 1.111 -8.537 -6.035 1.00 78.94 312 THR A O 1
ATOM 2363 N N . PRO A 1 313 ? 2.470 -7.401 -4.657 1.00 69.50 313 PRO A N 1
ATOM 2364 C CA . PRO A 1 313 ? 1.799 -7.855 -3.437 1.00 69.50 313 PRO A CA 1
ATOM 2365 C C . PRO A 1 313 ? 0.315 -7.468 -3.324 1.00 69.50 313 PRO A C 1
ATOM 2367 O O . PRO A 1 313 ? -0.399 -8.052 -2.513 1.00 69.50 313 PRO A O 1
ATOM 2370 N N . ARG A 1 314 ? -0.157 -6.507 -4.136 1.00 68.56 314 ARG A N 1
ATOM 2371 C CA . ARG A 1 314 ? -1.579 -6.133 -4.270 1.00 68.56 314 ARG A CA 1
ATOM 2372 C C . ARG A 1 314 ? -2.238 -6.665 -5.555 1.00 68.56 314 ARG A C 1
ATOM 2374 O O . ARG A 1 314 ? -3.355 -6.280 -5.901 1.00 68.56 314 ARG A O 1
ATOM 2381 N N . GLY A 1 315 ? -1.566 -7.573 -6.266 1.00 70.56 315 GLY A N 1
ATOM 2382 C CA . GLY A 1 315 ? -2.188 -8.447 -7.265 1.00 70.56 315 GLY A CA 1
ATOM 2383 C C . GLY A 1 315 ? -2.343 -7.812 -8.638 1.00 70.56 315 GLY A C 1
ATOM 2384 O O . GLY A 1 315 ? -2.951 -8.427 -9.526 1.00 70.56 315 GLY A O 1
ATOM 2385 N N . LEU A 1 316 ? -1.794 -6.605 -8.785 1.00 82.00 316 LEU A N 1
ATOM 2386 C CA . LEU A 1 316 ? -1.631 -5.885 -10.034 1.00 82.00 316 LEU A CA 1
ATOM 2387 C C . LEU A 1 316 ? -0.551 -6.589 -10.861 1.00 82.00 316 LEU A C 1
ATOM 2389 O O . LEU A 1 316 ? 0.520 -6.902 -10.341 1.00 82.00 316 LEU A O 1
ATOM 2393 N N . ARG A 1 317 ? -0.834 -6.873 -12.128 1.00 90.56 317 ARG A N 1
ATOM 2394 C CA . ARG A 1 317 ? 0.063 -7.578 -13.051 1.00 90.56 317 ARG A CA 1
ATOM 2395 C C . ARG A 1 317 ? -0.073 -7.012 -14.468 1.00 90.56 317 ARG A C 1
ATOM 2397 O O . ARG A 1 317 ? -1.109 -6.419 -14.779 1.00 90.56 317 ARG A O 1
ATOM 2404 N N . PRO A 1 318 ? 0.912 -7.228 -15.352 1.00 95.31 318 PRO A N 1
ATOM 2405 C CA . PRO A 1 318 ? 0.744 -6.959 -16.774 1.00 95.31 318 PRO A CA 1
ATOM 2406 C C . PRO A 1 318 ? -0.519 -7.643 -17.332 1.00 95.31 318 PRO A C 1
ATOM 2408 O O . PRO A 1 318 ? -0.760 -8.824 -17.086 1.00 95.31 318 PRO A O 1
ATOM 2411 N N . GLY A 1 319 ? -1.340 -6.891 -18.062 1.00 92.44 319 GLY A N 1
ATOM 2412 C CA . GLY A 1 319 ? -2.657 -7.286 -18.565 1.00 92.44 319 GLY A CA 1
ATOM 2413 C C . GLY A 1 319 ? -3.849 -6.838 -17.708 1.00 92.44 319 GLY A C 1
ATOM 2414 O O . GLY A 1 319 ? -4.983 -6.992 -18.156 1.00 92.44 319 GLY A O 1
ATOM 2415 N N . ASP A 1 320 ? -3.633 -6.282 -16.511 1.00 90.19 320 ASP A N 1
ATOM 2416 C CA . ASP A 1 320 ? -4.682 -5.567 -15.772 1.00 90.19 320 ASP A CA 1
ATOM 2417 C C . ASP A 1 320 ? -4.920 -4.159 -16.355 1.00 90.19 320 ASP A C 1
ATOM 2419 O O . ASP A 1 320 ? -3.995 -3.536 -16.872 1.00 90.19 320 ASP A O 1
ATOM 2423 N N . ALA A 1 321 ? -6.139 -3.632 -16.221 1.00 91.12 321 ALA A N 1
ATOM 2424 C CA . ALA A 1 321 ? -6.479 -2.259 -16.606 1.00 91.12 321 ALA A CA 1
ATOM 2425 C C . ALA A 1 321 ? -6.047 -1.224 -15.546 1.00 91.12 321 ALA A C 1
ATOM 2427 O O . ALA A 1 321 ? -5.977 -1.543 -14.352 1.00 91.12 321 ALA A O 1
ATOM 2428 N N . TRP A 1 322 ? -5.798 0.020 -15.973 1.00 87.25 322 TRP A N 1
ATOM 2429 C CA . TRP A 1 322 ? -5.408 1.146 -15.112 1.00 87.25 322 TRP A CA 1
ATOM 2430 C C . TRP A 1 322 ? -6.327 1.343 -13.895 1.00 87.25 322 TRP A C 1
ATOM 2432 O O . TRP A 1 322 ? -5.829 1.514 -12.783 1.00 87.25 322 TRP A O 1
ATOM 2442 N N . GLU A 1 323 ? -7.649 1.210 -14.038 1.00 79.75 323 GLU A N 1
ATOM 2443 C CA . GLU A 1 323 ? -8.595 1.423 -12.930 1.00 79.75 323 GLU A CA 1
ATOM 2444 C C . GLU A 1 323 ? -8.401 0.412 -11.789 1.00 79.75 323 GLU A C 1
ATOM 2446 O O . GLU A 1 323 ? -8.798 0.661 -10.650 1.00 79.75 323 GLU A O 1
ATOM 2451 N N . LYS A 1 324 ? -7.784 -0.748 -12.064 1.00 79.94 324 LYS A N 1
ATOM 2452 C CA . LYS A 1 324 ? -7.396 -1.699 -11.018 1.00 79.94 324 LYS A CA 1
ATOM 2453 C C . LYS A 1 324 ? -6.190 -1.192 -10.230 1.00 79.94 324 LYS A C 1
ATOM 2455 O O . LYS A 1 324 ? -6.136 -1.447 -9.031 1.00 79.94 324 LYS A O 1
ATOM 2460 N N . ALA A 1 325 ? -5.254 -0.482 -10.865 1.00 79.25 325 ALA A N 1
ATOM 2461 C CA . ALA A 1 325 ? -4.138 0.152 -10.166 1.00 79.25 325 ALA A CA 1
ATOM 2462 C C . ALA A 1 325 ? -4.660 1.177 -9.152 1.00 79.25 325 ALA A C 1
ATOM 2464 O O . ALA A 1 325 ? -4.250 1.120 -8.003 1.00 79.25 325 ALA A O 1
ATOM 2465 N N . GLU A 1 326 ? -5.639 2.003 -9.525 1.00 72.62 326 GLU A N 1
ATOM 2466 C CA . GLU A 1 326 ? -6.269 2.994 -8.631 1.00 72.62 326 GLU A CA 1
ATOM 2467 C C . GLU A 1 326 ? -7.103 2.368 -7.498 1.00 72.62 326 GLU A C 1
ATOM 2469 O O . GLU A 1 326 ? -7.229 2.941 -6.422 1.00 72.62 326 GLU A O 1
ATOM 2474 N N . GLN A 1 327 ? -7.672 1.177 -7.713 1.00 65.94 327 GLN A N 1
ATOM 2475 C CA . GLN A 1 327 ? -8.396 0.436 -6.668 1.00 65.94 327 GLN A CA 1
ATOM 2476 C C . GLN A 1 327 ? -7.476 -0.237 -5.647 1.00 65.94 327 GLN A C 1
ATOM 2478 O O . GLN A 1 327 ? -7.916 -0.540 -4.538 1.00 65.94 327 GLN A O 1
ATOM 2483 N N . VAL A 1 328 ? -6.243 -0.574 -6.039 1.00 66.38 328 VAL A N 1
ATOM 2484 C CA . VAL A 1 328 ? -5.318 -1.332 -5.184 1.00 66.38 328 VAL A CA 1
ATOM 2485 C C . VAL A 1 328 ? -4.150 -0.491 -4.682 1.00 66.38 328 VAL A C 1
ATOM 2487 O O . VAL A 1 328 ? -3.610 -0.816 -3.634 1.00 66.38 328 VAL A O 1
ATOM 2490 N N . TYR A 1 329 ? -3.787 0.603 -5.344 1.00 70.94 329 TYR A N 1
ATOM 2491 C CA . TYR A 1 329 ? -2.749 1.545 -4.931 1.00 70.94 329 TYR A CA 1
ATOM 2492 C C . TYR A 1 329 ? -3.309 2.959 -4.812 1.00 70.94 329 TYR A C 1
ATOM 2494 O O . TYR A 1 329 ? -4.123 3.399 -5.615 1.00 70.94 329 TYR A O 1
ATOM 2502 N N . ASP A 1 330 ? -2.838 3.671 -3.793 1.00 63.56 330 ASP A N 1
ATOM 2503 C CA . ASP A 1 330 ? -3.258 5.028 -3.452 1.00 63.56 330 ASP A CA 1
ATOM 2504 C C . ASP A 1 330 ? -2.117 6.041 -3.675 1.00 63.56 330 ASP A C 1
ATOM 2506 O O . ASP A 1 330 ? -0.991 5.678 -4.023 1.00 63.56 330 ASP A O 1
ATOM 2510 N N . GLY A 1 331 ? -2.390 7.329 -3.444 1.00 60.56 331 GLY A N 1
ATOM 2511 C CA . GLY A 1 331 ? -1.425 8.415 -3.651 1.00 60.56 331 GLY A CA 1
ATOM 2512 C C . GLY A 1 331 ? -0.104 8.299 -2.870 1.00 60.56 331 GLY A C 1
ATOM 2513 O O . GLY A 1 331 ? 0.861 8.967 -3.229 1.00 60.56 331 GLY A O 1
ATOM 2514 N N . SER A 1 332 ? 0.005 7.434 -1.855 1.00 58.97 332 SER A N 1
ATOM 2515 C CA . SER A 1 332 ? 1.287 7.139 -1.193 1.00 58.97 332 SER A CA 1
ATOM 2516 C C . SER A 1 332 ? 2.264 6.340 -2.075 1.00 58.97 332 SER A C 1
ATOM 2518 O O . SER A 1 332 ? 3.461 6.298 -1.780 1.00 58.97 332 SER A O 1
ATOM 2520 N N . PHE A 1 333 ? 1.784 5.761 -3.182 1.00 73.06 333 PHE A N 1
ATOM 2521 C CA . PHE A 1 333 ? 2.590 5.125 -4.229 1.00 73.06 333 PHE A CA 1
ATOM 2522 C C . PHE A 1 333 ? 2.834 6.020 -5.445 1.00 73.06 333 PHE A C 1
ATOM 2524 O O . PHE A 1 333 ? 3.478 5.558 -6.387 1.00 73.06 333 PHE A O 1
ATOM 2531 N N . ALA A 1 334 ? 2.375 7.279 -5.431 1.00 69.50 334 ALA A N 1
ATOM 2532 C CA . ALA A 1 334 ? 2.414 8.175 -6.588 1.00 69.50 334 ALA A CA 1
ATOM 2533 C C . ALA A 1 334 ? 3.783 8.223 -7.286 1.00 69.50 334 ALA A C 1
ATOM 2535 O O . ALA A 1 334 ? 3.809 8.170 -8.508 1.00 69.50 334 ALA A O 1
ATOM 2536 N N . ASP A 1 335 ? 4.888 8.237 -6.532 1.00 74.81 335 ASP A N 1
ATOM 2537 C CA . ASP A 1 335 ? 6.263 8.276 -7.064 1.00 74.81 335 ASP A CA 1
ATOM 2538 C C . ASP A 1 335 ? 7.012 6.924 -6.978 1.00 74.81 335 ASP A C 1
ATOM 2540 O O . ASP A 1 335 ? 8.173 6.832 -7.371 1.00 74.81 335 ASP A O 1
ATOM 2544 N N . THR A 1 336 ? 6.370 5.884 -6.432 1.00 80.44 336 THR A N 1
ATOM 2545 C CA . THR A 1 336 ? 6.980 4.581 -6.077 1.00 80.44 336 THR A CA 1
ATOM 2546 C C . THR A 1 336 ? 6.511 3.452 -6.995 1.00 80.44 336 THR A C 1
ATOM 2548 O O . THR A 1 336 ? 7.261 2.513 -7.257 1.00 80.44 336 THR A O 1
ATOM 2551 N N . LEU A 1 337 ? 5.261 3.509 -7.463 1.00 89.44 337 LEU A N 1
ATOM 2552 C CA . LEU A 1 337 ? 4.723 2.615 -8.484 1.00 89.44 337 LEU A CA 1
ATOM 2553 C C . LEU A 1 337 ? 4.882 3.291 -9.846 1.00 89.44 337 LEU A C 1
ATOM 2555 O O . LEU A 1 337 ? 4.350 4.378 -10.059 1.00 89.44 337 LEU A O 1
ATOM 2559 N N . SER A 1 338 ? 5.565 2.625 -10.771 1.00 94.25 338 SER A N 1
ATOM 2560 C CA . SER A 1 338 ? 5.683 3.043 -12.166 1.00 94.25 338 SER A CA 1
ATOM 2561 C C . SER A 1 338 ? 4.986 2.054 -13.093 1.00 94.25 338 SER A C 1
ATOM 2563 O O . SER A 1 338 ? 5.067 0.840 -12.907 1.00 94.25 338 SER A O 1
ATOM 2565 N N . LEU A 1 339 ? 4.289 2.581 -14.097 1.00 95.69 339 LEU A N 1
ATOM 2566 C CA . LEU A 1 339 ? 3.386 1.854 -14.985 1.00 95.69 339 LEU A CA 1
ATOM 2567 C C . LEU A 1 339 ? 3.572 2.319 -16.431 1.00 95.69 339 LEU A C 1
ATOM 2569 O O . LEU A 1 339 ? 3.614 3.521 -16.708 1.00 95.69 339 LEU A O 1
ATOM 2573 N N . ARG A 1 340 ? 3.623 1.370 -17.366 1.00 95.00 340 ARG A N 1
ATOM 2574 C CA . ARG A 1 340 ? 3.522 1.609 -18.810 1.00 95.00 340 ARG A CA 1
ATOM 2575 C C . ARG A 1 340 ? 2.207 1.016 -19.298 1.00 95.00 340 ARG A C 1
ATOM 2577 O O . ARG A 1 340 ? 1.962 -0.176 -19.111 1.00 95.00 340 ARG A O 1
ATOM 2584 N N . LEU A 1 341 ? 1.377 1.856 -19.907 1.00 93.81 341 LEU A N 1
ATOM 2585 C CA . LEU A 1 341 ? 0.051 1.499 -20.411 1.00 93.81 341 LEU A CA 1
ATOM 2586 C C . LEU A 1 341 ? 0.068 1.356 -21.943 1.00 93.81 341 LEU A C 1
ATOM 2588 O O . LEU A 1 341 ? 0.928 1.942 -22.610 1.00 93.81 341 LEU A O 1
ATOM 2592 N N . ASP A 1 342 ? -0.864 0.581 -22.497 1.00 92.56 342 ASP A N 1
ATOM 2593 C CA . ASP A 1 342 ? -1.137 0.522 -23.937 1.00 92.56 342 ASP A CA 1
ATOM 2594 C C . ASP A 1 342 ? -2.214 1.531 -24.395 1.00 92.56 342 ASP A C 1
ATOM 2596 O O . ASP A 1 342 ? -2.577 2.469 -23.681 1.00 92.56 342 ASP A O 1
ATOM 2600 N N . GLU A 1 343 ? -2.672 1.407 -25.645 1.00 88.19 343 GLU A N 1
ATOM 2601 C CA . GLU A 1 343 ? -3.687 2.301 -26.224 1.00 88.19 343 GLU A CA 1
ATOM 2602 C C . GLU A 1 343 ? -5.072 2.133 -25.570 1.00 88.19 343 GLU A C 1
ATOM 2604 O O . GLU A 1 343 ? -5.848 3.089 -25.562 1.00 88.19 343 GLU A O 1
ATOM 2609 N N . ASP A 1 344 ? -5.345 0.957 -24.994 1.00 89.25 344 ASP A N 1
ATOM 2610 C CA . ASP A 1 344 ? -6.594 0.573 -24.324 1.00 89.25 344 ASP A CA 1
ATOM 2611 C C . ASP A 1 344 ? -6.482 0.703 -22.779 1.00 89.25 344 ASP A C 1
ATOM 2613 O O . ASP A 1 344 ? -7.314 0.167 -22.050 1.00 89.25 344 ASP A O 1
ATOM 2617 N N . ASP A 1 345 ? -5.447 1.402 -22.287 1.00 90.44 345 ASP A N 1
ATOM 2618 C CA . ASP A 1 345 ? -5.114 1.632 -20.869 1.00 90.44 345 ASP A CA 1
ATOM 2619 C C . ASP A 1 345 ? -4.889 0.352 -20.029 1.00 90.44 345 ASP A C 1
ATOM 2621 O O . ASP A 1 345 ? -5.022 0.348 -18.800 1.00 90.44 345 ASP A O 1
ATOM 2625 N N . ASN A 1 346 ? -4.447 -0.736 -20.675 1.00 95.44 346 ASN A N 1
ATOM 2626 C CA . ASN A 1 346 ? -3.952 -1.930 -19.985 1.00 95.44 346 ASN A CA 1
ATOM 2627 C C . ASN A 1 346 ? -2.462 -1.800 -19.668 1.00 95.44 346 ASN A C 1
ATOM 2629 O O . ASN A 1 346 ? -1.664 -1.295 -20.458 1.00 95.44 346 ASN A O 1
ATOM 2633 N N . ILE A 1 347 ? -2.069 -2.323 -18.513 1.00 96.44 347 ILE A N 1
ATOM 2634 C CA . ILE A 1 347 ? -0.695 -2.333 -18.026 1.00 96.44 347 ILE A CA 1
ATOM 2635 C C . ILE A 1 347 ? 0.116 -3.335 -18.850 1.00 96.44 347 ILE A C 1
ATOM 2637 O O . ILE A 1 347 ? -0.125 -4.536 -18.783 1.00 96.44 347 ILE A O 1
ATOM 2641 N N . VAL A 1 348 ? 1.112 -2.870 -19.602 1.00 97.06 348 VAL A N 1
ATOM 2642 C CA . VAL A 1 348 ? 2.049 -3.745 -20.337 1.00 97.06 348 VAL A CA 1
ATOM 2643 C C . VAL A 1 348 ? 3.357 -3.976 -19.586 1.00 97.06 348 VAL A C 1
ATOM 2645 O O . VAL A 1 348 ? 4.076 -4.931 -19.870 1.00 97.06 348 VAL A O 1
ATOM 2648 N N . GLU A 1 349 ? 3.666 -3.106 -18.628 1.00 96.88 349 GLU A N 1
ATOM 2649 C CA . GLU A 1 349 ? 4.813 -3.214 -17.734 1.00 96.88 349 GLU A CA 1
ATOM 2650 C C . GLU A 1 349 ? 4.527 -2.411 -16.463 1.00 96.88 349 GLU A C 1
ATOM 2652 O O . GLU A 1 349 ? 3.921 -1.338 -16.521 1.00 96.88 349 GLU A O 1
ATOM 2657 N N . LEU A 1 350 ? 4.953 -2.933 -15.317 1.00 96.00 350 LEU A N 1
ATOM 2658 C CA . LEU A 1 350 ? 4.832 -2.261 -14.026 1.00 96.00 350 LEU A CA 1
ATOM 2659 C C . LEU A 1 350 ? 6.078 -2.490 -13.187 1.00 96.00 350 LEU A C 1
ATOM 2661 O O . LEU A 1 350 ? 6.753 -3.501 -13.363 1.00 96.00 350 LEU A O 1
ATOM 2665 N N . GLY A 1 351 ? 6.346 -1.617 -12.225 1.00 94.44 351 GLY A N 1
ATOM 2666 C CA . GLY A 1 351 ? 7.357 -1.880 -11.213 1.00 94.44 351 GLY A CA 1
ATOM 2667 C C . GLY A 1 351 ? 7.287 -0.965 -10.010 1.00 94.44 351 GLY A C 1
ATOM 2668 O O . GLY A 1 351 ? 6.641 0.081 -10.027 1.00 94.44 351 GLY A O 1
ATOM 2669 N N . LEU A 1 352 ? 7.957 -1.401 -8.952 1.00 89.44 352 LEU A N 1
ATOM 2670 C CA . LEU A 1 352 ? 8.020 -0.725 -7.665 1.00 89.44 352 LEU A CA 1
ATOM 2671 C C . LEU A 1 352 ? 9.468 -0.326 -7.400 1.00 89.44 352 LEU A C 1
ATOM 2673 O O . LEU A 1 352 ? 10.372 -1.159 -7.507 1.00 89.44 352 LEU A O 1
ATOM 2677 N N . HIS A 1 353 ? 9.689 0.952 -7.102 1.00 88.75 353 HIS A N 1
ATOM 2678 C CA . HIS A 1 353 ? 11.023 1.536 -7.079 1.00 88.75 353 HIS A CA 1
ATOM 2679 C C . HIS A 1 353 ? 11.187 2.666 -6.063 1.00 88.75 353 HIS A C 1
ATOM 2681 O O . HIS A 1 353 ? 10.241 3.256 -5.552 1.00 88.75 353 HIS A O 1
ATOM 2687 N N . SER A 1 354 ? 12.445 2.982 -5.784 1.00 81.88 354 SER A N 1
ATOM 2688 C CA . SER A 1 354 ? 12.863 4.164 -5.053 1.00 81.88 354 SER A CA 1
ATOM 2689 C C . SER A 1 354 ? 12.620 5.407 -5.923 1.00 81.88 354 SER A C 1
ATOM 2691 O O . SER A 1 354 ? 13.191 5.482 -7.016 1.00 81.88 354 SER A O 1
ATOM 2693 N N . PRO A 1 355 ? 11.851 6.414 -5.465 1.00 72.62 355 PRO A N 1
ATOM 2694 C CA . PRO A 1 355 ? 11.578 7.630 -6.245 1.00 72.62 355 PRO A CA 1
ATOM 2695 C C . PRO A 1 355 ? 12.825 8.498 -6.487 1.00 72.62 355 PRO A C 1
ATOM 2697 O O . PRO A 1 355 ? 12.802 9.422 -7.295 1.00 72.62 355 PRO A O 1
ATOM 2700 N N . TYR A 1 356 ? 13.919 8.233 -5.764 1.00 72.12 356 TYR A N 1
ATOM 2701 C CA . TYR A 1 356 ? 15.113 9.084 -5.742 1.00 72.12 356 TYR A CA 1
ATOM 2702 C C . TYR A 1 356 ? 16.368 8.445 -6.336 1.00 72.12 356 TYR A C 1
ATOM 2704 O O . TYR A 1 356 ? 17.298 9.168 -6.689 1.00 72.12 356 TYR A O 1
ATOM 2712 N N . TYR A 1 357 ? 16.419 7.113 -6.402 1.00 77.12 357 TYR A N 1
ATOM 2713 C CA . TYR A 1 357 ? 17.640 6.380 -6.751 1.00 77.12 357 TYR A CA 1
ATOM 2714 C C . TYR A 1 357 ? 17.524 5.524 -8.011 1.00 77.12 357 TYR A C 1
ATOM 2716 O O . TYR A 1 357 ? 18.537 5.025 -8.497 1.00 77.12 357 TYR A O 1
ATOM 2724 N N . ASP A 1 358 ? 16.312 5.338 -8.528 1.00 87.75 358 ASP A N 1
ATOM 2725 C CA . ASP A 1 358 ? 16.074 4.476 -9.677 1.00 87.75 358 ASP A CA 1
ATOM 2726 C C . ASP A 1 358 ? 15.878 5.253 -10.988 1.00 87.75 358 ASP A C 1
ATOM 2728 O O . ASP A 1 358 ? 15.625 6.460 -10.998 1.00 87.75 358 ASP A O 1
ATOM 2732 N N . ILE A 1 359 ? 15.999 4.530 -12.100 1.00 87.75 359 ILE A N 1
ATOM 2733 C CA . ILE A 1 359 ? 15.706 4.987 -13.457 1.00 87.75 359 ILE A CA 1
ATOM 2734 C C . ILE A 1 359 ? 14.659 4.019 -14.034 1.00 87.75 359 ILE A C 1
ATOM 2736 O O . ILE A 1 359 ? 15.036 2.927 -14.469 1.00 87.75 359 ILE A O 1
ATOM 2740 N N . PRO A 1 360 ? 13.360 4.375 -14.037 1.00 87.81 360 PRO A N 1
ATOM 2741 C CA . PRO A 1 360 ? 12.319 3.503 -14.571 1.00 87.81 360 PRO A CA 1
ATOM 2742 C C . PRO A 1 360 ? 12.537 3.134 -16.051 1.00 87.81 360 PRO A C 1
ATOM 2744 O O . PRO A 1 360 ? 13.091 3.940 -16.809 1.00 87.81 360 PRO A O 1
ATOM 2747 N N . PRO A 1 361 ? 12.083 1.944 -16.500 1.00 88.94 361 PRO A N 1
ATOM 2748 C CA . PRO A 1 361 ? 12.162 1.530 -17.897 1.00 88.94 361 PRO A CA 1
ATOM 2749 C C . PRO A 1 361 ? 11.522 2.542 -18.853 1.00 88.94 361 PRO A C 1
ATOM 2751 O O . PRO A 1 361 ? 10.553 3.230 -18.527 1.00 88.94 361 PRO A O 1
ATOM 2754 N N . ALA A 1 362 ? 12.059 2.632 -20.069 1.00 86.88 362 ALA A N 1
ATOM 2755 C CA . ALA A 1 362 ? 11.652 3.651 -21.031 1.00 86.88 362 ALA A CA 1
ATOM 2756 C C . ALA A 1 362 ? 10.148 3.572 -21.371 1.00 86.88 362 ALA A C 1
ATOM 2758 O O . ALA A 1 362 ? 9.670 2.598 -21.952 1.00 86.88 362 ALA A O 1
ATOM 2759 N N . GLY A 1 363 ? 9.416 4.644 -21.057 1.00 85.25 363 GLY A N 1
ATOM 2760 C CA . GLY A 1 363 ? 7.971 4.748 -21.278 1.00 85.25 363 GLY A CA 1
ATOM 2761 C C . GLY A 1 363 ? 7.109 4.325 -20.086 1.00 85.25 363 GLY A C 1
ATOM 2762 O O . GLY A 1 363 ? 5.899 4.536 -20.140 1.00 85.25 363 GLY A O 1
ATOM 2763 N N . CYS A 1 364 ? 7.696 3.778 -19.017 1.00 90.94 364 CYS A N 1
ATOM 2764 C CA . CYS A 1 364 ? 7.049 3.772 -17.708 1.00 90.94 364 CYS A CA 1
ATOM 2765 C C . CYS A 1 364 ? 6.922 5.214 -17.196 1.00 90.94 364 CYS A C 1
ATOM 2767 O O . CYS A 1 364 ? 7.778 6.058 -17.467 1.00 90.94 364 CYS A O 1
ATOM 2769 N N . ARG A 1 365 ? 5.845 5.477 -16.460 1.00 89.06 365 ARG A N 1
ATOM 2770 C CA . ARG A 1 365 ? 5.570 6.737 -15.759 1.00 89.06 365 ARG A CA 1
ATOM 2771 C C . ARG A 1 365 ? 5.131 6.425 -14.349 1.00 89.06 365 ARG A C 1
ATOM 2773 O O . ARG A 1 365 ? 4.532 5.369 -14.135 1.00 89.06 365 ARG A O 1
ATOM 2780 N N . THR A 1 366 ? 5.372 7.331 -13.416 1.00 87.56 366 THR A N 1
ATOM 2781 C CA . THR A 1 366 ? 4.908 7.128 -12.044 1.00 87.56 366 THR A CA 1
ATOM 2782 C C . THR A 1 366 ? 3.376 7.134 -11.993 1.00 87.56 366 THR A C 1
ATOM 2784 O O . THR A 1 366 ? 2.703 7.704 -12.855 1.00 87.56 366 THR A O 1
ATOM 2787 N N . MET A 1 367 ? 2.787 6.484 -10.993 1.00 85.44 367 MET A N 1
ATOM 2788 C CA . MET A 1 367 ? 1.337 6.456 -10.807 1.00 85.44 367 MET A CA 1
ATOM 2789 C C . MET A 1 367 ? 0.761 7.878 -10.667 1.00 85.44 367 MET A C 1
ATOM 2791 O O . MET A 1 367 ? -0.318 8.151 -11.187 1.00 85.44 367 MET A O 1
ATOM 2795 N N . GLY A 1 368 ? 1.495 8.799 -10.035 1.00 73.56 368 GLY A N 1
ATOM 2796 C CA . GLY A 1 368 ? 1.130 10.213 -9.942 1.00 73.56 368 GLY A CA 1
ATOM 2797 C C . GLY A 1 368 ? 1.138 10.920 -11.299 1.00 73.56 368 GLY A C 1
ATOM 2798 O O . GLY A 1 368 ? 0.201 11.651 -11.611 1.00 73.56 368 GLY A O 1
ATOM 2799 N N . GLU A 1 369 ? 2.145 10.659 -12.140 1.00 81.62 369 GLU A N 1
ATOM 2800 C CA . GLU A 1 369 ? 2.164 11.150 -13.522 1.00 81.62 369 GLU A CA 1
ATOM 2801 C C . GLU A 1 369 ? 0.978 10.600 -14.321 1.00 81.62 369 GLU A C 1
ATOM 2803 O O . GLU A 1 369 ? 0.276 11.372 -14.970 1.00 81.62 369 GLU A O 1
ATOM 2808 N N . GLN A 1 370 ? 0.714 9.290 -14.259 1.00 87.06 370 GLN A N 1
ATOM 2809 C CA . GLN A 1 370 ? -0.418 8.680 -14.964 1.00 87.06 370 GLN A CA 1
ATOM 2810 C C . GLN A 1 370 ? -1.753 9.299 -14.525 1.00 87.06 370 GLN A C 1
ATOM 2812 O O . GLN A 1 370 ? -2.552 9.676 -15.378 1.00 87.06 370 GLN A O 1
ATOM 2817 N N . HIS A 1 371 ? -1.965 9.514 -13.225 1.00 78.81 371 HIS A N 1
ATOM 2818 C CA . HIS A 1 371 ? -3.185 10.150 -12.720 1.00 78.81 371 HIS A CA 1
ATOM 2819 C C . HIS A 1 371 ? -3.365 11.580 -13.281 1.00 78.81 371 HIS A C 1
ATOM 2821 O O . HIS A 1 371 ? -4.462 11.932 -13.709 1.00 78.81 371 HIS A O 1
ATOM 2827 N N . LEU A 1 372 ? -2.284 12.369 -13.405 1.00 76.25 372 LEU A N 1
ATOM 2828 C CA . LEU A 1 372 ? -2.307 13.674 -14.093 1.00 76.25 372 LEU A CA 1
ATOM 2829 C C . LEU A 1 372 ? -2.631 13.549 -15.593 1.00 76.25 372 LEU A C 1
ATOM 2831 O O . LEU A 1 372 ? -3.399 14.347 -16.124 1.00 76.25 372 LEU A O 1
ATOM 2835 N N . PHE A 1 373 ? -2.083 12.547 -16.289 1.00 78.56 373 PHE A N 1
ATOM 2836 C CA . PHE A 1 373 ? -2.406 12.300 -17.700 1.00 78.56 373 PHE A CA 1
ATOM 2837 C C . PHE A 1 373 ? -3.879 11.915 -17.906 1.00 78.56 373 PHE A C 1
ATOM 2839 O O . PHE A 1 373 ? -4.484 12.357 -18.885 1.00 78.56 373 PHE A O 1
ATOM 2846 N N . HIS A 1 374 ? -4.463 11.121 -17.006 1.00 79.88 374 HIS A N 1
ATOM 2847 C CA . HIS A 1 374 ? -5.884 10.764 -17.049 1.00 79.88 374 HIS A CA 1
ATOM 2848 C C . HIS A 1 374 ? -6.788 11.962 -16.708 1.00 79.88 374 HIS A C 1
ATOM 2850 O O . HIS A 1 374 ? -7.792 12.168 -17.393 1.00 79.88 374 HIS A O 1
ATOM 2856 N N . ASP A 1 375 ? -6.397 12.805 -15.747 1.00 78.56 375 ASP A N 1
ATOM 2857 C CA . ASP A 1 375 ? -7.083 14.069 -15.444 1.00 78.56 375 ASP A CA 1
ATOM 2858 C C . ASP A 1 375 ? -7.092 15.008 -16.663 1.00 78.56 375 ASP A C 1
ATOM 2860 O O . ASP A 1 375 ? -8.155 15.435 -17.101 1.00 78.56 375 ASP A O 1
ATOM 2864 N N . TRP A 1 376 ? -5.952 15.214 -17.333 1.00 81.69 376 TRP A N 1
ATOM 2865 C CA . TRP A 1 376 ? -5.867 16.007 -18.572 1.00 81.69 376 TRP A CA 1
ATOM 2866 C C . TRP A 1 376 ? -6.677 15.430 -19.746 1.00 81.69 376 TRP A C 1
ATOM 2868 O O . TRP A 1 376 ? -7.130 16.177 -20.615 1.00 81.69 376 TRP A O 1
ATOM 2878 N N . MET A 1 377 ? -6.894 14.112 -19.792 1.00 80.94 377 MET A N 1
ATOM 2879 C CA . MET A 1 377 ? -7.784 13.484 -20.779 1.00 80.94 377 MET A CA 1
ATOM 2880 C C . MET A 1 377 ? -9.268 13.751 -20.482 1.00 80.94 377 MET A C 1
ATOM 2882 O O . MET A 1 377 ? -10.058 13.878 -21.423 1.00 80.94 377 MET A O 1
ATOM 2886 N N . ALA A 1 378 ? -9.650 13.861 -19.206 1.00 79.94 378 ALA A N 1
ATOM 2887 C CA . ALA A 1 378 ? -11.000 14.234 -18.777 1.00 79.94 378 ALA A CA 1
ATOM 2888 C C . ALA A 1 378 ? -11.248 15.756 -18.850 1.00 79.94 378 ALA A C 1
ATOM 2890 O O . ALA A 1 378 ? -12.339 16.183 -19.241 1.00 79.94 378 ALA A O 1
ATOM 2891 N N . HIS A 1 379 ? -10.215 16.545 -18.543 1.00 82.25 379 HIS A N 1
ATOM 2892 C CA . HIS A 1 379 ? -10.192 18.004 -18.449 1.00 82.25 379 HIS A CA 1
ATOM 2893 C C . HIS A 1 379 ? -9.049 18.611 -19.293 1.00 82.25 379 HIS A C 1
ATOM 2895 O O . HIS A 1 379 ? -8.069 19.129 -18.751 1.00 82.25 379 HIS A O 1
ATOM 2901 N N . PRO A 1 380 ? -9.147 18.599 -20.642 1.00 81.94 380 PRO A N 1
ATOM 2902 C CA . PRO A 1 380 ? -8.100 19.141 -21.517 1.00 81.94 380 PRO A CA 1
ATOM 2903 C C . PRO A 1 380 ? -7.838 20.644 -21.342 1.00 81.94 380 PRO A C 1
ATOM 2905 O O . PRO A 1 380 ? -6.841 21.155 -21.846 1.00 81.94 380 PRO A O 1
ATOM 2908 N N . GLU A 1 381 ? -8.738 21.369 -20.674 1.00 83.31 381 GLU A N 1
ATOM 2909 C CA . GLU A 1 381 ? -8.561 22.760 -20.253 1.00 83.31 381 GLU A CA 1
ATOM 2910 C C . GLU A 1 381 ? -7.489 22.969 -19.169 1.00 83.31 381 GLU A C 1
ATOM 2912 O O . GLU A 1 381 ? -6.938 24.069 -19.094 1.00 83.31 381 GLU A O 1
ATOM 2917 N N . ASP A 1 382 ? -7.193 21.941 -18.369 1.00 81.06 382 ASP A N 1
ATOM 2918 C CA . ASP A 1 382 ? -6.220 21.979 -17.269 1.00 81.06 382 ASP A CA 1
ATOM 2919 C C . ASP A 1 382 ? -4.848 21.392 -17.674 1.00 81.06 382 ASP A C 1
ATOM 2921 O O . ASP A 1 382 ? -3.872 21.467 -16.921 1.00 81.06 382 ASP A O 1
ATOM 2925 N N . ALA A 1 383 ? -4.748 20.864 -18.898 1.00 79.06 383 ALA A N 1
ATOM 2926 C CA . ALA A 1 383 ? -3.511 20.366 -19.485 1.00 79.06 383 ALA A CA 1
ATOM 2927 C C . ALA A 1 383 ? -2.544 21.506 -19.883 1.00 79.06 383 ALA A C 1
ATOM 2929 O O . ALA A 1 383 ? -2.982 22.568 -20.336 1.00 79.06 383 ALA A O 1
ATOM 2930 N N . PRO A 1 384 ? -1.215 21.312 -19.776 1.00 79.06 384 PRO A N 1
ATOM 2931 C CA . PRO A 1 384 ? -0.243 22.319 -20.194 1.00 79.06 384 PRO A CA 1
ATOM 2932 C C . PRO A 1 384 ? -0.200 22.482 -21.724 1.00 79.06 384 PRO A C 1
ATOM 2934 O O . PRO A 1 384 ? -0.402 21.527 -22.469 1.00 79.06 384 PRO A O 1
ATOM 2937 N N . ASP A 1 385 ? 0.138 23.688 -22.203 1.00 82.25 385 ASP A N 1
ATOM 2938 C CA . ASP A 1 385 ? 0.131 24.065 -23.635 1.00 82.25 385 ASP A CA 1
ATOM 2939 C C . ASP A 1 385 ? 0.976 23.152 -24.558 1.00 82.25 385 ASP A C 1
ATOM 2941 O O . ASP A 1 385 ? 0.772 23.153 -25.774 1.00 82.25 385 ASP A O 1
ATOM 2945 N N . ASN A 1 386 ? 1.948 22.412 -24.009 1.00 81.81 386 ASN A N 1
ATOM 2946 C CA . ASN A 1 386 ? 2.805 21.469 -24.736 1.00 81.81 386 ASN A CA 1
ATOM 2947 C C . ASN A 1 386 ? 2.365 19.998 -24.605 1.00 81.81 386 ASN A C 1
ATOM 2949 O O . ASN A 1 386 ? 3.096 19.103 -25.025 1.00 81.81 386 ASN A O 1
ATOM 2953 N N . TRP A 1 387 ? 1.196 19.720 -24.027 1.00 76.38 387 TRP A N 1
ATOM 2954 C CA . TRP A 1 387 ? 0.652 18.370 -23.957 1.00 76.38 387 TRP A CA 1
ATOM 2955 C C . TRP A 1 387 ? -0.052 17.954 -25.252 1.00 76.38 387 TRP A C 1
ATOM 2957 O O . TRP A 1 387 ? -0.853 18.689 -25.834 1.00 76.38 387 TRP A O 1
ATOM 2967 N N . ASN A 1 388 ? 0.225 16.728 -25.683 1.00 75.31 388 ASN A N 1
ATOM 2968 C CA . ASN A 1 388 ? -0.311 16.129 -26.889 1.00 75.31 388 ASN A CA 1
ATOM 2969 C C . ASN A 1 388 ? -1.270 14.972 -26.527 1.00 75.31 388 ASN A C 1
ATOM 2971 O O . ASN A 1 388 ? -0.812 13.874 -26.190 1.00 75.31 388 ASN A O 1
ATOM 2975 N N . PRO A 1 389 ? -2.600 15.170 -26.638 1.00 70.06 389 PRO A N 1
ATOM 2976 C CA . PRO A 1 389 ? -3.599 14.170 -26.245 1.00 70.06 389 PRO A CA 1
ATOM 2977 C C . PRO A 1 389 ? -3.626 12.927 -27.146 1.00 70.06 389 PRO A C 1
ATOM 2979 O O . PRO A 1 389 ? -4.252 11.932 -26.797 1.00 70.06 389 PRO A O 1
ATOM 2982 N N . VAL A 1 390 ? -2.979 12.959 -28.320 1.00 70.94 390 VAL A N 1
ATOM 2983 C CA . VAL A 1 390 ? -2.951 11.815 -29.251 1.00 70.94 390 VAL A CA 1
ATOM 2984 C C . VAL A 1 390 ? -1.794 10.872 -28.934 1.00 70.94 390 VAL A C 1
ATOM 2986 O O . VAL A 1 390 ? -1.952 9.660 -29.019 1.00 70.94 390 VAL A O 1
ATOM 2989 N N . THR A 1 391 ? -0.633 11.414 -28.565 1.00 68.69 391 THR A N 1
ATOM 2990 C CA . THR A 1 391 ? 0.539 10.624 -28.147 1.00 68.69 391 THR A CA 1
ATOM 2991 C C . THR A 1 391 ? 0.577 10.378 -26.636 1.00 68.69 391 THR A C 1
ATOM 2993 O O . THR A 1 391 ? 1.501 9.724 -26.155 1.00 68.69 391 THR A O 1
ATOM 2996 N N . LYS A 1 392 ? -0.397 10.924 -25.887 1.00 67.25 392 LYS A N 1
ATOM 2997 C CA . LYS A 1 392 ? -0.420 10.997 -24.418 1.00 67.25 392 LYS A CA 1
ATOM 2998 C C . LYS A 1 392 ? 0.915 11.528 -23.857 1.00 67.25 392 LYS A C 1
ATOM 3000 O O . LYS A 1 392 ? 1.356 11.047 -22.820 1.00 67.25 392 LYS A O 1
ATOM 3005 N N . ALA A 1 393 ? 1.606 12.454 -24.528 1.00 66.50 393 ALA A N 1
ATOM 3006 C CA . ALA A 1 393 ? 2.972 12.882 -24.179 1.00 66.50 393 ALA A CA 1
ATOM 3007 C C . ALA A 1 393 ? 3.102 14.407 -24.043 1.00 66.50 393 ALA A C 1
ATOM 3009 O O . ALA A 1 393 ? 2.253 15.150 -24.526 1.00 66.50 393 ALA A O 1
ATOM 3010 N N . LEU A 1 394 ? 4.168 14.867 -23.385 1.00 65.25 394 LEU A N 1
ATOM 3011 C CA . LEU A 1 394 ? 4.602 16.265 -23.434 1.00 65.25 394 LEU A CA 1
ATOM 3012 C C . LEU A 1 394 ? 5.579 16.422 -24.608 1.00 65.25 394 LEU A C 1
ATOM 3014 O O . LEU A 1 394 ? 6.529 15.647 -24.712 1.00 65.25 394 LEU A O 1
ATOM 3018 N N . ASP A 1 395 ? 5.331 17.395 -25.482 1.00 69.81 395 ASP A N 1
ATOM 3019 C CA . ASP A 1 395 ? 6.249 17.784 -26.556 1.00 69.81 395 ASP A CA 1
ATOM 3020 C C . ASP A 1 395 ? 7.325 18.758 -25.997 1.00 69.81 395 ASP A C 1
ATOM 3022 O O . ASP A 1 395 ? 7.015 19.604 -25.150 1.00 69.81 395 ASP A O 1
ATOM 3026 N N . ASP A 1 396 ? 8.580 18.623 -26.459 1.00 57.72 396 ASP A N 1
ATOM 3027 C CA . ASP A 1 396 ? 9.771 19.413 -26.041 1.00 57.72 396 ASP A CA 1
ATOM 3028 C C . ASP A 1 396 ? 9.766 20.896 -26.500 1.00 57.72 396 ASP A C 1
ATOM 3030 O O . ASP A 1 396 ? 9.453 21.166 -27.688 1.00 57.72 396 ASP A O 1
#

pLDDT: mean 71.48, std 23.25, range [24.8, 97.88]

Secondary structure (DSSP, 8-state):
-----------------------------------------------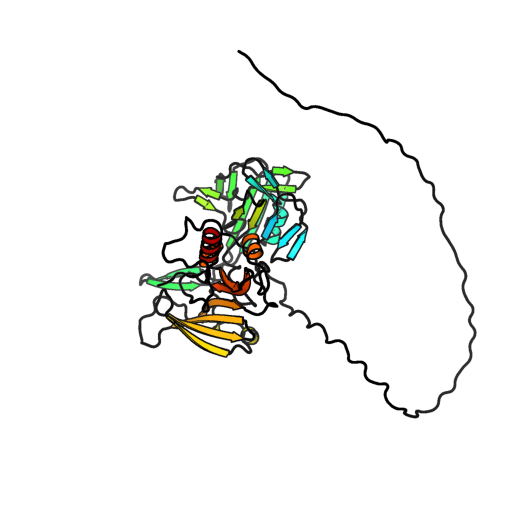-PPPP-PPPPPPPPPPP--SS----S-EEEETT-SEEEETTEEEE-SS--EEETTEEEEEHHHHHHHTTPEEEEETTEEEEEEEE--S-EEEEPTTS-EEEEPPPPEEEEEEEETT-SEEEETTEEEE--SS---EEETTEEEEETTTTEEE-SSSEEE-TTTTTT-EEETTTTEEEES-STTTSEETTEETT-BGGGS-HHHHTT-EEEEEEEE-SSSSEEEEEEEETTEEEEEEEE-TT----SS--TTBEEEEEE--TT---TT---TT-BHHHHHHH--GGGTTTEEEEE-TTSBEEEEEEE-TTT--PPBTBEEHHHHHHHHHHHH-TTSS-TTEETTTTEE--

Radius of gyration: 29.97 Å; chains: 1; bounding box: 88×105×59 Å

Sequence (396 aa):
MKSLTAVFLLLLLLTGCAERTAPAQELEPAHTHPAETQDAEAPEAVETPEDPVTPEAPETPEAADYGDAAFCGGITLFAGDPVARVNSEEVAMESAPFFEEGEFYVPLRFAAETLGWHYAEDGDTITLSATKTWEWGVDFAPDGGYSLRPCDPVTQELELTVGERAFTLNGEAVESCSAGVPVRRDSVIYLPLDFLTFSDGDGQQSVPWLFGGSTYDPEAGYAILNGQRNEAGLGGFAVWQNWDELPEVQREGFAESGMLGQSSIGEYNVVEYMRGGLHVHVLRPMTDGTEVSGDHDGAIVGVYTSDPSIATPRGLRPGDAWEKAEQVYDGSFADTLSLRLDEDDNIVELGLHSPYYDIPPAGCRTMGEQHLFHDWMAHPEDAPDNWNPVTKALDD